Protein AF-A0AAU9IAJ6-F1 (afdb_monomer_lite)

Secondary structure (DSSP, 8-state):
-----PPP-----PPPPS------------S------HHHHHHHHHHHHHHHHHHHHHHHHHHHHHHTT-SSHHHHHHHHHHHHHHHTTTT-SSB-HHHHHHHHHH-HHHHHHTT--TT--HHHHHHHHHTSSBTTBB-HHHHHHHHHHHHTT----------------GGGTTTHHHHHHHGGGS-S--SS---PPPPPTTHHHHTTSPPPHHHHHHHHHHHHHHHHHHHHHH----PPPPPGGGGS-HHHHHHHHHHHHHHHHHHHHHHHHHHH----TTHHHHHSS--------------PPPPPGGGSHHHHHHHHHHHHHHHHHHHHHHHHHHHHHHSPPHHHHHHHHHHHHHHHSPPPP-------PPPPP-HHHHHHHHHHHHHHHHHH------PPP-TT-----HHHHHHH-HHHHHTTTTTPPPPP------TTS---SSPPPPPHHHHHHHHHHHHHHHHHHHHHHHHHHHHHHHHHHHHHHHHHHHT-GGG--THHHHHHHHHHHHHHHHHHHHHHHHHHHHHHHHHHHHHHTSPPHHHHHHHHHHHHHHHHHHHHHHHHHHHHHHHHHHHTTTT--

Foldseek 3Di:
DDDDDDDDDDDDDDDDDPDDPPDDDDDDDDDDDPDPDPVVVVVVVVVVVVVVVVVVVVVVVVVVVVVVPDDPPPPVLVVLVVVVCVQCVVPHQFHALVSVLVVCLVDVVVVVLLPHHPPRDSVLSSVLSVPFDDPVGHGSVRSVVSSVCSVVVVDDPPDDDDDDDDDDDPPPPPVVVVVVVVCVVPDDDDPDPDDDDDDDPVVVVVVPDDDDPVRVVVVVVVVVVVVVVVVVVVPDDDDDPDPVVVVDPCVVVVVVVVVVVVVVVVVVVVVVCVVPDDDDPCPVVVVPPDDPDPDCDPPPPDDDDPDPCVPPPVVVVVVVVVVVVVVVVVVVVVVVVVVVVVDDDPVVVVVVVVVVVVVPDDDPDDPPPPDDDDPDDPVVVVVVVVVVVVVVVVVPDDDDDDDDDDPPDPPPPVVVVVVVPPVVVVVVVPDDDDDDDDDPPDPPDDDPPDDPDDDPVRVVVVVVVVVVVVVVVVVVVVVVVVVVVVVVVVVVVVVVQCPDPVPDPCVVVVVVVVVVVVVVVVVVVVVVVVVVVVVVVVVVVVVVPDDDPVVVVVVVVVVVVVVVCVVVVVVVVVVVVVVVVVVVVVVPD

InterPro domains:
  IPR019579 Protein FAM161A/B [PF10595] (192-535)
  IPR051655 FAM161 [PTHR21501] (123-584)

Structure (mmCIF, N/CA/C/O backbone):
data_AF-A0AAU9IAJ6-F1
#
_entry.id   AF-A0AAU9IAJ6-F1
#
loop_
_atom_site.group_PDB
_atom_site.id
_atom_site.type_symbol
_atom_site.label_atom_id
_atom_site.label_alt_id
_atom_site.label_comp_id
_atom_site.label_asym_id
_atom_site.label_entity_id
_atom_site.label_seq_id
_atom_site.pdbx_PDB_ins_code
_atom_site.Cartn_x
_atom_site.Cartn_y
_atom_site.Cartn_z
_atom_site.occupancy
_atom_site.B_iso_or_equiv
_atom_site.auth_seq_id
_atom_site.auth_comp_id
_atom_site.auth_asym_id
_atom_site.auth_atom_id
_atom_site.pdbx_PDB_model_num
ATOM 1 N N . MET A 1 1 ? 23.713 12.870 -12.093 1.00 40.94 1 MET A N 1
ATOM 2 C CA . MET A 1 1 ? 22.350 13.197 -12.558 1.00 40.94 1 MET A CA 1
ATOM 3 C C . MET A 1 1 ? 21.856 12.078 -13.452 1.00 40.94 1 MET A C 1
ATOM 5 O O . MET A 1 1 ? 22.648 11.459 -14.144 1.00 40.94 1 MET A O 1
ATOM 9 N N . SER A 1 2 ? 20.575 11.771 -13.294 1.00 42.62 2 SER A N 1
ATOM 10 C CA . SER A 1 2 ? 19.937 10.490 -13.592 1.00 42.62 2 SER A CA 1
ATOM 11 C C . SER A 1 2 ? 19.771 10.203 -15.086 1.00 42.62 2 SER A C 1
ATOM 13 O O . SER A 1 2 ? 19.235 11.049 -15.811 1.00 42.62 2 SER A O 1
ATOM 15 N N . ALA A 1 3 ? 20.151 8.988 -15.491 1.00 39.84 3 ALA A N 1
ATOM 16 C CA . ALA A 1 3 ? 19.654 8.335 -16.693 1.00 39.84 3 ALA A CA 1
ATOM 17 C C . ALA A 1 3 ? 18.884 7.073 -16.285 1.00 39.84 3 ALA A C 1
ATOM 19 O O . ALA A 1 3 ? 19.407 6.198 -15.593 1.00 39.84 3 ALA A O 1
ATOM 20 N N . GLY A 1 4 ? 17.614 7.054 -16.691 1.00 38.91 4 GLY A N 1
ATOM 21 C CA . GLY A 1 4 ? 16.699 5.934 -16.566 1.00 38.91 4 GLY A CA 1
ATOM 22 C C . GLY A 1 4 ? 17.063 4.813 -17.532 1.00 38.91 4 GLY A C 1
ATOM 23 O O . GLY A 1 4 ? 17.539 5.045 -18.640 1.00 38.91 4 GLY A O 1
ATOM 24 N N . PHE A 1 5 ? 16.840 3.601 -17.045 1.00 44.91 5 PHE A N 1
ATOM 25 C CA . PHE A 1 5 ? 17.175 2.326 -17.651 1.00 44.91 5 PHE A CA 1
ATOM 26 C C . PHE A 1 5 ? 15.878 1.711 -18.197 1.00 44.91 5 PHE A C 1
ATOM 28 O O . PHE A 1 5 ? 14.955 1.442 -17.427 1.00 44.91 5 PHE A O 1
ATOM 35 N N . GLU A 1 6 ? 15.783 1.527 -19.514 1.00 43.56 6 GLU A N 1
ATOM 36 C CA . GLU A 1 6 ? 14.704 0.769 -20.155 1.00 43.56 6 GLU A CA 1
ATOM 37 C C . GLU A 1 6 ? 15.025 -0.731 -20.089 1.00 43.56 6 GLU A C 1
ATOM 39 O O . GLU A 1 6 ? 16.073 -1.184 -20.547 1.00 43.56 6 GLU A O 1
ATOM 44 N N . PHE A 1 7 ? 14.117 -1.509 -19.498 1.00 43.75 7 PHE A N 1
ATOM 45 C CA . PHE A 1 7 ? 14.192 -2.968 -19.462 1.00 43.75 7 PHE A CA 1
ATOM 46 C C . PHE A 1 7 ? 13.636 -3.573 -20.763 1.00 43.75 7 PHE A C 1
ATOM 48 O O . PHE A 1 7 ? 12.499 -3.261 -21.125 1.00 43.75 7 PHE A O 1
ATOM 55 N N . PRO A 1 8 ? 14.346 -4.510 -21.419 1.00 46.56 8 PRO A N 1
ATOM 56 C CA . PRO A 1 8 ? 13.751 -5.374 -22.423 1.00 46.56 8 PRO A CA 1
ATOM 57 C C . PRO A 1 8 ? 12.952 -6.494 -21.750 1.00 46.56 8 PRO A C 1
ATOM 59 O O . PRO A 1 8 ? 13.426 -7.201 -20.859 1.00 46.56 8 PRO A O 1
ATOM 62 N N . THR A 1 9 ? 11.725 -6.662 -22.224 1.00 47.69 9 THR A N 1
ATOM 63 C CA . THR A 1 9 ? 10.795 -7.739 -21.894 1.00 47.69 9 THR A CA 1
ATOM 64 C C . THR A 1 9 ? 11.361 -9.105 -22.296 1.00 47.69 9 THR A C 1
ATOM 66 O O . THR A 1 9 ? 11.491 -9.380 -23.490 1.00 47.69 9 THR A O 1
ATOM 69 N N . TYR A 1 10 ? 11.620 -9.984 -21.325 1.00 43.69 10 TYR A N 1
ATOM 70 C CA . TYR A 1 10 ? 11.772 -11.422 -21.560 1.00 43.69 10 TYR A CA 1
ATOM 71 C C . TYR A 1 10 ? 10.487 -12.160 -21.189 1.00 43.69 10 TYR A C 1
ATOM 73 O O . TYR A 1 10 ? 9.852 -11.896 -20.169 1.00 43.69 10 TYR A O 1
ATOM 81 N N . GLY A 1 11 ? 10.093 -13.063 -22.084 1.00 39.28 11 GLY A N 1
ATOM 82 C CA . GLY A 1 11 ? 8.911 -13.895 -21.974 1.00 39.28 11 GLY A CA 1
ATOM 83 C C . GLY A 1 11 ? 9.004 -14.956 -20.878 1.00 39.28 11 GLY A C 1
ATOM 84 O O . GLY A 1 11 ? 10.068 -15.453 -20.530 1.00 39.28 11 GLY A O 1
ATOM 85 N N . ARG A 1 12 ? 7.808 -15.282 -20.386 1.00 48.41 12 ARG A N 1
ATOM 86 C CA . ARG A 1 12 ? 7.372 -16.431 -19.583 1.00 48.41 12 ARG A CA 1
ATOM 87 C C . ARG A 1 12 ? 8.353 -17.619 -19.552 1.00 48.41 12 ARG A C 1
ATOM 89 O O . ARG A 1 12 ? 8.403 -18.406 -20.494 1.00 48.41 12 ARG A O 1
ATOM 96 N N . GLY A 1 13 ? 9.013 -17.791 -18.409 1.00 37.81 13 GLY A N 1
ATOM 97 C CA . GLY A 1 13 ? 9.587 -19.047 -17.928 1.00 37.81 13 GLY A CA 1
ATOM 98 C C . GLY A 1 13 ? 8.855 -19.461 -16.651 1.00 37.81 13 GLY A C 1
ATOM 99 O O . GLY A 1 13 ? 8.537 -18.623 -15.816 1.00 37.81 13 GLY A O 1
ATOM 100 N N . VAL A 1 14 ? 8.504 -20.737 -16.573 1.00 44.00 14 VAL A N 1
ATOM 101 C CA . VAL A 1 14 ? 7.699 -21.375 -15.528 1.00 44.00 14 VAL A CA 1
ATOM 102 C C . VAL A 1 14 ? 8.496 -21.453 -14.222 1.00 44.00 14 VAL A C 1
ATOM 104 O O . VAL A 1 14 ? 9.596 -22.003 -14.225 1.00 44.00 14 VAL A O 1
ATOM 107 N N . ASP A 1 15 ? 7.938 -20.947 -13.121 1.00 47.62 15 ASP A N 1
ATOM 108 C CA . ASP A 1 15 ? 8.496 -21.163 -11.783 1.00 47.62 15 ASP A CA 1
ATOM 109 C C . ASP A 1 15 ? 8.415 -22.656 -11.405 1.00 47.62 15 ASP A C 1
ATOM 111 O O . ASP A 1 15 ? 7.376 -23.294 -11.624 1.00 47.62 15 ASP A O 1
ATOM 115 N N . PRO A 1 16 ? 9.482 -23.248 -10.842 1.00 45.53 16 PRO A N 1
ATOM 116 C CA . PRO A 1 16 ? 9.432 -24.601 -10.309 1.00 45.53 16 PRO A CA 1
ATOM 117 C C . PRO A 1 16 ? 8.597 -24.661 -9.017 1.00 45.53 16 PRO A C 1
ATOM 119 O O . PRO A 1 16 ? 8.578 -23.731 -8.214 1.00 45.53 16 PRO A O 1
ATOM 122 N N . SER A 1 17 ? 7.918 -25.795 -8.829 1.00 46.56 17 SER A N 1
ATOM 123 C CA . SER A 1 17 ? 7.070 -26.123 -7.674 1.00 46.56 17 SER A CA 1
ATOM 124 C C . SER A 1 17 ? 7.812 -26.014 -6.329 1.00 46.56 17 SER A C 1
ATOM 126 O O . SER A 1 17 ? 8.958 -26.464 -6.245 1.00 46.56 17 SER A O 1
ATOM 128 N N . PRO A 1 18 ? 7.166 -25.531 -5.251 1.00 53.00 18 PRO A N 1
ATOM 129 C CA . PRO A 1 18 ? 7.692 -25.630 -3.899 1.00 53.00 18 PRO A CA 1
ATOM 130 C C . PRO A 1 18 ? 7.230 -26.962 -3.305 1.00 53.00 18 PRO A C 1
ATOM 132 O O . PRO A 1 18 ? 6.075 -27.073 -2.929 1.00 53.00 18 PRO A O 1
ATOM 135 N N . ASP A 1 19 ? 8.089 -27.979 -3.324 1.00 52.56 19 ASP A N 1
ATOM 136 C CA . ASP A 1 19 ? 8.040 -29.143 -2.424 1.00 52.56 19 ASP A CA 1
ATOM 137 C C . ASP A 1 19 ? 9.243 -30.036 -2.752 1.00 52.56 19 ASP A C 1
ATOM 139 O O . ASP A 1 19 ? 9.197 -30.862 -3.660 1.00 52.56 19 ASP A O 1
ATOM 143 N N . LEU A 1 20 ? 10.347 -29.833 -2.034 1.00 37.94 20 LEU A N 1
ATOM 144 C CA . LEU A 1 20 ? 11.428 -30.805 -1.874 1.00 37.94 20 LEU A CA 1
ATOM 145 C C . LEU A 1 20 ? 12.137 -30.467 -0.561 1.00 37.94 20 LEU A C 1
ATOM 147 O O . LEU A 1 20 ? 13.074 -29.670 -0.513 1.00 37.94 20 LEU A O 1
ATOM 151 N N . ASP A 1 21 ? 11.635 -31.077 0.512 1.00 44.03 21 ASP A N 1
ATOM 152 C CA . ASP A 1 21 ? 12.356 -31.245 1.767 1.00 44.03 21 ASP A CA 1
ATOM 153 C C . ASP A 1 21 ? 13.662 -31.993 1.477 1.00 44.03 21 ASP A C 1
ATOM 155 O O . ASP A 1 21 ? 13.697 -33.217 1.319 1.00 44.03 21 ASP A O 1
ATOM 159 N N . PHE A 1 22 ? 14.765 -31.252 1.399 1.00 35.50 22 PHE A N 1
ATOM 160 C CA . PHE A 1 22 ? 16.089 -31.844 1.500 1.00 35.50 22 PHE A CA 1
ATOM 161 C C . PHE A 1 22 ? 16.324 -32.215 2.962 1.00 35.50 22 PHE A C 1
ATOM 163 O O . PHE A 1 22 ? 16.663 -31.378 3.798 1.00 35.50 22 PHE A O 1
ATOM 170 N N . GLY A 1 23 ? 16.132 -33.500 3.260 1.00 33.25 23 GLY A N 1
ATOM 171 C CA . GLY A 1 23 ? 16.551 -34.107 4.512 1.00 33.25 23 GLY A CA 1
ATOM 172 C C . GLY A 1 23 ? 18.039 -33.857 4.749 1.00 33.25 23 GLY A C 1
ATOM 173 O O . GLY A 1 23 ? 18.898 -34.377 4.035 1.00 33.25 23 GLY A O 1
ATOM 174 N N . PHE A 1 24 ? 18.339 -33.062 5.772 1.00 38.94 24 PHE A N 1
ATOM 175 C CA . PHE A 1 24 ? 19.679 -32.940 6.324 1.00 38.94 24 PHE A CA 1
ATOM 176 C C . PHE A 1 24 ? 20.085 -34.292 6.920 1.00 38.94 24 PHE A C 1
ATOM 178 O O . PHE A 1 24 ? 19.641 -34.682 7.998 1.00 38.94 24 PHE A O 1
ATOM 185 N N . MET A 1 25 ? 20.946 -35.017 6.206 1.00 35.81 25 MET A N 1
ATOM 186 C CA . MET A 1 25 ? 21.742 -36.083 6.802 1.00 35.81 25 MET A CA 1
ATOM 187 C C . MET A 1 25 ? 22.703 -35.460 7.816 1.00 35.81 25 MET A C 1
ATOM 189 O O . MET A 1 25 ? 23.589 -34.685 7.451 1.00 35.81 25 MET A O 1
ATOM 193 N N . PHE A 1 26 ? 22.531 -35.818 9.087 1.00 36.62 26 PHE A N 1
ATOM 194 C CA . PHE A 1 26 ? 23.523 -35.592 10.128 1.00 36.62 26 PHE A CA 1
ATOM 195 C C . PHE A 1 26 ? 24.836 -36.271 9.722 1.00 36.62 26 PHE A C 1
ATOM 197 O O . PHE A 1 26 ? 24.927 -37.497 9.676 1.00 36.62 26 PHE A O 1
ATOM 204 N N . ARG A 1 27 ? 25.865 -35.469 9.438 1.00 36.44 27 ARG A N 1
ATOM 205 C CA . ARG A 1 27 ? 27.253 -35.915 9.572 1.00 36.44 27 ARG A CA 1
ATOM 206 C C . ARG A 1 27 ? 27.672 -35.654 11.013 1.00 36.44 27 ARG A C 1
ATOM 208 O O . ARG A 1 27 ? 27.503 -34.539 11.501 1.00 36.44 27 ARG A O 1
ATOM 215 N N . HIS A 1 28 ? 28.216 -36.672 11.670 1.00 38.94 28 HIS A N 1
ATOM 216 C CA . HIS A 1 28 ? 28.990 -36.488 12.893 1.00 38.94 28 HIS A CA 1
ATOM 217 C C . HIS A 1 28 ? 30.200 -35.588 12.582 1.00 38.94 28 HIS A C 1
ATOM 219 O O . HIS A 1 28 ? 30.910 -35.876 11.614 1.00 38.94 28 HIS A O 1
ATOM 225 N N . PRO A 1 29 ? 30.423 -34.495 13.333 1.00 44.69 29 PRO A N 1
ATOM 226 C CA . PRO A 1 29 ? 31.591 -33.655 13.153 1.00 44.69 29 PRO A CA 1
ATOM 227 C C . PRO A 1 29 ? 32.700 -34.109 14.103 1.00 44.69 29 PRO A C 1
ATOM 229 O O . PRO A 1 29 ? 32.695 -33.748 15.278 1.00 44.69 29 PRO A O 1
ATOM 232 N N . ASP A 1 30 ? 33.675 -34.834 13.568 1.00 44.62 30 ASP A N 1
ATOM 233 C CA . ASP A 1 30 ? 35.035 -34.705 14.076 1.00 44.62 30 ASP A CA 1
ATOM 234 C C . ASP A 1 30 ? 35.624 -33.414 13.480 1.00 44.62 30 ASP A C 1
ATOM 236 O O . ASP A 1 30 ? 35.671 -33.219 12.266 1.00 44.62 30 ASP A O 1
ATOM 240 N N . GLU A 1 31 ? 35.991 -32.507 14.385 1.00 47.44 31 GLU A N 1
ATOM 241 C CA . GLU A 1 31 ? 36.967 -31.423 14.230 1.00 47.44 31 GLU A CA 1
ATOM 242 C C . GLU A 1 31 ? 36.794 -30.421 13.068 1.00 47.44 31 GLU A C 1
ATOM 244 O O . GLU A 1 31 ? 37.382 -30.536 11.994 1.00 47.44 31 GLU A O 1
ATOM 249 N N . LYS A 1 32 ? 36.091 -29.317 13.364 1.00 41.19 32 LYS A N 1
ATOM 250 C CA . LYS A 1 32 ? 36.639 -27.938 13.365 1.00 41.19 32 LYS A CA 1
ATOM 251 C C . LYS A 1 32 ? 35.528 -26.945 13.710 1.00 41.19 32 LYS A C 1
ATOM 253 O O . LYS A 1 32 ? 34.655 -26.638 12.903 1.00 41.19 32 LYS A O 1
ATOM 258 N N . ILE A 1 33 ? 35.576 -26.440 14.939 1.00 37.31 33 ILE A N 1
ATOM 259 C CA . ILE A 1 33 ? 34.655 -25.431 15.465 1.00 37.31 33 ILE A CA 1
ATOM 260 C C . ILE A 1 33 ? 35.005 -24.084 14.821 1.00 37.31 33 ILE A C 1
ATOM 262 O O . ILE A 1 33 ? 35.920 -23.387 15.250 1.00 37.31 33 ILE A O 1
ATOM 266 N N . GLY A 1 34 ? 34.276 -23.721 13.768 1.00 41.12 34 GLY A N 1
ATOM 267 C CA . GLY A 1 34 ? 34.145 -22.334 13.339 1.00 41.12 34 GLY A CA 1
ATOM 268 C C . GLY A 1 34 ? 33.062 -21.672 14.182 1.00 41.12 34 GLY A C 1
ATOM 269 O O . GLY A 1 34 ? 31.877 -21.908 13.958 1.00 41.12 34 GLY A O 1
ATOM 270 N N . CYS A 1 35 ? 33.456 -20.877 15.175 1.00 42.06 35 CYS A N 1
ATOM 271 C CA . CYS A 1 35 ? 32.541 -20.102 16.006 1.00 42.06 35 CYS A CA 1
ATOM 272 C C . CYS A 1 35 ? 31.715 -19.136 15.136 1.00 42.06 35 CYS A C 1
ATOM 274 O O . CYS A 1 35 ? 32.200 -18.073 14.748 1.00 42.06 35 CYS A O 1
ATOM 276 N N . VAL A 1 36 ? 30.456 -19.472 14.842 1.00 47.75 36 VAL A N 1
ATOM 277 C CA . VAL A 1 36 ? 29.478 -18.478 14.381 1.00 47.75 36 VAL A CA 1
ATOM 278 C C . VAL A 1 36 ? 29.054 -17.677 15.607 1.00 47.75 36 VAL A C 1
ATOM 280 O O . VAL A 1 36 ? 28.576 -18.241 16.589 1.00 47.7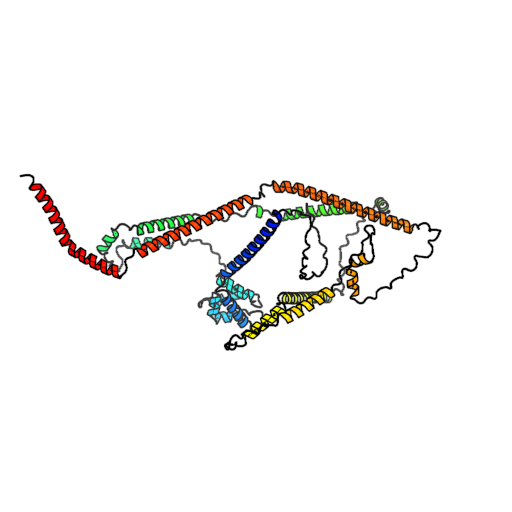5 36 VAL A O 1
ATOM 283 N N . ALA A 1 37 ? 29.276 -16.362 15.573 1.00 48.66 37 ALA A N 1
ATOM 284 C CA . ALA A 1 37 ? 29.019 -15.484 16.707 1.00 48.66 37 ALA A CA 1
ATOM 285 C C . ALA A 1 37 ? 27.557 -15.617 17.197 1.00 48.66 37 ALA A C 1
ATOM 287 O O . ALA A 1 37 ? 26.635 -15.480 16.384 1.00 48.66 37 ALA A O 1
ATOM 288 N N . PRO A 1 38 ? 27.313 -15.805 18.511 1.00 54.41 38 PRO A N 1
ATOM 289 C CA . PRO A 1 38 ? 25.970 -16.007 19.073 1.00 54.41 38 PRO A CA 1
ATOM 290 C C . PRO A 1 38 ? 25.010 -14.845 18.768 1.00 54.41 38 PRO A C 1
ATOM 292 O O . PRO A 1 38 ? 23.796 -15.018 18.736 1.00 54.41 38 PRO A O 1
ATOM 295 N N . GLN A 1 39 ? 25.547 -13.663 18.459 1.00 55.34 39 GLN A N 1
ATOM 296 C CA . GLN A 1 39 ? 24.774 -12.486 18.071 1.00 55.34 39 GLN A CA 1
ATOM 297 C C . GLN A 1 39 ? 23.992 -12.664 16.760 1.00 55.34 39 GLN A C 1
ATOM 299 O O . GLN A 1 39 ? 22.913 -12.088 16.636 1.00 55.34 39 GLN A O 1
ATOM 304 N N . LYS A 1 40 ? 24.487 -13.463 15.801 1.00 51.81 40 LYS A N 1
ATOM 305 C CA . LYS A 1 40 ? 23.838 -13.623 14.487 1.00 51.81 40 LYS A CA 1
ATOM 306 C C . LYS A 1 40 ? 22.552 -14.454 14.581 1.00 51.81 40 LYS A C 1
ATOM 308 O O . LYS A 1 40 ? 21.529 -14.054 14.039 1.00 51.81 40 LYS A O 1
ATOM 313 N N . ILE A 1 41 ? 22.581 -15.524 15.377 1.00 59.88 41 ILE A N 1
ATOM 314 C CA . ILE A 1 41 ? 21.421 -16.393 15.640 1.00 59.88 41 ILE A CA 1
ATOM 315 C C . ILE A 1 41 ? 20.357 -15.641 16.457 1.00 59.88 41 ILE A C 1
ATOM 317 O O . ILE A 1 41 ? 19.166 -15.723 16.166 1.00 59.88 41 ILE A O 1
ATOM 321 N N . ILE A 1 42 ? 20.786 -14.828 17.430 1.00 66.75 42 ILE A N 1
ATOM 322 C CA . ILE A 1 42 ? 19.880 -13.985 18.226 1.00 66.75 42 ILE A CA 1
ATOM 323 C C . ILE A 1 42 ? 19.186 -12.930 17.349 1.00 66.75 42 ILE A C 1
ATOM 325 O O . ILE A 1 42 ? 18.034 -12.579 17.604 1.00 66.75 42 ILE A O 1
ATOM 329 N N . TYR A 1 43 ? 19.869 -12.399 16.332 1.00 71.00 43 TYR A N 1
ATOM 330 C CA . TYR A 1 43 ? 19.294 -11.389 15.444 1.00 71.00 43 TYR A CA 1
ATOM 331 C C . TYR A 1 43 ? 18.232 -11.980 14.514 1.00 71.00 43 TYR A C 1
ATOM 333 O O . TYR A 1 43 ? 17.172 -11.383 14.342 1.00 71.00 43 TYR A O 1
ATOM 341 N N . GLU A 1 44 ? 18.489 -13.167 13.963 1.00 70.62 44 GLU A N 1
ATOM 342 C CA . GLU A 1 44 ? 17.546 -13.876 13.093 1.00 70.62 44 GLU A CA 1
ATOM 343 C C . GLU A 1 44 ? 16.274 -14.274 13.860 1.00 70.62 44 GLU A C 1
ATOM 345 O O . GLU A 1 44 ? 15.171 -13.976 13.406 1.00 70.62 44 GLU A O 1
ATOM 350 N N . GLN A 1 45 ? 16.408 -14.790 15.087 1.00 76.44 45 GLN A N 1
ATOM 351 C CA . GLN A 1 45 ? 15.258 -15.097 15.952 1.00 76.44 45 GLN A CA 1
ATOM 352 C C . GLN A 1 45 ? 14.444 -13.845 16.315 1.00 76.44 45 GLN A C 1
ATOM 354 O O . GLN A 1 45 ? 13.219 -13.837 16.209 1.00 76.44 45 GLN A O 1
ATOM 359 N N . LYS A 1 46 ? 15.114 -12.738 16.665 1.00 81.19 46 LYS A N 1
ATOM 360 C CA . LYS A 1 46 ? 14.437 -11.460 16.954 1.00 81.19 46 LYS A CA 1
ATOM 361 C C . LYS A 1 46 ? 13.726 -10.880 15.733 1.00 81.19 46 LYS A C 1
ATOM 363 O O . LYS A 1 46 ? 12.691 -10.230 15.886 1.00 81.19 46 LYS A O 1
ATOM 368 N N . LEU A 1 47 ? 14.273 -11.087 14.535 1.00 80.75 47 LEU A N 1
ATOM 369 C CA . LEU A 1 47 ? 13.652 -10.659 13.286 1.00 80.75 47 LEU A CA 1
ATOM 370 C C . LEU A 1 47 ? 12.396 -11.485 12.989 1.00 80.75 47 LEU A C 1
ATOM 372 O O . LEU A 1 47 ? 11.364 -10.913 12.644 1.00 80.75 47 LEU A O 1
ATOM 376 N N . GLU A 1 48 ? 12.450 -12.803 13.177 1.00 80.81 48 GLU A N 1
ATOM 377 C CA . GLU A 1 48 ? 11.280 -13.672 13.032 1.00 80.81 48 GLU A CA 1
ATOM 378 C C . GLU A 1 48 ? 10.169 -13.318 14.025 1.00 80.81 48 GLU A C 1
ATOM 380 O O . GLU A 1 48 ? 9.005 -13.205 13.633 1.00 80.81 48 GLU A O 1
ATOM 385 N N . ASP A 1 49 ? 10.516 -13.068 15.288 1.00 87.12 49 ASP A N 1
ATOM 386 C CA . ASP A 1 49 ? 9.555 -12.673 16.321 1.00 87.12 49 ASP A CA 1
ATOM 387 C C . ASP A 1 49 ? 8.938 -11.299 16.033 1.00 87.12 49 ASP A C 1
ATOM 389 O O . ASP A 1 49 ? 7.732 -11.094 16.216 1.00 87.12 49 ASP A O 1
ATOM 393 N N . PHE A 1 50 ? 9.730 -10.362 15.505 1.00 89.94 50 PHE A N 1
ATOM 394 C CA . PHE A 1 50 ? 9.245 -9.060 15.049 1.00 89.94 50 PHE A CA 1
ATOM 395 C C . PHE A 1 50 ? 8.282 -9.183 13.861 1.00 89.94 50 PHE A C 1
ATOM 397 O O . PHE A 1 50 ? 7.241 -8.523 13.824 1.00 89.94 50 PHE A O 1
ATOM 404 N N . LEU A 1 51 ? 8.591 -10.041 12.886 1.00 85.25 51 LEU A N 1
ATOM 405 C CA . LEU A 1 51 ? 7.721 -10.268 11.733 1.00 85.25 51 LEU A CA 1
ATOM 406 C C . LEU A 1 51 ? 6.412 -10.957 12.144 1.00 85.25 51 LEU A C 1
ATOM 408 O O . LEU A 1 51 ? 5.345 -10.536 11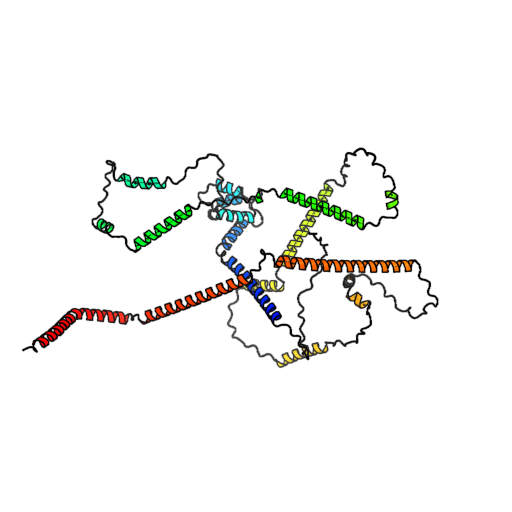.693 1.00 85.25 51 LEU A O 1
ATOM 412 N N . LYS A 1 52 ? 6.467 -11.937 13.058 1.00 87.38 52 LYS A N 1
ATOM 413 C CA . LYS A 1 52 ? 5.280 -12.597 13.628 1.00 87.38 52 LYS A CA 1
ATOM 414 C C . LYS A 1 52 ? 4.402 -11.615 14.398 1.00 87.38 52 LYS A C 1
ATOM 416 O O . LYS A 1 52 ? 3.205 -11.541 14.137 1.00 87.38 52 LYS A O 1
ATOM 421 N N . THR A 1 53 ? 4.980 -10.803 15.284 1.00 89.75 53 THR A N 1
ATOM 422 C CA . THR A 1 53 ? 4.224 -9.797 16.056 1.00 89.75 53 THR A CA 1
ATOM 423 C C . THR A 1 53 ? 3.632 -8.701 15.172 1.00 89.75 53 THR A C 1
ATOM 425 O O . THR A 1 53 ? 2.489 -8.298 15.382 1.00 89.75 53 THR A O 1
ATOM 428 N N . LYS A 1 54 ? 4.347 -8.254 14.133 1.00 88.19 54 LYS A N 1
ATOM 429 C CA . LYS A 1 54 ? 3.825 -7.290 13.152 1.00 88.19 54 LYS A CA 1
ATOM 430 C C . LYS A 1 54 ? 2.660 -7.865 12.342 1.00 88.19 54 LYS A C 1
ATOM 432 O O . LYS A 1 54 ? 1.682 -7.156 12.109 1.00 88.19 54 LYS A O 1
ATOM 437 N N . LEU A 1 55 ? 2.742 -9.136 11.946 1.00 84.12 55 LEU A N 1
ATOM 438 C CA . LEU A 1 55 ? 1.656 -9.837 11.262 1.00 84.12 55 LEU A CA 1
ATOM 439 C C . LEU A 1 55 ? 0.439 -10.009 12.185 1.00 84.12 55 LEU A C 1
ATOM 441 O O . LEU A 1 55 ? -0.684 -9.723 11.774 1.00 84.12 55 LEU A O 1
ATOM 445 N N . GLN A 1 56 ? 0.660 -10.388 13.447 1.00 82.25 56 GLN A N 1
ATOM 446 C CA . GLN A 1 56 ? -0.386 -10.509 14.466 1.00 82.25 56 GLN A CA 1
ATOM 447 C C . GLN A 1 56 ? -1.110 -9.171 14.690 1.00 82.25 56 GLN A C 1
ATOM 449 O O . GLN A 1 56 ? -2.335 -9.117 14.634 1.00 82.25 56 GLN A O 1
ATOM 454 N N . ALA A 1 57 ? -0.358 -8.073 14.828 1.00 81.38 57 ALA A N 1
ATOM 455 C CA . ALA A 1 57 ? -0.905 -6.729 15.000 1.00 81.38 57 ALA A CA 1
ATOM 456 C C . ALA A 1 57 ? -1.678 -6.238 13.763 1.00 81.38 57 ALA A C 1
ATOM 458 O O . ALA A 1 57 ? -2.672 -5.527 13.892 1.00 81.38 57 ALA A O 1
ATOM 459 N N . GLN A 1 58 ? -1.262 -6.623 12.550 1.00 78.56 58 GLN A N 1
ATOM 460 C CA . GLN A 1 58 ? -2.035 -6.351 11.333 1.00 78.56 58 GLN A CA 1
ATOM 461 C C . GLN A 1 58 ? -3.349 -7.139 11.301 1.00 78.56 58 GLN A C 1
ATOM 463 O O . GLN A 1 58 ? -4.376 -6.587 10.904 1.00 78.56 58 GLN A O 1
ATOM 468 N N . ILE A 1 59 ? -3.336 -8.403 11.735 1.00 80.06 59 ILE A N 1
ATOM 469 C CA . ILE A 1 59 ? -4.539 -9.238 11.843 1.00 80.06 59 ILE A CA 1
ATOM 470 C C . ILE A 1 59 ? -5.497 -8.668 12.894 1.00 80.06 59 ILE A C 1
ATOM 472 O O . ILE A 1 59 ? -6.695 -8.587 12.636 1.00 80.06 59 ILE A O 1
ATOM 476 N N . GLU A 1 60 ? -4.991 -8.241 14.050 1.00 74.94 60 GLU A N 1
ATOM 477 C CA . GLU A 1 60 ? -5.784 -7.624 15.120 1.00 74.94 60 GLU A CA 1
ATOM 478 C C . GLU A 1 60 ? -6.365 -6.283 14.687 1.00 74.94 60 GLU A C 1
ATOM 480 O O . GLU A 1 60 ? -7.574 -6.105 14.756 1.00 74.94 60 GLU A O 1
ATOM 485 N N . LYS A 1 61 ? -5.565 -5.405 14.075 1.00 73.31 61 LYS A N 1
ATOM 486 C CA . LYS A 1 61 ? -6.058 -4.138 13.517 1.00 73.31 61 LYS A CA 1
ATOM 487 C C . LYS A 1 61 ? -7.141 -4.357 12.458 1.00 73.31 61 LYS A C 1
ATOM 489 O O . LYS A 1 61 ? -8.115 -3.612 12.408 1.00 73.31 61 LYS A O 1
ATOM 494 N N . LYS A 1 62 ? -7.004 -5.399 11.628 1.00 69.62 62 LYS A N 1
ATOM 495 C CA . LYS A 1 62 ? -8.021 -5.791 10.640 1.00 69.62 62 LYS A CA 1
ATOM 496 C C . LYS A 1 62 ? -9.278 -6.366 11.307 1.00 69.62 62 LYS A C 1
ATOM 498 O O . LYS A 1 62 ? -10.374 -6.108 10.827 1.00 69.62 62 LYS A O 1
ATOM 503 N N . ARG A 1 63 ? -9.139 -7.099 12.417 1.00 65.00 63 ARG A N 1
ATOM 504 C CA . ARG A 1 63 ? -10.261 -7.599 13.233 1.00 65.00 63 ARG A CA 1
ATOM 505 C C . ARG A 1 63 ? -10.979 -6.483 13.992 1.00 65.00 63 ARG A C 1
ATOM 507 O O . ARG A 1 63 ? -12.198 -6.536 14.084 1.00 65.00 63 ARG A O 1
ATOM 514 N N . ASP A 1 64 ? -10.270 -5.475 14.481 1.00 58.25 64 ASP A N 1
ATOM 515 C CA . ASP A 1 64 ? -10.855 -4.339 15.203 1.00 58.25 64 ASP A CA 1
ATOM 516 C C . ASP A 1 64 ? -11.590 -3.381 14.252 1.00 58.25 64 ASP A C 1
ATOM 518 O O . ASP A 1 64 ? -12.661 -2.870 14.585 1.00 58.25 64 ASP A O 1
ATOM 522 N N . LEU A 1 65 ? -11.083 -3.227 13.022 1.00 50.94 65 LEU A N 1
ATOM 523 C CA . LEU A 1 65 ? -11.789 -2.565 11.917 1.00 50.94 65 LEU A CA 1
ATOM 524 C C . LEU A 1 65 ? -13.077 -3.302 11.507 1.00 50.94 65 LEU A C 1
ATOM 526 O O . LEU A 1 65 ? -14.034 -2.657 11.098 1.00 50.94 65 LEU A O 1
ATOM 530 N N . LEU A 1 66 ? -13.120 -4.633 11.637 1.00 51.28 66 LEU A N 1
ATOM 531 C CA . LEU A 1 66 ? -14.330 -5.432 11.391 1.00 51.28 66 LEU A CA 1
ATOM 532 C C . LEU A 1 66 ? -15.309 -5.389 12.580 1.00 51.28 66 LEU A C 1
ATOM 534 O O . LEU A 1 66 ? -16.517 -5.329 12.386 1.00 51.28 66 LEU A O 1
ATOM 538 N N . LYS A 1 67 ? -14.812 -5.338 13.823 1.00 47.06 67 LYS A N 1
ATOM 539 C CA . LYS A 1 67 ? -15.645 -5.315 15.042 1.00 47.06 67 LYS A CA 1
ATOM 540 C C . LYS A 1 67 ? -16.360 -3.987 15.315 1.00 47.06 67 LYS A C 1
ATOM 542 O O . LYS A 1 67 ? -17.294 -3.971 16.108 1.00 47.06 67 LYS A O 1
ATOM 547 N N . SER A 1 68 ? -15.927 -2.885 14.705 1.00 43.03 68 SER A N 1
ATOM 548 C CA . SER A 1 68 ? -16.473 -1.539 14.951 1.00 43.03 68 SER A CA 1
ATOM 549 C C . SER A 1 68 ? -17.530 -1.085 13.933 1.00 43.03 68 SER A C 1
ATOM 551 O O . SER A 1 68 ? -18.052 0.018 14.069 1.00 43.03 68 SER A O 1
ATOM 553 N N . GLY A 1 69 ? -17.887 -1.922 12.948 1.00 44.81 69 GLY A N 1
ATOM 554 C CA . GLY A 1 69 ? -18.856 -1.568 11.898 1.00 44.81 69 GLY A CA 1
ATOM 555 C C . GLY A 1 69 ? -19.929 -2.613 11.579 1.00 44.81 69 GLY A C 1
ATOM 556 O O . GLY A 1 69 ? -20.796 -2.357 10.747 1.00 44.81 69 GLY A O 1
ATOM 557 N N . GLU A 1 70 ? -19.917 -3.782 12.213 1.00 45.78 70 GLU A N 1
ATOM 558 C CA . GLU A 1 70 ? -20.822 -4.878 11.863 1.00 45.78 70 GLU A CA 1
ATOM 559 C C . GLU A 1 70 ? -21.719 -5.207 13.047 1.00 45.78 70 GLU A C 1
ATOM 561 O O . GLU A 1 70 ? -21.266 -5.844 13.986 1.00 45.78 70 GLU A O 1
ATOM 566 N N . ASN A 1 71 ? -22.970 -4.744 13.000 1.00 45.84 71 ASN A N 1
ATOM 567 C CA . ASN A 1 71 ? -24.126 -5.475 13.539 1.00 45.84 71 ASN A CA 1
ATOM 568 C C . ASN A 1 71 ? -25.473 -5.009 12.944 1.00 45.84 71 ASN A C 1
ATOM 570 O O . ASN A 1 71 ? -26.462 -5.695 13.147 1.00 45.84 71 ASN A O 1
ATOM 574 N N . GLU A 1 72 ? -25.528 -3.935 12.136 1.00 49.88 72 GLU A N 1
ATOM 575 C CA . GLU A 1 72 ? -26.762 -3.558 11.399 1.00 49.88 72 GLU A CA 1
ATOM 576 C C . GLU A 1 72 ? -26.581 -3.421 9.871 1.00 49.88 72 GLU A C 1
ATOM 578 O O . GLU A 1 72 ? -27.544 -3.409 9.108 1.00 49.88 72 GLU A O 1
ATOM 583 N N . ILE A 1 73 ? -25.340 -3.344 9.386 1.00 54.69 73 ILE A N 1
ATOM 584 C CA . ILE A 1 73 ? -25.029 -3.025 7.982 1.00 54.69 73 ILE A CA 1
ATOM 585 C C . ILE A 1 73 ? -25.151 -4.225 6.999 1.00 54.69 73 ILE A C 1
ATOM 587 O O . ILE A 1 73 ? -25.456 -3.980 5.829 1.00 54.69 73 ILE A O 1
ATOM 591 N N . PRO A 1 74 ? -25.004 -5.513 7.388 1.00 61.84 74 PRO A N 1
ATOM 592 C CA . PRO A 1 74 ? -25.182 -6.629 6.447 1.00 61.84 74 PRO A CA 1
ATOM 593 C C . PRO A 1 74 ? -26.634 -6.850 5.997 1.00 61.84 74 PRO A C 1
ATOM 595 O O . PRO A 1 74 ? -26.867 -7.145 4.822 1.00 61.84 74 PRO A O 1
ATOM 598 N N . ASP A 1 75 ? -27.605 -6.690 6.900 1.00 70.69 75 ASP A N 1
ATOM 599 C CA . ASP A 1 75 ? -28.997 -7.087 6.649 1.00 70.69 75 ASP A CA 1
ATOM 600 C C . ASP A 1 75 ? -29.747 -6.078 5.774 1.00 70.69 75 ASP A C 1
ATOM 602 O O . ASP A 1 75 ? -30.440 -6.483 4.841 1.00 70.69 75 ASP A O 1
ATOM 606 N N . ILE A 1 76 ? -29.533 -4.771 5.972 1.00 79.25 76 ILE A N 1
ATOM 607 C CA . ILE A 1 76 ? -30.144 -3.729 5.128 1.00 79.25 76 ILE A CA 1
ATOM 608 C C . ILE A 1 76 ? -29.559 -3.764 3.713 1.00 79.25 76 ILE A C 1
ATOM 610 O O . ILE A 1 76 ? -30.292 -3.674 2.733 1.00 79.25 76 ILE A O 1
ATOM 614 N N . ILE A 1 77 ? -28.243 -3.957 3.567 1.00 81.94 77 ILE A N 1
ATOM 615 C CA . ILE A 1 77 ? -27.622 -4.077 2.237 1.00 81.94 77 ILE A CA 1
ATOM 616 C C . ILE A 1 77 ? -28.114 -5.341 1.525 1.00 81.94 77 ILE A C 1
ATOM 618 O O . ILE A 1 77 ? -28.307 -5.330 0.307 1.00 81.94 77 ILE A O 1
ATOM 622 N N . LYS A 1 78 ? -28.328 -6.436 2.261 1.00 84.69 78 LYS A N 1
ATOM 623 C CA . LYS A 1 78 ? -28.922 -7.658 1.715 1.00 84.69 78 LYS A CA 1
ATOM 624 C C . LYS A 1 78 ? -30.367 -7.419 1.266 1.00 84.69 78 LYS A C 1
ATOM 626 O O . LYS A 1 78 ? -30.684 -7.762 0.131 1.00 84.69 78 LYS A O 1
ATOM 631 N N . PHE A 1 79 ? -31.180 -6.759 2.089 1.00 87.06 79 PHE A N 1
ATOM 632 C CA . PHE A 1 79 ? -32.542 -6.341 1.748 1.00 87.06 79 PHE A CA 1
ATOM 633 C C . PHE A 1 79 ? -32.576 -5.458 0.491 1.00 87.06 79 PHE A C 1
ATOM 635 O O . PHE A 1 79 ? -33.299 -5.758 -0.453 1.00 87.06 79 PHE A O 1
ATOM 642 N N . LEU A 1 80 ? -31.717 -4.438 0.404 1.00 87.75 80 LEU A N 1
ATOM 643 C CA . LEU A 1 80 ? -31.626 -3.549 -0.760 1.00 87.75 80 LEU A CA 1
ATOM 644 C C . LEU A 1 80 ? -31.215 -4.286 -2.042 1.00 87.75 80 LEU A C 1
ATOM 646 O O . LEU A 1 80 ? -31.716 -3.976 -3.122 1.00 87.75 80 LEU A O 1
ATOM 650 N N . LYS A 1 81 ? -30.325 -5.281 -1.949 1.00 86.56 81 LYS A N 1
ATOM 651 C CA . LYS A 1 81 ? -29.954 -6.127 -3.096 1.00 86.56 81 LYS A CA 1
ATOM 652 C C . LYS A 1 81 ? -31.103 -7.029 -3.539 1.00 86.56 81 LYS A C 1
ATOM 654 O O . LYS A 1 81 ? -31.289 -7.222 -4.740 1.00 86.56 81 LYS A O 1
ATOM 659 N N . GLU A 1 82 ? -31.852 -7.588 -2.592 1.00 87.25 82 GLU A N 1
ATOM 660 C CA . GLU A 1 82 ? -33.041 -8.398 -2.873 1.00 87.25 82 GLU A CA 1
ATOM 661 C C . GLU A 1 82 ? -34.141 -7.550 -3.530 1.00 87.25 82 GLU A C 1
ATOM 663 O O . GLU A 1 82 ? -34.691 -7.962 -4.553 1.00 87.25 82 GLU A O 1
ATOM 668 N N . GLU A 1 83 ? -34.371 -6.333 -3.033 1.00 86.50 83 GLU A N 1
ATOM 669 C CA . GLU A 1 83 ? -35.306 -5.368 -3.617 1.00 86.50 83 GLU A CA 1
ATOM 670 C C . GLU A 1 83 ? -34.878 -4.915 -5.015 1.00 86.50 83 GLU A C 1
ATOM 672 O O . GLU A 1 83 ? -35.684 -4.941 -5.943 1.00 86.50 83 GLU A O 1
ATOM 677 N N . PHE A 1 84 ? -33.599 -4.602 -5.235 1.00 88.38 84 PHE A N 1
ATOM 678 C CA . PHE A 1 84 ? -33.118 -4.265 -6.576 1.00 88.38 84 PHE A CA 1
ATOM 679 C C . PHE A 1 84 ? -33.383 -5.405 -7.569 1.00 88.38 84 PHE A C 1
ATOM 681 O O . PHE A 1 84 ? -33.912 -5.175 -8.654 1.00 88.38 84 PHE A O 1
ATOM 688 N N . LEU A 1 85 ? -33.086 -6.653 -7.191 1.00 86.44 85 LEU A N 1
ATOM 689 C CA . LEU A 1 85 ? -33.336 -7.822 -8.043 1.00 86.44 85 LEU A CA 1
ATOM 690 C C . LEU A 1 85 ? -34.832 -8.109 -8.253 1.00 86.44 85 LEU A C 1
ATOM 692 O O . LEU A 1 85 ? -35.208 -8.631 -9.310 1.00 86.44 85 LEU A O 1
ATOM 696 N N . ARG A 1 86 ? -35.685 -7.778 -7.272 1.00 87.19 86 ARG A N 1
ATOM 697 C CA . ARG A 1 86 ? -37.151 -7.824 -7.395 1.00 87.19 86 ARG A CA 1
ATOM 698 C C . ARG A 1 86 ? -37.618 -6.846 -8.472 1.00 87.19 86 ARG A C 1
ATOM 700 O O . ARG A 1 86 ? -38.391 -7.235 -9.348 1.00 87.19 86 ARG A O 1
ATOM 707 N N . LEU A 1 87 ? -37.092 -5.623 -8.451 1.00 85.06 87 LEU A N 1
ATOM 708 C CA . LEU A 1 87 ? -37.478 -4.543 -9.356 1.00 85.06 87 LEU A CA 1
ATOM 709 C C . LEU A 1 87 ? -36.919 -4.701 -10.783 1.00 85.06 87 LEU A C 1
ATOM 711 O O . LEU A 1 87 ? -37.605 -4.370 -11.747 1.00 85.06 87 LEU A O 1
ATOM 715 N N . THR A 1 88 ? -35.722 -5.276 -10.956 1.00 82.19 88 THR A N 1
ATOM 716 C CA . THR A 1 88 ? -35.110 -5.530 -12.280 1.00 82.19 88 THR A CA 1
ATOM 717 C C . THR A 1 88 ? -35.539 -6.850 -12.934 1.00 82.19 88 THR A C 1
ATOM 719 O O . THR A 1 88 ? -34.971 -7.268 -13.945 1.00 82.19 88 THR A O 1
ATOM 722 N N . ARG A 1 89 ? -36.543 -7.538 -12.368 1.00 69.19 89 ARG A N 1
ATOM 723 C CA . ARG A 1 89 ? -37.017 -8.859 -12.820 1.00 69.19 89 ARG A CA 1
ATOM 724 C C . ARG A 1 89 ? -35.882 -9.887 -12.950 1.00 69.19 89 ARG A C 1
ATOM 726 O O . ARG A 1 89 ? -35.790 -10.548 -13.973 1.00 69.19 89 ARG A O 1
ATOM 733 N N . LYS A 1 90 ? -35.025 -10.046 -11.930 1.00 61.38 90 LYS A N 1
ATOM 734 C CA . LYS A 1 90 ? -33.950 -11.068 -11.772 1.00 61.38 90 LYS A CA 1
ATOM 735 C C . LYS A 1 90 ? -32.890 -11.215 -12.889 1.00 61.38 90 LYS A C 1
ATOM 737 O O . LYS A 1 90 ? -31.822 -11.746 -12.600 1.00 61.38 90 LYS A O 1
ATOM 742 N N . THR A 1 91 ? -33.136 -10.781 -14.125 1.00 54.59 91 THR A N 1
ATOM 743 C CA . THR A 1 91 ? -32.266 -10.975 -15.297 1.00 54.59 91 THR A CA 1
ATOM 744 C C . THR A 1 91 ? -31.751 -9.668 -15.888 1.00 54.59 91 THR A C 1
ATOM 746 O O . THR A 1 91 ? -30.807 -9.707 -16.675 1.00 54.59 91 THR A O 1
ATOM 749 N N . ALA A 1 92 ? -32.335 -8.515 -15.540 1.00 65.88 92 ALA A N 1
ATOM 750 C CA . ALA A 1 92 ? -31.837 -7.228 -16.009 1.00 65.88 92 ALA A CA 1
ATOM 751 C C . ALA A 1 92 ? -30.760 -6.673 -15.065 1.00 65.88 92 ALA A C 1
ATOM 753 O O . ALA A 1 92 ? -30.885 -6.697 -13.839 1.00 65.88 92 ALA A O 1
ATOM 754 N N . THR A 1 93 ? -29.690 -6.145 -15.657 1.00 75.19 93 THR A N 1
ATOM 755 C CA . THR A 1 93 ? -28.574 -5.500 -14.946 1.00 75.19 93 THR A CA 1
ATOM 756 C C . THR A 1 93 ? -28.878 -4.052 -14.557 1.00 75.19 93 THR A C 1
ATOM 758 O O . THR A 1 93 ? -28.051 -3.399 -13.921 1.00 75.19 93 THR A O 1
ATOM 761 N N . ARG A 1 94 ? -30.047 -3.530 -14.953 1.00 83.25 94 ARG A N 1
ATOM 762 C CA . ARG A 1 94 ? -30.447 -2.134 -14.772 1.00 83.25 94 ARG A CA 1
ATOM 763 C C . ARG A 1 94 ? -31.906 -2.026 -14.353 1.00 83.25 94 ARG A C 1
ATOM 765 O O . ARG A 1 94 ? -32.750 -2.774 -14.838 1.00 83.25 94 ARG A O 1
ATOM 772 N N . LEU A 1 95 ? -32.163 -1.072 -13.467 1.00 85.56 95 LEU A N 1
ATOM 773 C CA . LEU A 1 95 ? -33.477 -0.694 -12.975 1.00 85.56 95 LEU A CA 1
ATOM 774 C C . LEU A 1 95 ? -33.980 0.543 -13.718 1.00 85.56 95 LEU A C 1
ATOM 776 O O . LEU A 1 95 ? -33.305 1.573 -13.744 1.00 85.56 95 LEU A O 1
ATOM 780 N N . GLU A 1 96 ? -35.164 0.449 -14.316 1.00 86.88 96 GLU A N 1
ATOM 781 C CA . GLU A 1 96 ? -35.827 1.597 -14.932 1.00 86.88 96 GLU A CA 1
ATOM 782 C C . GLU A 1 96 ? -36.247 2.613 -13.861 1.00 86.88 96 GLU A C 1
ATOM 784 O O . GLU A 1 96 ? -36.856 2.251 -12.850 1.00 86.88 96 GLU A O 1
ATOM 789 N N . LYS A 1 97 ? -35.950 3.900 -14.091 1.00 86.50 97 LYS A N 1
ATOM 790 C CA . LYS A 1 97 ? -36.237 4.976 -13.125 1.00 86.50 97 LYS A CA 1
ATOM 791 C C . LYS A 1 97 ? -37.731 5.081 -12.817 1.00 86.50 97 LYS A C 1
ATOM 793 O O . LYS A 1 97 ? -38.101 5.186 -11.655 1.00 86.50 97 LYS A O 1
ATOM 798 N N . GLY A 1 98 ? -38.587 4.962 -13.836 1.00 84.38 98 GLY A N 1
ATOM 799 C CA . GLY A 1 98 ? -40.042 4.999 -13.663 1.00 84.38 98 GLY A CA 1
ATOM 800 C C . GLY A 1 98 ? -40.577 3.858 -12.792 1.00 84.38 98 GLY A C 1
ATOM 801 O O . GLY A 1 98 ? -41.458 4.080 -11.966 1.00 84.38 98 GLY A O 1
ATOM 802 N N . VAL A 1 99 ? -40.001 2.656 -12.911 1.00 87.81 99 VAL A N 1
ATOM 803 C CA . VAL A 1 99 ? -40.357 1.503 -12.065 1.00 87.81 99 VAL A CA 1
ATOM 804 C C . VAL A 1 99 ? -39.927 1.744 -10.619 1.00 87.81 99 VAL A C 1
ATOM 806 O O . VAL A 1 99 ? -40.690 1.456 -9.702 1.00 87.81 99 VAL A O 1
ATOM 809 N N . PHE A 1 100 ? -38.740 2.319 -10.410 1.00 88.81 100 PHE A N 1
ATOM 810 C CA . PHE A 1 100 ? -38.254 2.649 -9.073 1.00 88.81 100 PHE A CA 1
ATOM 811 C C . PHE A 1 100 ? -39.092 3.743 -8.397 1.00 88.81 100 PHE A C 1
ATOM 813 O O . PHE A 1 100 ? -39.523 3.559 -7.263 1.00 88.81 100 PHE A O 1
ATOM 820 N N . ILE A 1 101 ? -39.403 4.832 -9.109 1.00 87.50 101 ILE A N 1
ATOM 821 C CA . ILE A 1 101 ? -40.268 5.918 -8.614 1.00 87.50 101 ILE A CA 1
ATOM 822 C C . ILE A 1 101 ? -41.657 5.377 -8.259 1.00 87.50 101 ILE A C 1
ATOM 824 O O . ILE A 1 101 ? -42.186 5.675 -7.191 1.00 87.50 101 ILE A O 1
ATOM 828 N N . ALA A 1 102 ? -42.242 4.539 -9.121 1.00 87.19 102 ALA A N 1
ATOM 829 C CA . ALA A 1 102 ? -43.545 3.936 -8.859 1.00 87.19 102 ALA A CA 1
ATOM 830 C C . ALA A 1 102 ? -43.545 3.039 -7.610 1.00 87.19 102 ALA A C 1
ATOM 832 O O . ALA A 1 102 ? -44.571 2.923 -6.946 1.00 87.19 102 ALA A O 1
ATOM 833 N N . GLU A 1 103 ? -42.420 2.402 -7.286 1.00 88.12 103 GLU A N 1
ATOM 834 C CA . GLU A 1 103 ? -42.285 1.534 -6.113 1.00 88.12 103 GLU A CA 1
ATOM 835 C C . GLU A 1 103 ? -41.979 2.305 -4.830 1.00 88.12 103 GLU A C 1
ATOM 837 O O . GLU A 1 103 ? -42.518 1.939 -3.789 1.00 88.12 103 GLU A O 1
ATOM 842 N N . LEU A 1 104 ? -41.244 3.420 -4.898 1.00 86.31 104 LEU A N 1
ATOM 843 C CA . LEU A 1 104 ? -41.119 4.353 -3.771 1.00 86.31 104 LEU A CA 1
ATOM 844 C C . LEU A 1 104 ? -42.478 4.961 -3.391 1.00 86.31 104 LEU A C 1
ATOM 846 O O . LEU A 1 104 ? -42.785 5.077 -2.213 1.00 86.31 104 LEU A O 1
ATOM 850 N N . LYS A 1 105 ? -43.337 5.260 -4.375 1.00 85.50 105 LYS A N 1
ATOM 851 C CA . LYS A 1 105 ? -44.704 5.751 -4.119 1.00 85.50 105 LYS A CA 1
ATOM 852 C C . LYS A 1 105 ? -45.642 4.686 -3.539 1.00 85.50 105 LYS A C 1
ATOM 854 O O . LYS A 1 105 ? -46.594 5.017 -2.844 1.00 85.50 105 LYS A O 1
ATOM 859 N N . LYS A 1 106 ? -45.417 3.406 -3.858 1.00 87.62 106 LYS A N 1
ATOM 860 C CA . LYS A 1 106 ? -46.270 2.291 -3.407 1.00 87.62 106 LYS A CA 1
ATOM 861 C C . LYS A 1 106 ? -45.856 1.727 -2.050 1.00 87.62 106 LYS A C 1
ATOM 863 O O . LYS A 1 106 ? -46.727 1.292 -1.304 1.00 87.62 106 LYS A O 1
ATOM 868 N N . ASN A 1 107 ? -44.555 1.696 -1.752 1.00 85.06 107 ASN A N 1
ATOM 869 C CA . ASN A 1 107 ? -44.007 1.065 -0.554 1.00 85.06 107 ASN A CA 1
ATOM 870 C C . ASN A 1 107 ? -43.411 2.113 0.400 1.00 85.06 107 ASN A C 1
ATOM 872 O O . ASN A 1 107 ? -42.245 2.481 0.231 1.00 85.06 107 ASN A O 1
ATOM 876 N N . PRO A 1 108 ? -44.152 2.530 1.446 1.00 80.88 108 PRO A N 1
ATOM 877 C CA . PRO A 1 108 ? -43.687 3.555 2.383 1.00 80.88 108 PRO A CA 1
ATOM 878 C C . PRO A 1 108 ? -42.432 3.118 3.146 1.00 80.88 108 PRO A C 1
ATOM 880 O O . PRO A 1 108 ? -41.528 3.915 3.347 1.00 80.88 108 PRO A O 1
ATOM 883 N N . LEU A 1 109 ? -42.300 1.824 3.459 1.00 80.62 109 LEU A N 1
ATOM 884 C CA . LEU A 1 109 ? -41.102 1.275 4.108 1.00 80.62 109 LEU A CA 1
ATOM 885 C C . LEU A 1 109 ? -39.845 1.418 3.243 1.00 80.62 109 LEU A C 1
ATOM 887 O O . LEU A 1 109 ? -38.755 1.656 3.752 1.00 80.62 109 LEU A O 1
ATOM 891 N N . LEU A 1 110 ? -39.979 1.254 1.923 1.00 84.25 110 LEU A N 1
ATOM 892 C CA . LEU A 1 110 ? -38.854 1.439 1.012 1.00 84.25 110 LEU A CA 1
ATOM 893 C C . LEU A 1 110 ? -38.533 2.931 0.867 1.00 84.25 110 LEU A C 1
ATOM 895 O O . LEU A 1 110 ? -37.362 3.292 0.833 1.00 84.25 110 LEU A O 1
ATOM 899 N N . ALA A 1 111 ? -39.555 3.790 0.830 1.00 82.69 111 ALA A N 1
ATOM 900 C CA . ALA A 1 111 ? -39.398 5.242 0.800 1.00 82.69 111 ALA A CA 1
ATOM 901 C C . ALA A 1 111 ? -38.661 5.773 2.043 1.00 82.69 111 ALA A C 1
ATOM 903 O O . ALA A 1 111 ? -37.689 6.514 1.898 1.00 82.69 111 ALA A O 1
ATOM 904 N N . GLU A 1 112 ? -39.028 5.297 3.234 1.00 82.75 112 GLU A N 1
ATOM 905 C CA . GLU A 1 112 ? -38.396 5.647 4.511 1.00 82.75 112 GLU A CA 1
ATOM 906 C C . GLU A 1 112 ? -36.916 5.232 4.549 1.00 82.75 112 GLU A C 1
ATOM 908 O O . GLU A 1 112 ? -36.050 6.003 4.962 1.00 82.75 112 GLU A O 1
ATOM 913 N N . VAL A 1 113 ? -36.581 4.046 4.020 1.00 83.88 113 VAL A N 1
ATOM 914 C CA . VAL A 1 113 ? -35.185 3.580 3.892 1.00 83.88 113 VAL A CA 1
ATOM 915 C C . VAL A 1 113 ? -34.348 4.513 3.005 1.00 83.88 113 VAL A C 1
ATOM 917 O O . VAL A 1 113 ? -33.144 4.654 3.233 1.00 83.88 113 VAL A O 1
ATOM 920 N N . PHE A 1 114 ? -34.970 5.165 2.020 1.00 82.44 114 PHE A N 1
ATOM 921 C CA . PHE A 1 114 ? -34.357 6.188 1.169 1.00 82.44 114 PHE A CA 1
ATOM 922 C C . PHE A 1 114 ? -34.627 7.625 1.652 1.00 82.44 114 PHE A C 1
ATOM 924 O O . PHE A 1 114 ? -34.351 8.566 0.905 1.00 82.44 114 PHE A O 1
ATOM 931 N N . GLY A 1 115 ? -35.060 7.819 2.901 1.00 77.00 115 GLY A N 1
ATOM 932 C CA . GLY A 1 115 ? -35.154 9.133 3.546 1.00 77.00 115 GLY A CA 1
ATOM 933 C C . GLY A 1 115 ? -36.321 10.001 3.071 1.00 77.00 115 GLY A C 1
ATOM 934 O O . GLY A 1 115 ? -36.256 11.220 3.208 1.00 77.00 115 GLY A O 1
ATOM 935 N N . PHE A 1 116 ? -37.359 9.392 2.492 1.00 80.62 116 PHE A N 1
ATOM 936 C CA . PHE A 1 116 ? -38.603 10.070 2.135 1.00 80.62 116 PHE A CA 1
ATOM 937 C C . PHE A 1 116 ? -39.665 9.819 3.209 1.00 80.62 116 PHE A C 1
ATOM 939 O O . PHE A 1 116 ? -39.921 8.670 3.569 1.00 80.62 116 PHE A O 1
ATOM 946 N N . ASP A 1 117 ? -40.300 10.890 3.683 1.00 75.25 117 ASP A N 1
ATOM 947 C CA . ASP A 1 117 ? -41.407 10.819 4.639 1.00 75.25 117 ASP A CA 1
ATOM 948 C C . ASP A 1 117 ? -42.739 10.609 3.898 1.00 75.25 117 ASP A C 1
ATOM 950 O O . ASP A 1 117 ? -42.882 10.978 2.732 1.00 75.25 117 ASP A O 1
ATOM 954 N N . GLU A 1 118 ? -43.773 10.112 4.585 1.00 68.56 118 GLU A N 1
ATOM 955 C CA . GLU A 1 118 ? -45.124 9.945 4.007 1.00 68.56 118 GLU A CA 1
ATOM 956 C C . GLU A 1 118 ? -45.740 11.262 3.478 1.00 68.56 118 GLU A C 1
ATOM 958 O O . GLU A 1 118 ? -46.672 11.239 2.676 1.00 68.56 118 GLU A O 1
ATOM 963 N N . ASN A 1 119 ? -45.198 12.416 3.891 1.00 66.81 119 ASN A N 1
ATOM 964 C CA . ASN A 1 119 ? -45.610 13.753 3.450 1.00 66.81 119 ASN A CA 1
ATOM 965 C C . ASN A 1 119 ? -44.729 14.348 2.333 1.00 66.81 119 ASN A C 1
ATOM 967 O O . ASN A 1 119 ? -44.963 15.489 1.915 1.00 66.81 119 ASN A O 1
ATOM 971 N N . SER A 1 120 ? -43.699 13.632 1.869 1.00 70.06 120 SER A N 1
ATOM 972 C CA . SER A 1 120 ? -42.840 14.090 0.775 1.00 70.06 120 SER A CA 1
ATOM 973 C C . SER A 1 120 ? -43.663 14.255 -0.505 1.00 70.06 120 SER A C 1
ATOM 975 O O . SER A 1 120 ? -44.451 13.390 -0.886 1.00 70.06 120 SER A O 1
ATOM 977 N N . LYS A 1 121 ? -43.508 15.395 -1.188 1.00 74.50 121 LYS A N 1
ATOM 978 C CA . LYS A 1 121 ? -44.262 15.667 -2.420 1.00 74.50 121 LYS A CA 1
ATOM 979 C C . LYS A 1 121 ? -43.775 14.727 -3.521 1.00 74.50 121 LYS A C 1
ATOM 981 O O . LYS A 1 121 ? -42.574 14.624 -3.738 1.00 74.50 121 LYS A O 1
ATOM 986 N N . ASP A 1 122 ? -44.692 14.157 -4.303 1.00 78.56 122 ASP A N 1
ATOM 987 C CA . ASP A 1 122 ? -44.362 13.272 -5.437 1.00 78.56 122 ASP A CA 1
ATOM 988 C C . ASP A 1 122 ? -43.297 13.847 -6.388 1.00 78.56 122 ASP A C 1
ATOM 990 O O . ASP A 1 122 ? -42.460 13.114 -6.911 1.00 78.56 122 ASP A O 1
ATOM 994 N N . LYS A 1 123 ? -43.305 15.172 -6.573 1.00 76.25 123 LYS A N 1
ATOM 995 C CA . LYS A 1 123 ? -42.340 15.897 -7.413 1.00 76.25 123 LYS A CA 1
ATOM 996 C C . LYS A 1 123 ? -40.911 15.864 -6.863 1.00 76.25 123 LYS A C 1
ATOM 998 O O . LYS A 1 123 ? -39.966 15.874 -7.638 1.00 76.25 123 LYS A O 1
ATOM 1003 N N . GLU A 1 124 ? -40.752 15.825 -5.544 1.00 78.38 124 GLU A N 1
ATOM 1004 C CA . GLU A 1 124 ? -39.445 15.783 -4.881 1.00 78.38 124 GLU A CA 1
ATOM 1005 C C . GLU A 1 124 ? -38.791 14.404 -5.037 1.00 78.38 124 GLU A C 1
ATOM 1007 O O . GLU A 1 124 ? -37.593 14.308 -5.296 1.00 78.38 124 GLU A O 1
ATOM 1012 N N . ILE A 1 125 ? -39.594 13.336 -4.975 1.00 79.50 125 ILE A N 1
ATOM 1013 C CA . ILE A 1 125 ? -39.142 11.961 -5.231 1.00 79.50 125 ILE A CA 1
ATOM 1014 C C . ILE A 1 125 ? -38.700 11.813 -6.695 1.00 79.50 125 ILE A C 1
ATOM 1016 O O . ILE A 1 125 ? -37.647 11.239 -6.972 1.00 79.50 125 ILE A O 1
ATOM 1020 N N . GLU A 1 126 ? -39.481 12.353 -7.635 1.00 81.50 126 GLU A N 1
ATOM 1021 C CA . GLU A 1 126 ? -39.160 12.329 -9.068 1.00 81.50 126 GLU A CA 1
ATOM 1022 C C . GLU A 1 126 ? -37.851 13.069 -9.376 1.00 81.50 126 GLU A C 1
ATOM 1024 O O . GLU A 1 126 ? -36.950 12.485 -9.979 1.00 81.50 126 GLU A O 1
ATOM 1029 N N . GLU A 1 127 ? -37.691 14.302 -8.887 1.00 81.12 127 GLU A N 1
ATOM 1030 C CA . GLU A 1 127 ? -36.494 15.118 -9.125 1.00 81.12 127 GLU A CA 1
ATOM 1031 C C . GLU A 1 127 ? -35.225 14.473 -8.539 1.00 81.12 127 GLU A C 1
ATOM 1033 O O . GLU A 1 127 ? -34.169 14.440 -9.180 1.00 81.12 127 GLU A O 1
ATOM 1038 N N . GLN A 1 128 ? -35.306 13.907 -7.331 1.00 77.94 128 GLN A N 1
ATOM 1039 C CA . GLN A 1 128 ? -34.152 13.261 -6.704 1.00 77.94 128 GLN A CA 1
ATOM 1040 C C . GLN A 1 128 ? -33.739 11.973 -7.428 1.00 77.94 128 GLN A C 1
ATOM 1042 O O . GLN A 1 128 ? -32.541 11.730 -7.591 1.00 77.94 128 GLN A O 1
ATOM 1047 N N . VAL A 1 129 ? -34.696 11.173 -7.909 1.00 79.88 129 VAL A N 1
ATOM 1048 C CA . VAL A 1 129 ? -34.409 9.928 -8.640 1.00 79.88 129 VAL A CA 1
ATOM 1049 C C . VAL A 1 129 ? -33.948 10.195 -10.078 1.00 79.88 129 VAL A C 1
ATOM 1051 O O . VAL A 1 129 ? -33.079 9.478 -10.585 1.00 79.88 129 VAL A O 1
ATOM 1054 N N . GLU A 1 130 ? -34.454 11.237 -10.744 1.00 79.19 130 GLU A N 1
ATOM 1055 C CA . GLU A 1 130 ? -34.003 11.622 -12.088 1.00 79.19 130 GLU A CA 1
ATOM 1056 C C . GLU A 1 130 ? -32.518 11.996 -12.120 1.00 79.19 130 GLU A C 1
ATOM 1058 O O . GLU A 1 130 ? -31.804 11.586 -13.043 1.00 79.19 130 GLU A O 1
ATOM 1063 N N . ASN A 1 131 ? -32.027 12.643 -11.062 1.00 75.31 131 ASN A N 1
ATOM 1064 C CA . ASN A 1 131 ? -30.624 13.024 -10.901 1.00 75.31 131 ASN A CA 1
ATOM 1065 C C . ASN A 1 131 ? -29.658 11.833 -10.722 1.00 75.31 131 ASN A C 1
ATOM 1067 O O . ASN A 1 131 ? -28.437 12.013 -10.715 1.00 75.31 131 ASN A O 1
ATOM 1071 N N . ILE A 1 132 ? -30.165 10.601 -10.603 1.00 72.06 132 ILE A N 1
ATOM 1072 C CA . ILE A 1 132 ? -29.360 9.405 -10.337 1.00 72.06 132 ILE A CA 1
ATOM 1073 C C . ILE A 1 132 ? -29.384 8.462 -11.534 1.00 72.06 132 ILE A C 1
ATOM 1075 O O . ILE A 1 132 ? -30.433 8.064 -12.031 1.00 72.06 132 ILE A O 1
ATOM 1079 N N . GLY A 1 133 ? -28.204 8.027 -11.980 1.00 61.59 133 GLY A N 1
ATOM 1080 C CA . GLY A 1 133 ? -28.081 7.077 -13.091 1.00 61.59 133 GLY A CA 1
ATOM 1081 C C . GLY A 1 133 ? -27.877 7.738 -14.454 1.00 61.59 133 GLY A C 1
ATOM 1082 O O . GLY A 1 133 ? -27.714 8.944 -14.560 1.00 61.59 133 GLY A O 1
ATOM 1083 N N . THR A 1 134 ? -27.791 6.920 -15.500 1.00 67.88 134 THR A N 1
ATOM 1084 C CA . THR A 1 134 ? -27.763 7.374 -16.906 1.00 67.88 134 THR A CA 1
ATOM 1085 C C . THR A 1 134 ? -29.189 7.369 -17.467 1.00 67.88 134 THR A C 1
ATOM 1087 O O . THR A 1 134 ? -30.086 6.830 -16.819 1.00 67.88 134 THR A O 1
ATOM 1090 N N . GLU A 1 135 ? -29.415 7.929 -18.657 1.00 63.03 135 GLU A N 1
ATOM 1091 C CA . GLU A 1 135 ? -30.741 7.940 -19.313 1.00 63.03 135 GLU A CA 1
ATOM 1092 C C . GLU A 1 135 ? -31.344 6.526 -19.457 1.00 63.03 135 GLU A C 1
ATOM 1094 O O . GLU A 1 135 ? -32.546 6.336 -19.324 1.00 63.03 135 GLU A O 1
ATOM 1099 N N . GLU A 1 136 ? -30.492 5.507 -19.596 1.00 68.06 136 GLU A N 1
ATOM 1100 C CA . GLU A 1 136 ? -30.874 4.099 -19.770 1.00 68.06 136 GLU A CA 1
ATOM 1101 C C . GLU A 1 136 ? -31.165 3.325 -18.453 1.00 68.06 136 GLU A C 1
ATOM 1103 O O . GLU A 1 136 ? -31.338 2.106 -18.492 1.00 68.06 136 GLU A O 1
ATOM 1108 N N . GLY A 1 137 ? -31.159 3.976 -17.275 1.00 78.62 137 GLY A N 1
ATOM 1109 C CA . GLY A 1 137 ? -31.522 3.364 -15.977 1.00 78.62 137 GLY A CA 1
ATOM 1110 C C . GLY A 1 137 ? -30.435 3.357 -14.882 1.00 78.62 137 GLY A C 1
ATOM 1111 O O . GLY A 1 137 ? -29.330 3.888 -15.042 1.00 78.62 137 GLY A O 1
ATOM 1112 N N . ILE A 1 138 ? -30.760 2.755 -13.730 1.00 85.31 138 ILE A N 1
ATOM 1113 C CA . ILE A 1 138 ? -29.946 2.720 -12.501 1.00 85.31 138 ILE A CA 1
ATOM 1114 C C . ILE A 1 138 ? -29.273 1.344 -12.348 1.00 85.31 138 ILE A C 1
ATOM 1116 O O . ILE A 1 138 ? -29.933 0.309 -12.369 1.00 85.31 138 ILE A O 1
ATOM 1120 N N . ASN A 1 139 ? -27.947 1.319 -12.184 1.00 87.06 139 ASN A N 1
ATOM 1121 C CA . ASN A 1 139 ? -27.179 0.101 -11.875 1.00 87.06 139 ASN A CA 1
ATOM 1122 C C . ASN A 1 139 ? -27.157 -0.160 -10.353 1.00 87.06 139 ASN A C 1
ATOM 1124 O O . ASN A 1 139 ? -27.262 0.792 -9.582 1.00 87.06 139 ASN A O 1
ATOM 1128 N N . MET A 1 140 ? -26.942 -1.409 -9.923 1.00 85.75 140 MET A N 1
ATOM 1129 C CA . MET A 1 140 ? -26.891 -1.839 -8.514 1.00 85.75 140 MET A CA 1
ATOM 1130 C C . MET A 1 140 ? -25.981 -0.945 -7.659 1.00 85.75 140 MET A C 1
ATOM 1132 O O . MET A 1 140 ? -26.373 -0.499 -6.585 1.00 85.75 140 MET A O 1
ATOM 1136 N N . ASP A 1 141 ? -24.791 -0.610 -8.160 1.00 83.94 141 ASP A N 1
ATOM 1137 C CA . ASP A 1 141 ? -23.843 0.234 -7.421 1.00 83.94 141 ASP A CA 1
ATOM 1138 C C . ASP A 1 141 ? -24.369 1.662 -7.234 1.00 83.94 141 ASP A C 1
ATOM 1140 O O . ASP A 1 141 ? -24.189 2.260 -6.177 1.00 83.94 141 ASP A O 1
ATOM 1144 N N . LYS A 1 142 ? -25.071 2.205 -8.238 1.00 84.25 142 LYS A N 1
ATOM 1145 C CA . LYS A 1 142 ? -25.689 3.538 -8.159 1.00 84.25 142 LYS A CA 1
ATOM 1146 C C . LYS A 1 142 ? -26.915 3.536 -7.242 1.00 84.25 142 LYS A C 1
ATOM 1148 O O . LYS A 1 142 ? -27.142 4.517 -6.546 1.00 84.25 142 LYS A O 1
ATOM 1153 N N . PHE A 1 143 ? -27.665 2.436 -7.217 1.00 86.94 143 PHE A N 1
ATOM 1154 C CA . PHE A 1 143 ? -28.794 2.226 -6.312 1.00 86.94 143 PHE A CA 1
ATOM 1155 C C . PHE A 1 143 ? -28.343 2.173 -4.843 1.00 86.94 143 PHE A C 1
ATOM 1157 O O . PHE A 1 143 ? -28.909 2.853 -3.992 1.00 86.94 143 PHE A O 1
ATOM 1164 N N . LEU A 1 144 ? -27.263 1.440 -4.549 1.00 86.88 144 LEU A N 1
ATOM 1165 C CA . LEU A 1 144 ? -26.675 1.393 -3.206 1.00 86.88 144 LEU A CA 1
ATOM 1166 C C . LEU A 1 144 ? -26.008 2.720 -2.815 1.00 86.88 144 LEU A C 1
ATOM 1168 O O . LEU A 1 144 ? -26.109 3.143 -1.664 1.00 86.88 144 LEU A O 1
ATOM 1172 N N . LEU A 1 145 ? -25.368 3.405 -3.769 1.00 83.69 145 LEU A N 1
ATOM 1173 C CA . LEU A 1 145 ? -24.809 4.736 -3.541 1.00 83.69 145 LEU A CA 1
ATOM 1174 C C . LEU A 1 145 ? -25.907 5.750 -3.199 1.00 83.69 145 LEU A C 1
ATOM 1176 O O . LEU A 1 145 ? -25.710 6.566 -2.305 1.00 83.69 145 LEU A O 1
ATOM 1180 N N . PHE A 1 146 ? -27.069 5.675 -3.852 1.00 84.38 146 PHE A N 1
ATOM 1181 C CA . PHE A 1 146 ? -28.206 6.534 -3.529 1.00 84.38 146 PHE A CA 1
ATOM 1182 C C . PHE A 1 146 ? -28.676 6.350 -2.085 1.00 84.38 146 PHE A C 1
ATOM 1184 O O . PHE A 1 146 ? -28.828 7.340 -1.377 1.00 84.38 146 PHE A O 1
ATOM 1191 N N . TYR A 1 147 ? -28.802 5.104 -1.617 1.00 85.75 147 TYR A N 1
ATOM 1192 C CA . TYR A 1 147 ? -29.109 4.817 -0.212 1.00 85.75 147 TYR A CA 1
ATOM 1193 C C . TYR A 1 147 ? -28.074 5.448 0.731 1.00 85.75 147 TYR A C 1
ATOM 1195 O O . TYR A 1 147 ? -28.427 6.092 1.714 1.00 85.75 147 TYR A O 1
ATOM 1203 N N . GLN A 1 148 ? -26.784 5.323 0.412 1.00 80.25 148 GLN A N 1
ATOM 1204 C CA . GLN A 1 148 ? -25.720 5.893 1.236 1.00 80.25 148 GLN A CA 1
ATOM 1205 C C . GLN A 1 148 ? -25.753 7.431 1.268 1.00 80.25 148 GLN A C 1
ATOM 1207 O O . GLN A 1 148 ? -25.486 8.032 2.308 1.00 80.25 148 GLN A O 1
ATOM 1212 N N . VAL A 1 149 ? -26.066 8.076 0.143 1.00 75.44 149 VAL A N 1
ATOM 1213 C CA . VAL A 1 149 ? -26.172 9.540 0.037 1.00 75.44 149 VAL A CA 1
ATOM 1214 C C . VAL A 1 149 ? -27.421 10.052 0.761 1.00 75.44 149 VAL A C 1
ATOM 1216 O O . VAL A 1 149 ? -27.330 11.042 1.490 1.00 75.44 149 VAL A O 1
ATOM 1219 N N . SER A 1 150 ? -28.547 9.351 0.613 1.00 74.19 150 SER A N 1
ATOM 1220 C CA . SER A 1 150 ? -29.800 9.631 1.315 1.00 74.19 150 SER A CA 1
ATOM 1221 C C . SER A 1 150 ? -29.644 9.497 2.834 1.00 74.19 150 SER A C 1
ATOM 1223 O O . SER A 1 150 ? -29.918 10.450 3.557 1.00 74.19 150 SER A O 1
ATOM 1225 N N . LYS A 1 151 ? -29.067 8.389 3.324 1.00 73.62 151 LYS A N 1
ATOM 1226 C CA . LYS A 1 151 ? -28.822 8.155 4.759 1.00 73.62 151 LYS A CA 1
ATOM 1227 C C . LYS A 1 151 ? -28.020 9.277 5.426 1.00 73.62 151 LYS A C 1
ATOM 1229 O O . LYS A 1 151 ? -28.185 9.549 6.611 1.00 73.62 151 LYS A O 1
ATOM 1234 N N . ASN A 1 152 ? -27.127 9.913 4.674 1.00 69.44 152 ASN A N 1
ATOM 1235 C CA . ASN A 1 152 ? -26.283 10.990 5.177 1.00 69.44 152 ASN A CA 1
ATOM 1236 C C . ASN A 1 152 ? -26.921 12.389 5.017 1.00 69.44 152 ASN A C 1
ATOM 1238 O O . ASN A 1 152 ? -26.254 13.382 5.303 1.00 69.44 152 ASN A O 1
ATOM 1242 N N . ASN A 1 153 ? -28.179 12.491 4.562 1.00 60.72 153 ASN A N 1
ATOM 1243 C CA . ASN A 1 153 ? -28.894 13.746 4.289 1.00 60.72 153 ASN A CA 1
ATOM 1244 C C . ASN A 1 153 ? -28.144 14.693 3.326 1.00 60.72 153 ASN A C 1
ATOM 1246 O O . ASN A 1 153 ? -28.232 15.918 3.441 1.00 60.72 153 ASN A O 1
ATOM 1250 N N . LEU A 1 154 ? -27.375 14.149 2.370 1.00 59.12 154 LEU A N 1
ATOM 1251 C CA . LEU A 1 154 ? -26.661 14.960 1.368 1.00 59.12 154 LEU A CA 1
ATOM 1252 C C . LEU A 1 154 ? -27.560 15.429 0.211 1.00 59.12 154 LEU A C 1
ATOM 1254 O O . LEU A 1 154 ? -27.140 16.276 -0.577 1.00 59.12 154 LEU A O 1
ATOM 1258 N N . LEU A 1 155 ? -28.785 14.913 0.110 1.00 54.72 155 LEU A N 1
ATOM 1259 C CA . LEU A 1 155 ? -29.794 15.374 -0.842 1.00 54.72 155 LEU A CA 1
ATOM 1260 C C . LEU A 1 155 ? -30.484 16.604 -0.247 1.00 54.72 155 LEU A C 1
ATOM 1262 O O . LEU A 1 155 ? -31.431 16.488 0.521 1.00 54.72 155 LEU A O 1
ATOM 1266 N N . LYS A 1 156 ? -29.978 17.801 -0.550 1.00 46.56 156 LYS A N 1
ATOM 1267 C CA . LYS A 1 156 ? -30.715 19.040 -0.275 1.00 46.56 156 LYS A CA 1
ATOM 1268 C C . LYS A 1 156 ? -31.573 19.379 -1.494 1.00 46.56 156 LYS A C 1
ATOM 1270 O O . LYS A 1 156 ? -31.043 19.285 -2.604 1.00 46.56 156 LYS A O 1
ATOM 1275 N N . PRO A 1 157 ? -32.833 19.819 -1.322 1.00 44.03 157 PRO A N 1
ATOM 1276 C CA . PRO A 1 157 ? -33.603 20.370 -2.426 1.00 44.03 157 PRO A CA 1
ATOM 1277 C C . PRO A 1 157 ? -32.824 21.553 -3.004 1.00 44.03 157 PRO A C 1
ATOM 1279 O O . PRO A 1 157 ? -32.464 22.498 -2.293 1.00 44.03 157 PRO A O 1
ATOM 1282 N N . ILE A 1 158 ? -32.495 21.475 -4.293 1.00 40.69 158 ILE A N 1
ATOM 1283 C CA . ILE A 1 158 ? -31.858 22.572 -5.014 1.00 40.69 158 ILE A CA 1
ATOM 1284 C C . ILE A 1 158 ? -32.948 23.623 -5.209 1.00 40.69 158 ILE A C 1
ATOM 1286 O O . ILE A 1 158 ? -33.661 23.633 -6.205 1.00 40.69 158 ILE A O 1
ATOM 1290 N N . HIS A 1 159 ? -33.109 24.515 -4.233 1.00 37.00 159 HIS A N 1
ATOM 1291 C CA . HIS A 1 159 ? -33.895 25.719 -4.449 1.00 37.00 159 HIS A CA 1
ATOM 1292 C C . HIS A 1 159 ? -33.260 26.489 -5.611 1.00 37.00 159 HIS A C 1
ATOM 1294 O O . HIS A 1 159 ? -32.097 26.899 -5.552 1.00 37.00 159 HIS A O 1
ATOM 1300 N N . SER A 1 160 ? -34.023 26.632 -6.694 1.00 34.88 160 SER A N 1
ATOM 1301 C CA . SER A 1 160 ? -33.674 27.443 -7.852 1.00 34.88 160 SER A CA 1
ATOM 1302 C C . SER A 1 160 ? -33.232 28.831 -7.392 1.00 34.88 160 SER A C 1
ATOM 1304 O O . SER A 1 160 ? -33.959 29.513 -6.671 1.00 34.88 160 SER A O 1
ATOM 1306 N N . LYS A 1 161 ? -32.028 29.230 -7.804 1.00 36.53 161 LYS A N 1
ATOM 1307 C CA . LYS A 1 161 ? -31.414 30.524 -7.502 1.00 36.53 161 LYS A CA 1
ATOM 1308 C C . LYS A 1 161 ? -32.361 31.677 -7.856 1.00 36.53 161 LYS A C 1
ATOM 1310 O O . LYS A 1 161 ? -32.568 31.957 -9.032 1.00 36.53 161 LYS A O 1
ATOM 1315 N N . THR A 1 162 ? -32.833 32.400 -6.848 1.00 31.97 162 THR A N 1
ATOM 1316 C CA . THR A 1 162 ? -33.167 33.821 -6.978 1.00 31.97 162 THR A CA 1
ATOM 1317 C C . THR A 1 162 ? -32.301 34.592 -5.998 1.00 31.97 162 THR A C 1
ATOM 1319 O O . THR A 1 162 ? -32.334 34.354 -4.792 1.00 31.97 162 THR A O 1
ATOM 1322 N N . GLU A 1 163 ? -31.474 35.471 -6.549 1.00 38.59 163 GLU A N 1
ATOM 1323 C CA . GLU A 1 163 ? -30.620 36.403 -5.829 1.00 38.59 163 GLU A CA 1
ATOM 1324 C C . GLU A 1 163 ? -31.468 37.335 -4.961 1.00 38.59 163 GLU A C 1
ATOM 1326 O O . GLU A 1 163 ? -32.365 38.015 -5.455 1.00 38.59 163 GLU A O 1
ATOM 1331 N N . THR A 1 164 ? -31.176 37.409 -3.665 1.00 32.94 164 THR A N 1
ATOM 1332 C CA . THR A 1 164 ? -31.382 38.639 -2.891 1.00 32.94 164 THR A CA 1
ATOM 1333 C C . THR A 1 164 ? -30.536 38.595 -1.626 1.00 32.94 164 THR A C 1
ATOM 1335 O O . THR A 1 164 ? -30.580 37.657 -0.835 1.00 32.94 164 THR A O 1
ATOM 1338 N N . GLN A 1 165 ? -29.704 39.619 -1.482 1.00 40.94 165 GLN A N 1
ATOM 1339 C CA . GLN A 1 165 ? -28.872 39.870 -0.318 1.00 40.94 165 GLN A CA 1
ATOM 1340 C C . GLN A 1 165 ? -29.747 40.411 0.819 1.00 40.94 165 GLN A C 1
ATOM 1342 O O . GLN A 1 165 ? -30.356 41.464 0.660 1.00 40.94 165 GLN A O 1
ATOM 1347 N N . SER A 1 166 ? -29.757 39.752 1.977 1.00 35.97 166 SER A N 1
ATOM 1348 C CA . SER A 1 166 ? -29.924 40.421 3.275 1.00 35.97 166 SER A CA 1
ATOM 1349 C C . SER A 1 166 ? -29.514 39.487 4.415 1.00 35.97 166 SER A C 1
ATOM 1351 O O . SER A 1 166 ? -30.151 38.483 4.722 1.00 35.97 166 SER A O 1
ATOM 1353 N N . SER A 1 167 ? -28.395 39.819 5.052 1.00 37.38 167 SER A N 1
ATOM 1354 C CA . SER A 1 167 ? -27.970 39.239 6.319 1.00 37.38 167 SER A CA 1
ATOM 1355 C C . SER A 1 167 ? -28.704 39.944 7.460 1.00 37.38 167 SER A C 1
ATOM 1357 O O . SER A 1 167 ? -28.384 41.090 7.775 1.00 37.38 167 SER A O 1
ATOM 1359 N N . VAL A 1 168 ? -29.656 39.263 8.094 1.00 37.78 168 VAL A N 1
ATOM 1360 C CA . VAL A 1 168 ? -30.157 39.622 9.428 1.00 37.78 168 VAL A CA 1
ATOM 1361 C C . VAL A 1 168 ? -29.910 38.422 10.335 1.00 37.78 168 VAL A C 1
ATOM 1363 O O . VAL A 1 168 ? -30.321 37.303 10.037 1.00 37.78 168 VAL A O 1
ATOM 1366 N N . THR A 1 169 ? -29.148 38.648 11.399 1.00 39.91 169 THR A N 1
ATOM 1367 C CA . THR A 1 169 ? -28.732 37.646 12.379 1.00 39.91 169 THR A CA 1
ATOM 1368 C C . THR A 1 169 ? -29.882 37.305 13.333 1.00 39.91 169 THR A C 1
ATOM 1370 O O . THR A 1 169 ? -30.596 38.182 13.816 1.00 39.91 169 THR A O 1
ATOM 1373 N N . ASN A 1 170 ? -30.050 36.012 13.625 1.00 45.47 170 ASN A N 1
ATOM 1374 C CA . ASN A 1 170 ? -31.119 35.445 14.462 1.00 45.47 170 ASN A CA 1
ATOM 1375 C C . ASN A 1 170 ? -30.960 35.699 15.979 1.00 45.47 170 ASN A C 1
ATOM 1377 O O . ASN A 1 170 ? -31.699 35.126 16.777 1.00 45.47 170 ASN A O 1
ATOM 1381 N N . ASP A 1 171 ? -30.058 36.590 16.391 1.00 46.38 171 ASP A N 1
ATOM 1382 C CA . ASP A 1 171 ? -29.793 36.866 17.810 1.00 46.38 171 ASP A CA 1
ATOM 1383 C C . ASP A 1 171 ? -30.830 37.807 18.455 1.00 46.38 171 ASP A C 1
ATOM 1385 O O . ASP A 1 171 ? -30.881 37.940 19.673 1.00 46.38 171 ASP A O 1
ATOM 1389 N N . SER A 1 172 ? -31.728 38.419 17.672 1.00 41.25 172 SER A N 1
ATOM 1390 C CA . SER A 1 172 ? -32.731 39.364 18.197 1.00 41.25 172 SER A CA 1
ATOM 1391 C C . SER A 1 172 ? -34.005 38.699 18.755 1.00 41.25 172 SER A C 1
ATOM 1393 O O . SER A 1 172 ? -34.787 39.343 19.454 1.00 41.25 172 SER A O 1
ATOM 1395 N N . PHE A 1 173 ? -34.237 37.408 18.491 1.00 42.28 173 PHE A N 1
ATOM 1396 C CA . PHE A 1 173 ? -35.525 36.773 18.810 1.00 42.28 173 PHE A CA 1
ATOM 1397 C C . PHE A 1 173 ? -35.648 36.290 20.268 1.00 42.28 173 PHE A C 1
ATOM 1399 O O . PHE A 1 173 ? -36.753 36.201 20.801 1.00 42.28 173 PHE A O 1
ATOM 1406 N N . MET A 1 174 ? -34.531 36.022 20.952 1.00 44.25 174 MET A N 1
ATOM 1407 C CA . MET A 1 174 ? -34.554 35.468 22.318 1.00 44.25 174 MET A CA 1
ATOM 1408 C C . MET A 1 174 ? -34.423 36.529 23.420 1.00 44.25 174 MET A C 1
ATOM 1410 O O . MET A 1 174 ? -34.838 36.290 24.553 1.00 44.25 174 MET A O 1
ATOM 1414 N N . GLU A 1 175 ? -33.928 37.725 23.096 1.00 43.47 175 GLU A N 1
ATOM 1415 C CA . GLU A 1 175 ? -33.731 38.806 24.073 1.00 43.47 175 GLU A CA 1
ATOM 1416 C C . GLU A 1 175 ? -35.009 39.641 24.300 1.00 43.47 175 GLU A C 1
ATOM 1418 O O . GLU A 1 175 ? -35.231 40.178 25.386 1.00 43.47 175 GLU A O 1
ATOM 1423 N N . GLN A 1 176 ? -35.937 39.638 23.335 1.00 42.75 176 GLN A N 1
ATOM 1424 C CA . GLN A 1 176 ? -37.232 40.322 23.451 1.00 42.75 176 GLN A CA 1
ATOM 1425 C C . GLN A 1 176 ? -38.235 39.612 24.377 1.00 42.75 176 GLN A C 1
ATOM 1427 O O . GLN A 1 176 ? -39.151 40.251 24.891 1.00 42.75 176 GLN A O 1
ATOM 1432 N N . ASN A 1 177 ? -38.080 38.308 24.636 1.00 45.31 177 ASN A N 1
ATOM 1433 C CA . ASN A 1 177 ? -39.009 37.566 25.500 1.00 45.31 177 ASN A CA 1
ATOM 1434 C C . ASN A 1 177 ? -38.702 37.702 26.998 1.00 45.31 177 ASN A C 1
ATOM 1436 O O . ASN A 1 177 ? -39.581 37.437 27.813 1.00 45.31 177 ASN A O 1
ATOM 1440 N N . LYS A 1 178 ? -37.499 38.161 27.369 1.00 44.88 178 LYS A N 1
ATOM 1441 C CA . LYS A 1 178 ? -37.111 38.369 28.774 1.00 44.88 178 LYS A CA 1
ATOM 1442 C C . LYS A 1 178 ? -37.523 39.748 29.303 1.00 44.88 178 LYS A C 1
ATOM 1444 O O . LYS A 1 178 ? -37.866 39.873 30.469 1.00 44.88 178 LYS A O 1
ATOM 1449 N N . GLN A 1 179 ? -37.581 40.761 28.434 1.00 44.59 179 GLN A N 1
ATOM 1450 C CA . GLN A 1 179 ? -38.104 42.091 28.784 1.00 44.59 179 GLN A CA 1
ATOM 1451 C C . GLN A 1 179 ? -39.643 42.124 28.853 1.00 44.59 179 GLN A C 1
ATOM 1453 O O . GLN A 1 179 ? -40.215 42.907 29.602 1.00 44.59 179 GLN A O 1
ATOM 1458 N N . ARG A 1 180 ? -40.338 41.209 28.157 1.00 45.97 180 ARG A N 1
ATOM 1459 C CA . ARG A 1 180 ? -41.811 41.116 28.193 1.00 45.97 180 ARG A CA 1
ATOM 1460 C C . ARG A 1 180 ? -42.389 40.648 29.533 1.00 45.97 180 ARG A C 1
ATOM 1462 O O . ARG A 1 180 ? -43.561 40.911 29.793 1.00 45.97 180 ARG A O 1
ATOM 1469 N N . THR A 1 181 ? -41.621 39.955 30.376 1.00 46.78 181 THR A N 1
ATOM 1470 C CA . THR A 1 181 ? -42.142 39.404 31.642 1.00 46.78 181 THR A CA 1
ATOM 1471 C C . THR A 1 181 ? -42.019 40.361 32.824 1.00 46.78 181 THR A C 1
ATOM 1473 O O . THR A 1 181 ? -42.825 40.267 33.747 1.00 46.78 181 THR A O 1
ATOM 1476 N N . ASP A 1 182 ? -41.083 41.312 32.780 1.00 45.38 182 ASP A N 1
ATOM 1477 C CA . ASP A 1 182 ? -40.855 42.251 33.887 1.00 45.38 182 ASP A CA 1
ATOM 1478 C C . ASP A 1 182 ? -41.724 43.523 33.764 1.00 45.38 182 ASP A C 1
ATOM 1480 O O . ASP A 1 182 ? -42.187 44.059 34.778 1.00 45.38 182 ASP A O 1
ATOM 1484 N N . ASP A 1 183 ? -42.088 43.923 32.538 1.00 46.47 183 ASP A N 1
ATOM 1485 C CA . ASP A 1 183 ? -42.957 45.084 32.273 1.00 46.47 183 ASP A CA 1
ATOM 1486 C C . ASP A 1 183 ? -44.460 44.820 32.522 1.00 46.47 183 ASP A C 1
ATOM 1488 O O . ASP A 1 183 ? -45.247 45.754 32.700 1.00 46.47 183 ASP A O 1
ATOM 1492 N N . MET A 1 184 ? -44.883 43.555 32.635 1.00 44.81 184 MET A N 1
ATOM 1493 C CA . MET A 1 184 ? -46.280 43.183 32.924 1.00 44.81 184 MET A CA 1
ATOM 1494 C C . MET A 1 184 ? -46.698 43.397 34.390 1.00 44.81 184 MET A C 1
ATOM 1496 O O . MET A 1 184 ? -47.884 43.317 34.707 1.00 44.81 184 MET A O 1
ATOM 1500 N N . SER A 1 185 ? -45.759 43.711 35.291 1.00 49.44 185 SER A N 1
ATOM 1501 C CA . SER A 1 185 ? -46.057 43.986 36.707 1.00 49.44 185 SER A CA 1
ATOM 1502 C C . SER A 1 185 ? -46.348 45.463 37.012 1.00 49.44 185 SER A C 1
ATOM 1504 O O . SER A 1 185 ? -46.722 45.800 38.137 1.00 49.44 185 SER A O 1
ATOM 1506 N N . ARG A 1 186 ? -46.217 46.360 36.019 1.00 52.06 186 ARG A N 1
ATOM 1507 C CA . ARG A 1 186 ? -46.361 47.814 36.217 1.00 52.06 186 ARG A CA 1
ATOM 1508 C C . ARG A 1 186 ? -47.273 48.508 35.201 1.00 52.06 186 ARG A C 1
ATOM 1510 O O . ARG A 1 186 ? -47.149 49.711 34.988 1.00 52.06 186 ARG A O 1
ATOM 1517 N N . ALA A 1 187 ? -48.243 47.790 34.636 1.00 43.94 187 ALA A N 1
ATOM 1518 C CA . ALA A 1 187 ? -49.300 48.374 33.812 1.00 43.94 187 ALA A CA 1
ATOM 1519 C C . ALA A 1 187 ? -50.640 48.389 34.567 1.00 43.94 187 ALA A C 1
ATOM 1521 O O . ALA A 1 187 ? -51.301 47.367 34.745 1.00 43.94 187 ALA A O 1
ATOM 1522 N N . LYS A 1 188 ? -51.058 49.583 35.004 1.00 55.28 188 LYS A N 1
ATOM 1523 C CA . LYS A 1 188 ? -52.449 49.853 35.384 1.00 55.28 188 LYS A CA 1
ATOM 1524 C C . LYS A 1 188 ? -53.337 49.616 34.157 1.00 55.28 188 LYS A C 1
ATOM 1526 O O . LYS A 1 188 ? -53.194 50.321 33.166 1.00 55.28 188 LYS A O 1
ATOM 1531 N N . GLY A 1 189 ? -54.271 48.672 34.261 1.00 54.59 189 GLY A N 1
ATOM 1532 C CA . GLY A 1 189 ? -55.397 48.530 33.334 1.00 54.59 189 GLY A CA 1
ATOM 1533 C C . GLY A 1 189 ? -55.212 47.489 32.229 1.00 54.59 189 GLY A C 1
ATOM 1534 O O . GLY A 1 189 ? -55.055 47.836 31.063 1.00 54.59 189 GLY A O 1
ATOM 1535 N N . THR A 1 190 ? -55.344 46.206 32.567 1.00 51.34 190 THR A N 1
ATOM 1536 C CA . THR A 1 190 ? -55.731 45.167 31.601 1.00 51.34 190 THR A CA 1
ATOM 1537 C C . THR A 1 190 ? -57.102 44.612 31.995 1.00 51.34 190 THR A C 1
ATOM 1539 O O . THR A 1 190 ? -57.455 44.539 33.170 1.00 51.34 190 THR A O 1
ATOM 1542 N N . ARG A 1 191 ? -57.935 44.313 30.993 1.00 55.41 191 ARG A N 1
ATOM 1543 C CA . ARG A 1 191 ? -59.398 44.131 31.099 1.00 55.41 191 ARG A CA 1
ATOM 1544 C C . ARG A 1 191 ? -59.842 42.775 31.672 1.00 55.41 191 ARG A C 1
ATOM 1546 O O . ARG A 1 191 ? -61.011 42.425 31.573 1.00 55.41 191 ARG A O 1
ATOM 1553 N N . PHE A 1 192 ? -58.925 42.037 32.291 1.00 59.88 192 PHE A N 1
ATOM 1554 C CA . PHE A 1 192 ? -59.210 40.791 32.991 1.00 59.88 192 PHE A CA 1
ATOM 1555 C C . PHE A 1 192 ? -58.546 40.856 34.363 1.00 59.88 192 PHE A C 1
ATOM 1557 O O . PHE A 1 192 ? -57.322 40.909 34.465 1.00 59.88 192 PHE A O 1
ATOM 1564 N N . ALA A 1 193 ? -59.359 40.872 35.419 1.00 62.41 193 ALA A N 1
ATOM 1565 C CA . ALA A 1 193 ? -58.885 40.772 36.791 1.00 62.41 193 ALA A CA 1
ATOM 1566 C C . ALA A 1 193 ? -58.408 39.333 37.050 1.00 62.41 193 ALA A C 1
ATOM 1568 O O . ALA A 1 193 ? -59.124 38.517 37.623 1.00 62.41 193 ALA A O 1
ATOM 1569 N N . ILE A 1 194 ? -57.213 39.000 36.564 1.00 68.62 194 ILE A N 1
ATOM 1570 C CA . ILE A 1 194 ? -56.564 37.725 36.863 1.00 68.62 194 ILE A CA 1
ATOM 1571 C C . ILE A 1 194 ? -56.036 37.826 38.294 1.00 68.62 194 ILE A C 1
ATOM 1573 O O . ILE A 1 194 ? -55.087 38.560 38.570 1.00 68.62 194 ILE A O 1
ATOM 1577 N N . THR A 1 195 ? -56.680 37.117 39.221 1.00 79.56 195 THR A N 1
ATOM 1578 C CA . THR A 1 195 ? -56.227 37.015 40.610 1.00 79.56 195 THR A CA 1
ATOM 1579 C C . THR A 1 195 ? -54.900 36.262 40.648 1.00 79.56 195 THR A C 1
ATOM 1581 O O . THR A 1 195 ? -54.862 35.047 40.470 1.00 79.56 195 THR A O 1
ATOM 1584 N N . VAL A 1 196 ? -53.801 36.981 40.879 1.00 75.75 196 VAL A N 1
ATOM 1585 C CA . VAL A 1 196 ? -52.505 36.368 41.187 1.00 75.75 196 VAL A CA 1
ATOM 1586 C C . VAL A 1 196 ? -52.499 36.049 42.685 1.00 75.75 196 VAL A C 1
ATOM 1588 O O . VAL A 1 196 ? -52.615 36.981 43.485 1.00 75.75 196 VAL A O 1
ATOM 1591 N N . PRO A 1 197 ? -52.420 34.769 43.094 1.00 79.88 197 PRO A N 1
ATOM 1592 C CA . PRO A 1 197 ? -52.439 34.410 44.505 1.00 79.88 197 PRO A CA 1
ATOM 1593 C C . PRO A 1 197 ? -51.212 34.985 45.217 1.00 79.88 197 PRO A C 1
ATOM 1595 O O . PRO A 1 197 ? -50.090 34.912 44.711 1.00 79.88 197 PRO A O 1
ATOM 1598 N N . GLU A 1 198 ? -51.423 35.555 46.405 1.00 79.75 198 GLU A N 1
ATOM 1599 C CA . GLU A 1 198 ? -50.311 35.969 47.256 1.00 79.75 198 GLU A CA 1
ATOM 1600 C C . GLU A 1 198 ? -49.519 34.714 47.664 1.00 79.75 198 GLU A C 1
ATOM 1602 O O . GLU A 1 198 ? -50.126 33.738 48.117 1.00 79.75 198 GLU A O 1
ATOM 1607 N N . PRO A 1 199 ? -48.181 34.701 47.507 1.00 82.62 199 PRO A N 1
ATOM 1608 C CA . PRO A 1 199 ? -47.377 33.556 47.903 1.00 82.62 199 PRO A CA 1
ATOM 1609 C C . PRO A 1 199 ? -47.563 33.277 49.392 1.00 82.62 199 PRO A C 1
ATOM 1611 O O . PRO A 1 199 ? -47.661 34.196 50.216 1.00 82.62 199 PRO A O 1
ATOM 1614 N N . PHE A 1 200 ? -47.583 32.000 49.749 1.00 79.94 200 PHE A N 1
ATOM 1615 C CA . PHE A 1 200 ? -47.847 31.594 51.114 1.00 79.94 200 PHE A CA 1
ATOM 1616 C C . PHE A 1 200 ? -46.729 32.079 52.041 1.00 79.94 200 PHE A C 1
ATOM 1618 O O . PHE A 1 200 ? -45.567 32.247 51.657 1.00 79.94 200 PHE A O 1
ATOM 1625 N N . LYS A 1 201 ? -47.050 32.281 53.325 1.00 77.31 201 LYS A N 1
ATOM 1626 C CA . LYS A 1 201 ? -46.067 32.753 54.317 1.00 77.31 201 LYS A CA 1
ATOM 1627 C C . LYS A 1 201 ? -44.836 31.831 54.420 1.00 77.31 201 LYS A C 1
ATOM 1629 O O . LYS A 1 201 ? -43.763 32.313 54.781 1.00 77.31 201 LYS A O 1
ATOM 1634 N N . PHE A 1 202 ? -44.958 30.546 54.070 1.00 73.31 202 PHE A N 1
ATOM 1635 C CA . PHE A 1 202 ? -43.834 29.605 54.040 1.00 73.31 202 PHE A CA 1
ATOM 1636 C C . PHE A 1 202 ? -42.893 29.804 52.834 1.00 73.31 202 PHE A C 1
ATOM 1638 O O . PHE A 1 202 ? -41.688 29.620 53.002 1.00 73.31 202 PHE A O 1
ATOM 1645 N N . ASP A 1 203 ? -43.371 30.303 51.688 1.00 75.44 203 ASP A N 1
ATOM 1646 C CA . ASP A 1 203 ? -42.526 30.620 50.518 1.00 75.44 203 ASP A CA 1
ATOM 1647 C C . ASP A 1 203 ? -41.519 31.735 50.846 1.00 75.44 203 ASP A C 1
ATOM 1649 O O . ASP A 1 203 ? -40.380 31.760 50.371 1.00 75.44 203 ASP A O 1
ATOM 1653 N N . ARG A 1 204 ? -41.905 32.658 51.741 1.00 74.25 204 ARG A N 1
ATOM 1654 C CA . ARG A 1 204 ? -41.009 33.707 52.263 1.00 74.25 204 ARG A CA 1
ATOM 1655 C C . ARG A 1 204 ? -39.883 33.133 53.126 1.00 74.25 204 ARG A C 1
ATOM 1657 O O . ARG A 1 204 ? -38.815 33.739 53.201 1.00 74.25 204 ARG A O 1
ATOM 1664 N N . ARG A 1 205 ? -40.103 31.983 53.776 1.00 72.38 205 ARG A N 1
ATOM 1665 C CA . ARG A 1 205 ? -39.074 31.277 54.555 1.00 72.38 205 ARG A CA 1
ATOM 1666 C C . ARG A 1 205 ? -38.053 30.626 53.631 1.00 72.38 205 ARG A C 1
ATOM 1668 O O . ARG A 1 205 ? -36.867 30.667 53.933 1.00 72.38 205 ARG A O 1
ATOM 1675 N N . GLU A 1 206 ? -38.503 30.067 52.514 1.00 72.69 206 GLU A N 1
ATOM 1676 C CA . GLU A 1 206 ? -37.643 29.388 51.544 1.00 72.69 206 GLU A CA 1
ATOM 1677 C C . GLU A 1 206 ? -36.746 30.370 50.781 1.00 72.69 206 GLU A C 1
ATOM 1679 O O . GLU A 1 206 ? -35.549 30.132 50.671 1.00 72.69 206 GLU A O 1
ATOM 1684 N N . LYS A 1 207 ? -37.259 31.559 50.428 1.00 70.81 207 LYS A N 1
ATOM 1685 C CA . LYS A 1 207 ? -36.448 32.661 49.866 1.00 70.81 207 LYS A CA 1
ATOM 1686 C C . LYS A 1 207 ? -35.382 33.220 50.819 1.00 70.81 207 LYS A C 1
ATOM 1688 O O . LYS A 1 207 ? -34.432 33.848 50.366 1.00 70.81 207 LYS A O 1
ATOM 1693 N N . ARG A 1 208 ? -35.553 33.044 52.136 1.00 72.38 208 ARG A N 1
ATOM 1694 C CA . ARG A 1 208 ? -34.587 33.476 53.166 1.00 72.38 208 ARG A CA 1
ATOM 1695 C C . ARG A 1 208 ? -33.580 32.387 53.539 1.00 72.38 208 ARG A C 1
ATOM 1697 O O . ARG A 1 208 ? -32.651 32.673 54.292 1.00 72.38 208 ARG A O 1
ATOM 1704 N N . LYS A 1 209 ? -33.747 31.153 53.051 1.00 78.94 209 LYS A N 1
ATOM 1705 C CA . LYS A 1 209 ? -32.730 30.112 53.215 1.00 78.94 209 LYS A CA 1
ATOM 1706 C C . LYS A 1 209 ? -31.568 30.430 52.276 1.00 78.94 209 LYS A C 1
ATOM 1708 O O . LYS A 1 209 ? -31.765 30.640 51.085 1.00 78.94 209 LYS A O 1
ATOM 1713 N N . GLY A 1 210 ? -30.356 30.485 52.825 1.00 77.62 210 GLY A N 1
ATOM 1714 C CA . GLY A 1 210 ? -29.148 30.568 52.008 1.00 77.62 210 GLY A CA 1
ATOM 1715 C C . GLY A 1 210 ? -29.013 29.331 51.119 1.00 77.62 210 GLY A C 1
ATOM 1716 O O . GLY A 1 210 ? -29.487 28.254 51.483 1.00 77.62 210 GLY A O 1
ATOM 1717 N N . MET A 1 211 ? -28.358 29.491 49.968 1.00 79.50 211 MET A N 1
ATOM 1718 C CA . MET A 1 211 ? -28.143 28.390 49.026 1.00 79.50 211 MET A CA 1
ATOM 1719 C C . MET A 1 211 ? -27.437 27.220 49.716 1.00 79.50 211 MET A C 1
ATOM 1721 O O . MET A 1 211 ? -26.440 27.411 50.426 1.00 79.50 211 MET A O 1
ATOM 1725 N N . SER A 1 212 ? -27.932 26.008 49.469 1.00 83.56 212 SER A N 1
ATOM 1726 C CA . SER A 1 212 ? -27.281 24.782 49.931 1.00 83.56 212 SER A CA 1
ATOM 1727 C C . SER A 1 212 ? -25.886 24.650 49.310 1.00 83.56 212 SER A C 1
ATOM 1729 O O . SER A 1 212 ? -25.634 25.133 48.206 1.00 83.56 212 SER A O 1
ATOM 1731 N N . ILE A 1 213 ? -24.968 23.946 49.981 1.00 82.69 213 ILE A N 1
ATOM 1732 C CA . ILE A 1 213 ? -23.612 23.668 49.465 1.00 82.69 213 ILE A CA 1
ATOM 1733 C C . ILE A 1 213 ? -23.683 23.046 48.059 1.00 82.69 213 ILE A C 1
ATOM 1735 O O . ILE A 1 213 ? -22.884 23.380 47.185 1.00 82.69 213 ILE A O 1
ATOM 1739 N N . ARG A 1 214 ? -24.684 22.187 47.819 1.00 83.62 214 ARG A N 1
ATOM 1740 C CA . ARG A 1 214 ? -24.933 21.568 46.510 1.00 83.62 214 ARG A CA 1
ATOM 1741 C C . ARG A 1 214 ? -25.351 22.587 45.449 1.00 83.62 214 ARG A C 1
ATOM 1743 O O . ARG A 1 214 ? -24.867 22.517 44.326 1.00 83.62 214 ARG A O 1
ATOM 1750 N N . GLU A 1 215 ? -26.229 23.523 45.798 1.00 83.75 215 GLU A N 1
ATOM 1751 C CA . GLU A 1 215 ? -26.702 24.570 44.883 1.00 83.75 215 GLU A CA 1
ATOM 1752 C C . GLU A 1 215 ? -25.589 25.564 44.551 1.00 83.75 215 GLU A C 1
ATOM 1754 O O . GLU A 1 215 ? -25.465 25.986 43.405 1.00 83.75 215 GLU A O 1
ATOM 1759 N N . ARG A 1 216 ? -24.736 25.885 45.532 1.00 87.62 216 ARG A N 1
ATOM 1760 C CA . ARG A 1 216 ? -23.557 26.733 45.328 1.00 87.62 216 ARG A CA 1
ATOM 1761 C C . ARG A 1 216 ? -22.568 26.095 44.352 1.00 87.62 216 ARG A C 1
ATOM 1763 O O . ARG A 1 216 ? -22.204 26.736 43.375 1.00 87.62 216 ARG A O 1
ATOM 1770 N N . ARG A 1 217 ? -22.218 24.818 44.554 1.00 87.81 217 ARG A N 1
ATOM 1771 C CA . ARG A 1 217 ? -21.339 24.078 43.628 1.00 87.81 217 ARG A CA 1
ATOM 1772 C C . ARG A 1 217 ? -21.930 23.953 42.229 1.00 87.81 217 ARG A C 1
ATOM 1774 O O . ARG A 1 217 ? -21.212 24.097 41.249 1.00 87.81 217 ARG A O 1
ATOM 1781 N N . LEU A 1 218 ? -23.234 23.692 42.125 1.00 90.81 218 LEU A N 1
ATOM 1782 C CA . LEU A 1 218 ? -23.899 23.608 40.826 1.00 90.81 218 LEU A CA 1
ATOM 1783 C C . LEU A 1 218 ? -23.836 24.948 40.085 1.00 90.81 218 LEU A C 1
ATOM 1785 O O . LEU A 1 218 ? -23.592 24.970 38.883 1.00 90.81 218 LEU A O 1
ATOM 1789 N N . LYS A 1 219 ? -24.020 26.058 40.806 1.00 90.12 219 LYS A N 1
ATOM 1790 C CA . LYS A 1 219 ? -23.912 27.402 40.242 1.00 90.12 219 LYS A CA 1
ATOM 1791 C C . LYS A 1 219 ? -22.490 27.709 39.766 1.00 90.12 219 LYS A C 1
ATOM 1793 O O . LYS A 1 219 ? -22.334 28.174 38.645 1.00 90.12 219 LYS A O 1
ATOM 1798 N N . GLU A 1 220 ? -21.473 27.377 40.561 1.00 90.75 220 GLU A N 1
ATOM 1799 C CA . GLU A 1 220 ? -20.061 27.522 40.172 1.00 90.75 220 GLU A CA 1
ATOM 1800 C C . GLU A 1 220 ? -19.730 26.710 38.908 1.00 90.75 220 GLU A C 1
ATOM 1802 O O . GLU A 1 220 ? -19.151 27.251 37.970 1.00 90.75 220 GLU A O 1
ATOM 1807 N N . MET A 1 221 ? -20.181 25.451 38.824 1.00 90.31 221 MET A N 1
ATOM 1808 C CA . MET A 1 221 ? -19.990 24.611 37.631 1.00 90.31 221 MET A CA 1
ATOM 1809 C C . MET A 1 221 ? -20.676 25.177 36.381 1.00 90.31 221 MET A C 1
ATOM 1811 O O . MET A 1 221 ? -20.154 25.054 35.273 1.00 90.31 221 MET A O 1
ATOM 1815 N N . LEU A 1 222 ? -21.870 25.757 36.533 1.00 92.25 222 LEU A N 1
ATOM 1816 C CA . LEU A 1 222 ? -22.582 26.381 35.418 1.00 92.25 222 LEU A CA 1
ATOM 1817 C C . LEU A 1 222 ? -21.861 27.649 34.946 1.00 92.25 222 LEU A C 1
ATOM 1819 O O . LEU A 1 222 ? -21.689 27.831 33.744 1.00 92.25 222 LEU A O 1
ATOM 1823 N N . GLU A 1 223 ? -21.379 28.479 35.872 1.00 92.50 223 GLU A N 1
ATOM 1824 C CA . GLU A 1 223 ? -20.599 29.679 35.550 1.00 92.50 223 GLU A CA 1
ATOM 1825 C C . GLU A 1 223 ? -19.260 29.343 34.872 1.00 92.50 223 GLU A C 1
ATOM 1827 O O . GLU A 1 223 ? -18.834 30.061 33.967 1.00 92.50 223 GLU A O 1
ATOM 1832 N N . GLU A 1 224 ? -18.601 28.252 35.269 1.00 91.75 224 GLU A N 1
ATOM 1833 C CA . GLU A 1 224 ? -17.381 27.752 34.625 1.00 91.75 224 GLU A CA 1
ATOM 1834 C C . GLU A 1 224 ? -17.654 27.283 33.190 1.00 91.75 224 GLU A C 1
ATOM 1836 O O . GLU A 1 224 ? -17.002 27.754 32.257 1.00 91.75 224 GLU A O 1
ATOM 1841 N N . LYS A 1 225 ? -18.700 26.474 32.976 1.00 90.06 225 LYS A N 1
ATOM 1842 C CA . LYS A 1 225 ? -19.110 26.062 31.624 1.00 90.06 225 LYS A CA 1
ATOM 1843 C C . LYS A 1 225 ? -19.485 27.236 30.729 1.00 90.06 225 LYS A C 1
ATOM 1845 O O . LYS A 1 225 ? -19.156 27.241 29.545 1.00 90.06 225 LYS A O 1
ATOM 1850 N N . GLU A 1 226 ? -20.173 28.241 31.261 1.00 88.94 226 GLU A N 1
ATOM 1851 C CA . GLU A 1 226 ? -20.497 29.442 30.491 1.00 88.94 226 GLU A CA 1
ATOM 1852 C C . GLU A 1 226 ? -19.244 30.230 30.086 1.00 88.94 226 GLU A C 1
ATOM 1854 O O . GLU A 1 226 ? -19.217 30.808 28.996 1.00 88.94 226 GLU A O 1
ATOM 1859 N N . LYS A 1 227 ? -18.204 30.259 30.930 1.00 89.06 227 LYS A N 1
ATOM 1860 C CA . LYS A 1 227 ? -16.911 30.872 30.590 1.00 89.06 227 LYS A CA 1
ATOM 1861 C C . LYS A 1 227 ? -16.195 30.082 29.498 1.00 89.06 227 LYS A C 1
ATOM 1863 O O . LYS A 1 227 ? -15.801 30.691 28.509 1.00 89.06 227 LYS A O 1
ATOM 1868 N N . GLU A 1 228 ? -16.128 28.756 29.608 1.00 86.19 228 GLU A N 1
ATOM 1869 C CA . GLU A 1 228 ? -15.548 27.885 28.573 1.00 86.19 228 GLU A CA 1
ATOM 1870 C C . GLU A 1 228 ? -16.247 28.064 27.217 1.00 86.19 228 GLU A C 1
ATOM 1872 O O . GLU A 1 228 ? -15.600 28.202 26.176 1.00 86.19 228 GLU A O 1
ATOM 1877 N N . ILE A 1 229 ? -17.583 28.138 27.218 1.00 83.38 229 ILE A N 1
ATOM 1878 C CA . ILE A 1 229 ? -18.369 28.387 26.005 1.00 83.38 229 ILE A CA 1
ATOM 1879 C C . ILE A 1 229 ? -18.022 29.762 25.420 1.00 83.38 229 ILE A C 1
ATOM 1881 O O . ILE A 1 229 ? -17.736 29.859 24.227 1.00 83.38 229 ILE A O 1
ATOM 1885 N N . LYS A 1 230 ? -17.969 30.822 26.236 1.00 84.12 230 LYS A N 1
ATOM 1886 C CA . LYS A 1 230 ? -17.592 32.175 25.780 1.00 84.12 230 LYS A CA 1
ATOM 1887 C C . LYS A 1 230 ? -16.166 32.231 25.229 1.00 84.12 230 LYS A C 1
ATOM 1889 O O . LYS A 1 230 ? -15.926 32.907 24.229 1.00 84.12 230 LYS A O 1
ATOM 1894 N N . GLU A 1 231 ? -15.232 31.513 25.843 1.00 83.56 231 GLU A N 1
ATOM 1895 C CA . GLU A 1 231 ? -13.852 31.400 25.370 1.00 83.56 231 GLU A CA 1
ATOM 1896 C C . GLU A 1 231 ? -13.774 30.657 24.034 1.00 83.56 231 GLU A C 1
ATOM 1898 O O . GLU A 1 231 ? -13.096 31.125 23.120 1.00 83.56 231 GLU A O 1
ATOM 1903 N N . SER A 1 232 ? -14.534 29.570 23.870 1.00 76.62 232 SER A N 1
ATOM 1904 C CA . SER A 1 232 ? -14.604 28.828 22.606 1.00 76.62 232 SER A CA 1
ATOM 1905 C C . SER A 1 232 ? -15.221 29.652 21.467 1.00 76.62 232 SER A C 1
ATOM 1907 O O . SER A 1 232 ? -14.701 29.644 20.354 1.00 76.62 232 SER A O 1
ATOM 1909 N N . ILE A 1 233 ? -16.263 30.443 21.753 1.00 76.62 233 ILE A 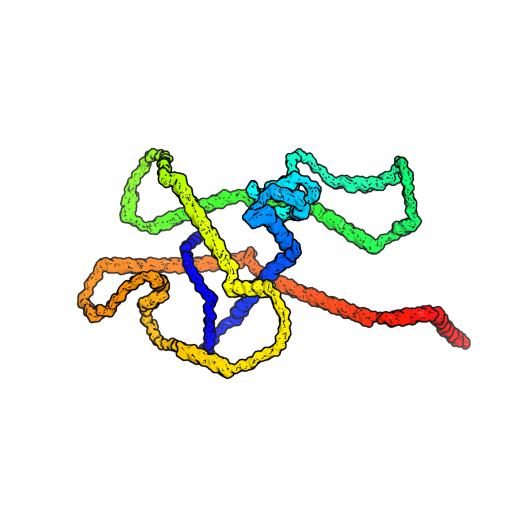N 1
ATOM 1910 C CA . ILE A 1 233 ? -16.925 31.330 20.781 1.00 76.62 233 ILE A CA 1
ATOM 1911 C C . ILE A 1 233 ? -16.000 32.484 20.359 1.00 76.62 233 ILE A C 1
ATOM 1913 O O . ILE A 1 233 ? -16.060 32.947 19.220 1.00 76.62 233 ILE A O 1
ATOM 1917 N N . LYS A 1 234 ? -15.098 32.933 21.243 1.00 76.44 234 LYS A N 1
ATOM 1918 C CA . LYS A 1 234 ? -14.101 33.970 20.929 1.00 76.44 234 LYS A CA 1
ATOM 1919 C C . LYS A 1 234 ? -13.083 33.504 19.878 1.00 76.44 234 LYS A C 1
ATOM 1921 O O . LYS A 1 234 ? -12.511 34.336 19.168 1.00 76.44 234 LYS A O 1
ATOM 1926 N N . ILE A 1 235 ? -12.863 32.194 19.746 1.00 75.88 235 ILE A N 1
ATOM 1927 C CA . ILE A 1 235 ? -11.974 31.613 18.737 1.00 75.88 235 ILE A CA 1
ATOM 1928 C C . ILE A 1 235 ? -12.726 31.540 17.402 1.00 75.88 235 ILE A C 1
ATOM 1930 O O . ILE A 1 235 ? -13.319 30.529 17.035 1.00 75.88 235 ILE A O 1
ATOM 1934 N N . THR A 1 236 ? -12.687 32.628 16.633 1.00 77.50 236 THR A N 1
ATOM 1935 C CA . THR A 1 236 ? -13.150 32.600 15.240 1.00 77.50 236 THR A CA 1
ATOM 1936 C C . THR A 1 236 ? -12.142 31.830 14.388 1.00 77.50 236 THR A C 1
ATOM 1938 O O . THR A 1 236 ? -11.022 32.285 14.151 1.00 77.50 236 THR A O 1
ATOM 1941 N N . TYR A 1 237 ? -12.524 30.635 13.933 1.00 78.31 237 TYR A N 1
ATOM 1942 C CA . TYR A 1 237 ? -11.706 29.856 13.008 1.00 78.31 237 TYR A CA 1
ATOM 1943 C C . TYR A 1 237 ? -11.518 30.637 11.701 1.00 78.31 237 TYR A C 1
ATOM 1945 O O . TYR A 1 237 ? -12.478 30.918 10.982 1.00 78.31 237 TYR A O 1
ATOM 1953 N N . LYS A 1 238 ? -10.269 30.988 11.388 1.00 81.88 238 LYS A N 1
ATOM 1954 C CA . LYS A 1 238 ? -9.880 31.556 10.096 1.00 81.88 238 LYS A CA 1
ATOM 1955 C C . LYS A 1 238 ? -9.065 30.516 9.346 1.00 81.88 238 LYS A C 1
ATOM 1957 O O . LYS A 1 238 ? -8.103 29.977 9.890 1.00 81.88 238 LYS A O 1
ATOM 1962 N N . ALA A 1 239 ? -9.441 30.250 8.099 1.00 85.25 239 ALA A N 1
ATOM 1963 C CA . ALA A 1 239 ? -8.658 29.380 7.236 1.00 85.25 239 ALA A CA 1
ATOM 1964 C C . ALA A 1 239 ? -7.238 29.944 7.089 1.00 85.25 239 ALA A C 1
ATOM 1966 O O . ALA A 1 239 ? -7.051 31.141 6.855 1.00 85.25 239 ALA A O 1
ATOM 1967 N N . THR A 1 240 ? -6.236 29.077 7.211 1.00 84.44 240 THR A N 1
ATOM 1968 C CA . THR A 1 240 ? -4.861 29.437 6.869 1.00 84.44 240 THR A CA 1
ATOM 1969 C C . THR A 1 240 ? -4.813 29.840 5.393 1.00 84.44 240 THR A C 1
ATOM 1971 O O . THR A 1 240 ? -5.347 29.100 4.559 1.00 84.44 240 THR A O 1
ATOM 1974 N N . PRO A 1 241 ? -4.208 30.988 5.040 1.00 87.50 241 PRO A N 1
ATOM 1975 C CA . PRO A 1 241 ? -4.127 31.413 3.651 1.00 87.50 241 PRO A CA 1
ATOM 1976 C C . PRO A 1 241 ? -3.372 30.371 2.825 1.00 87.50 241 PRO A C 1
ATOM 1978 O O . PRO A 1 241 ? -2.434 29.736 3.310 1.00 87.50 241 PRO A O 1
ATOM 1981 N N . VAL A 1 242 ? -3.781 30.207 1.564 1.00 83.31 242 VAL A N 1
ATOM 1982 C CA . VAL A 1 242 ? -3.119 29.286 0.633 1.00 83.31 242 VAL A CA 1
ATOM 1983 C C . VAL A 1 242 ? -1.631 29.649 0.549 1.00 83.31 242 VAL A C 1
ATOM 1985 O O . VAL A 1 242 ? -1.326 30.815 0.259 1.00 83.31 242 VAL A O 1
ATOM 1988 N N . PRO A 1 243 ? -0.712 28.690 0.777 1.00 88.06 243 PRO A N 1
ATOM 1989 C CA . PRO A 1 243 ? 0.718 28.941 0.695 1.00 88.06 243 PRO A CA 1
ATOM 1990 C C . PRO A 1 243 ? 1.103 29.591 -0.642 1.00 88.06 243 PRO A C 1
ATOM 1992 O O . PRO A 1 243 ? 0.594 29.185 -1.693 1.00 88.06 243 PRO A O 1
ATOM 1995 N N . PRO A 1 244 ? 2.014 30.580 -0.639 1.00 80.44 244 PRO A N 1
ATOM 1996 C CA . PRO A 1 244 ? 2.385 31.325 -1.841 1.00 80.44 244 PRO A CA 1
ATOM 1997 C C . PRO A 1 244 ? 2.978 30.422 -2.928 1.00 80.44 244 PRO A C 1
ATOM 1999 O O . PRO A 1 244 ? 2.806 30.695 -4.110 1.00 80.44 244 PRO A O 1
ATOM 2002 N N . GLU A 1 245 ? 3.592 29.302 -2.542 1.00 78.88 245 GLU A N 1
ATOM 2003 C CA . GLU A 1 245 ? 4.155 28.307 -3.456 1.00 78.88 245 GLU A CA 1
ATOM 2004 C C . GLU A 1 245 ? 3.135 27.690 -4.417 1.00 78.88 245 GLU A C 1
ATOM 2006 O O . GLU A 1 245 ? 3.492 27.354 -5.544 1.00 78.88 245 GLU A O 1
ATOM 2011 N N . VAL A 1 246 ? 1.872 27.572 -3.992 1.00 76.88 246 VAL A N 1
ATOM 2012 C CA . VAL A 1 246 ? 0.776 27.032 -4.813 1.00 76.88 246 VAL A CA 1
ATOM 2013 C C . VAL A 1 246 ? 0.346 28.040 -5.886 1.00 76.88 246 VAL A C 1
ATOM 2015 O O . VAL A 1 246 ? -0.215 27.656 -6.907 1.00 76.88 246 VAL A O 1
ATOM 2018 N N . LYS A 1 247 ? 0.642 29.333 -5.692 1.00 77.69 247 LYS A N 1
ATOM 2019 C CA . LYS A 1 247 ? 0.337 30.404 -6.654 1.00 77.69 247 LYS A CA 1
ATOM 2020 C C . LYS A 1 247 ? 1.404 30.560 -7.742 1.00 77.69 247 LYS A C 1
ATOM 2022 O O . LYS A 1 247 ? 1.183 31.302 -8.693 1.00 77.69 247 LYS A O 1
ATOM 2027 N N . ILE A 1 248 ? 2.553 29.896 -7.609 1.00 80.38 248 ILE A N 1
ATOM 2028 C CA . ILE A 1 248 ? 3.643 29.969 -8.587 1.00 80.38 248 ILE A CA 1
ATOM 2029 C C . ILE A 1 248 ? 3.339 28.979 -9.726 1.00 80.38 248 ILE A C 1
ATOM 2031 O O . ILE A 1 248 ? 3.252 27.776 -9.462 1.00 80.38 248 ILE A O 1
ATOM 2035 N N . PRO A 1 249 ? 3.212 29.421 -10.992 1.00 78.62 249 PRO A N 1
ATOM 2036 C CA . PRO A 1 249 ? 2.978 28.533 -12.130 1.00 78.62 249 PRO A CA 1
ATOM 2037 C C . PRO A 1 249 ? 4.252 27.738 -12.474 1.00 78.62 249 PRO A C 1
ATOM 2039 O O . PRO A 1 249 ? 4.990 28.056 -13.403 1.00 78.62 249 PRO A O 1
ATOM 2042 N N . ARG A 1 250 ? 4.525 26.666 -11.718 1.00 83.25 250 ARG A N 1
ATOM 2043 C CA . ARG A 1 250 ? 5.726 25.815 -11.875 1.00 83.25 250 ARG A CA 1
ATOM 2044 C C . ARG A 1 250 ? 5.787 25.055 -13.203 1.00 83.25 250 ARG A C 1
ATOM 2046 O O . ARG A 1 250 ? 6.842 24.545 -13.563 1.00 83.25 250 ARG A O 1
ATOM 2053 N N . TYR A 1 251 ? 4.679 24.982 -13.938 1.00 86.25 251 TYR A N 1
ATOM 2054 C CA . TYR A 1 251 ? 4.606 24.272 -15.214 1.00 86.25 251 TYR A CA 1
ATOM 2055 C C . TYR A 1 251 ? 5.639 24.787 -16.226 1.00 86.25 251 TYR A C 1
ATOM 2057 O O . TYR A 1 251 ? 6.356 23.990 -16.821 1.00 86.25 251 TYR A O 1
ATOM 2065 N N . GLU A 1 252 ? 5.790 26.106 -16.368 1.00 85.75 252 GLU A N 1
ATOM 2066 C CA . GLU A 1 252 ? 6.748 26.684 -17.319 1.00 85.75 252 GLU A CA 1
ATOM 2067 C C . GLU A 1 252 ? 8.204 26.389 -16.945 1.00 85.75 252 GLU A C 1
ATOM 2069 O O . GLU A 1 252 ? 9.036 26.167 -17.821 1.00 85.75 252 GLU A O 1
ATOM 2074 N N . GLN A 1 253 ? 8.510 26.352 -15.646 1.00 86.50 253 GLN A N 1
ATOM 2075 C CA . GLN A 1 253 ? 9.843 26.014 -15.140 1.00 86.50 253 GLN A CA 1
ATOM 2076 C C . GLN A 1 253 ? 10.167 24.546 -15.425 1.00 86.50 253 GLN A C 1
ATOM 2078 O O . GLN A 1 253 ? 11.208 24.246 -16.001 1.00 86.50 253 GLN A O 1
ATOM 2083 N N . ILE A 1 254 ? 9.222 23.647 -15.135 1.00 90.94 254 ILE A N 1
ATOM 2084 C CA . ILE A 1 254 ? 9.348 22.216 -15.431 1.00 90.94 254 ILE A CA 1
ATOM 2085 C C . ILE A 1 254 ? 9.525 21.989 -16.938 1.00 90.94 254 ILE A C 1
ATOM 2087 O O . ILE A 1 254 ? 10.357 21.181 -17.346 1.00 90.94 254 ILE A O 1
ATOM 2091 N N . MET A 1 255 ? 8.770 22.703 -17.776 1.00 93.25 255 MET A N 1
ATOM 2092 C CA . MET A 1 255 ? 8.880 22.592 -19.232 1.00 93.25 255 MET A CA 1
ATOM 2093 C C . MET A 1 255 ? 10.240 23.075 -19.748 1.00 93.25 255 MET A C 1
ATOM 2095 O O . MET A 1 255 ? 10.839 22.398 -20.583 1.00 93.25 255 MET A O 1
ATOM 2099 N N . LYS A 1 256 ? 10.759 24.195 -19.228 1.00 93.19 256 LYS A N 1
ATOM 2100 C CA . LYS A 1 256 ? 12.096 24.704 -19.576 1.00 93.19 256 LYS A CA 1
ATOM 2101 C C . LYS A 1 256 ? 13.198 23.722 -19.178 1.00 93.19 256 LYS A C 1
ATOM 2103 O O . LYS A 1 256 ? 14.016 23.366 -20.020 1.00 93.19 256 LYS A O 1
ATOM 2108 N N . GLU A 1 257 ? 13.164 23.203 -17.952 1.00 94.00 257 GLU A N 1
ATOM 2109 C CA . GLU A 1 257 ? 14.134 22.205 -17.477 1.00 94.00 257 GLU A CA 1
ATOM 2110 C C . GLU A 1 257 ? 14.098 20.912 -18.306 1.00 94.00 257 GLU A C 1
ATOM 2112 O O . GLU A 1 257 ? 15.133 20.311 -18.605 1.00 94.00 257 GLU A O 1
ATOM 2117 N N . GLN A 1 258 ? 12.905 20.462 -18.708 1.00 94.00 258 GLN A N 1
ATOM 2118 C CA . GLN A 1 258 ? 12.768 19.295 -19.578 1.00 94.00 258 GLN A CA 1
ATOM 2119 C C . GLN A 1 258 ? 13.330 19.547 -20.977 1.00 94.00 258 GLN A C 1
ATOM 2121 O O . GLN A 1 258 ? 13.967 18.650 -21.531 1.00 94.00 258 GLN A O 1
ATOM 2126 N N . GLU A 1 259 ? 13.120 20.734 -21.545 1.00 95.56 259 GLU A N 1
ATOM 2127 C CA . GLU A 1 259 ? 13.654 21.088 -22.861 1.00 95.56 259 GLU A CA 1
ATOM 2128 C C . GLU A 1 259 ? 15.183 21.202 -22.833 1.00 95.56 259 GLU A C 1
ATOM 2130 O O . GLU A 1 259 ? 15.866 20.633 -23.685 1.00 95.56 259 GLU A O 1
ATOM 2135 N N . GLU A 1 260 ? 15.747 21.817 -21.793 1.00 96.19 260 GLU A N 1
ATOM 2136 C CA . GLU A 1 260 ? 17.196 21.854 -21.567 1.00 96.19 260 GLU A CA 1
ATOM 2137 C C . GLU A 1 260 ? 17.780 20.444 -21.449 1.00 96.19 260 GLU A C 1
ATOM 2139 O O . GLU A 1 260 ? 18.788 20.120 -22.084 1.00 96.19 260 GLU A O 1
ATOM 2144 N N . ARG A 1 261 ? 17.108 19.558 -20.706 1.00 96.12 261 ARG A N 1
ATOM 2145 C CA . ARG A 1 261 ? 17.511 18.153 -20.593 1.00 96.12 261 ARG A CA 1
ATOM 2146 C C . ARG A 1 261 ? 17.461 17.434 -21.939 1.00 96.12 261 ARG A C 1
ATOM 2148 O O . ARG A 1 261 ? 18.393 16.700 -22.266 1.00 96.12 261 ARG A O 1
ATOM 2155 N N . ARG A 1 262 ? 16.400 17.632 -22.730 1.00 95.81 262 ARG A N 1
ATOM 2156 C CA . ARG A 1 262 ? 16.274 17.059 -24.083 1.00 95.81 262 ARG A CA 1
ATOM 2157 C C . ARG A 1 262 ? 17.408 17.535 -24.984 1.00 95.81 262 ARG A C 1
ATOM 2159 O O . ARG A 1 262 ? 18.020 16.717 -25.671 1.00 95.81 262 ARG A O 1
ATOM 2166 N N . MET A 1 263 ? 17.731 18.825 -24.936 1.00 96.69 263 MET A N 1
ATOM 2167 C CA . MET A 1 263 ? 18.826 19.412 -25.703 1.00 96.69 263 MET A CA 1
ATOM 2168 C C . MET A 1 263 ? 20.186 18.838 -25.299 1.00 96.69 263 MET A C 1
ATOM 2170 O O . MET A 1 263 ? 20.957 18.441 -26.173 1.00 96.69 263 MET A O 1
ATOM 2174 N N . GLN A 1 264 ? 20.454 18.698 -23.999 1.00 96.56 264 GLN A N 1
ATOM 2175 C CA . GLN A 1 264 ? 21.692 18.093 -23.497 1.00 96.56 264 GLN A CA 1
ATOM 2176 C C . GLN A 1 264 ? 21.826 16.623 -23.911 1.00 96.56 264 GLN A C 1
ATOM 2178 O O . GLN A 1 264 ? 22.874 16.208 -24.404 1.00 96.56 264 GLN A O 1
ATOM 2183 N N . VAL A 1 265 ? 20.759 15.828 -23.775 1.00 96.19 265 VAL A N 1
ATOM 2184 C CA . VAL A 1 265 ? 20.756 14.417 -24.200 1.00 96.19 265 VAL A CA 1
ATOM 2185 C C . VAL A 1 265 ? 21.004 14.304 -25.702 1.00 96.19 265 VAL A C 1
ATOM 2187 O O . VAL A 1 265 ? 21.811 13.480 -26.128 1.00 96.19 265 VAL A O 1
ATOM 2190 N N . LYS A 1 266 ? 20.368 15.159 -26.509 1.00 96.00 266 LYS A N 1
ATOM 2191 C CA . LYS A 1 266 ? 20.573 15.195 -27.959 1.00 96.00 266 LYS A CA 1
ATOM 2192 C C . LYS A 1 266 ? 22.021 15.530 -28.315 1.00 96.00 266 LYS A C 1
ATOM 2194 O O . LYS A 1 266 ? 22.614 14.833 -29.134 1.00 96.00 266 LYS A O 1
ATOM 2199 N N . GLN A 1 267 ? 22.606 16.552 -27.690 1.00 96.31 267 GLN A N 1
ATOM 2200 C CA . GLN A 1 267 ? 24.008 16.926 -27.903 1.00 96.31 267 GLN A CA 1
ATOM 2201 C C . GLN A 1 267 ? 24.963 15.793 -27.512 1.00 96.31 267 GLN A C 1
ATOM 2203 O O . GLN A 1 267 ? 25.839 15.442 -28.301 1.00 96.31 267 GLN A O 1
ATOM 2208 N N . ASN A 1 268 ? 24.744 15.160 -26.357 1.00 96.25 268 ASN A N 1
ATOM 2209 C CA . ASN A 1 268 ? 25.547 14.027 -25.897 1.00 96.25 268 ASN A CA 1
ATOM 2210 C C . ASN A 1 268 ? 25.422 12.820 -26.832 1.00 96.25 268 ASN A C 1
ATOM 2212 O O . ASN A 1 268 ? 26.426 12.218 -27.196 1.00 96.25 268 ASN A O 1
ATOM 2216 N N . SER A 1 269 ? 24.208 12.494 -27.281 1.00 93.88 269 SER A N 1
ATOM 2217 C CA . SER A 1 269 ? 23.981 11.412 -28.242 1.00 93.88 269 SER A CA 1
ATOM 2218 C C . SER A 1 269 ? 24.693 11.680 -29.568 1.00 93.88 269 SER A C 1
ATOM 2220 O O . SER A 1 269 ? 25.290 10.765 -30.134 1.00 93.88 269 SER A O 1
ATOM 2222 N N . ILE A 1 270 ? 24.664 12.923 -30.061 1.00 95.00 270 ILE A N 1
ATOM 2223 C CA . ILE A 1 270 ? 25.396 13.325 -31.269 1.00 95.00 270 ILE A CA 1
ATOM 2224 C C . ILE A 1 270 ? 26.904 13.193 -31.042 1.00 95.00 270 ILE A C 1
ATOM 2226 O O . ILE A 1 270 ? 27.591 12.643 -31.897 1.00 95.00 270 ILE A O 1
ATOM 2230 N N . ALA A 1 271 ? 27.421 13.654 -29.901 1.00 95.38 271 ALA A N 1
ATOM 2231 C CA . ALA A 1 271 ? 28.840 13.564 -29.572 1.00 95.38 271 ALA A CA 1
ATOM 2232 C C . ALA A 1 271 ? 29.321 12.106 -29.494 1.00 95.38 271 ALA A C 1
ATOM 2234 O O . ALA A 1 271 ? 30.340 11.771 -30.088 1.00 95.38 271 ALA A O 1
ATOM 2235 N N . ILE A 1 272 ? 28.555 11.224 -28.843 1.00 94.38 272 ILE A N 1
ATOM 2236 C CA . ILE A 1 272 ? 28.852 9.785 -28.758 1.00 94.38 272 ILE A CA 1
ATOM 2237 C C . ILE A 1 272 ? 28.813 9.142 -30.146 1.00 94.38 272 ILE A C 1
ATOM 2239 O O . ILE A 1 272 ? 29.700 8.369 -30.495 1.00 94.38 272 ILE A O 1
ATOM 2243 N N . THR A 1 273 ? 27.805 9.476 -30.954 1.00 92.12 273 THR A N 1
ATOM 2244 C CA . THR A 1 273 ? 27.683 8.940 -32.318 1.00 92.12 273 THR A CA 1
ATOM 2245 C C . THR A 1 273 ? 28.882 9.353 -33.168 1.00 92.12 273 THR A C 1
ATOM 2247 O O . THR A 1 273 ? 29.484 8.496 -33.801 1.00 92.12 273 THR A O 1
ATOM 2250 N N . LYS A 1 274 ? 29.292 10.628 -33.105 1.00 88.62 274 LYS A N 1
ATOM 2251 C CA . LYS A 1 274 ? 30.488 11.140 -33.791 1.00 88.62 274 LYS A CA 1
ATOM 2252 C C . LYS A 1 274 ? 31.798 10.556 -33.260 1.00 88.62 274 LYS A C 1
ATOM 2254 O O . LYS A 1 274 ? 32.746 10.400 -34.011 1.00 88.62 274 LYS A O 1
ATOM 2259 N N . ALA A 1 275 ? 31.880 10.237 -31.972 1.00 90.38 275 ALA A N 1
ATOM 2260 C CA . ALA A 1 275 ? 33.064 9.590 -31.408 1.00 90.38 275 ALA A CA 1
ATOM 2261 C C . ALA A 1 275 ? 33.189 8.122 -31.856 1.00 90.38 275 ALA A C 1
ATOM 2263 O O . ALA A 1 275 ? 34.296 7.615 -32.019 1.00 90.38 275 ALA A O 1
ATOM 2264 N N . ASN A 1 276 ? 32.053 7.449 -32.061 1.00 89.19 276 ASN A N 1
ATOM 2265 C CA . ASN A 1 276 ? 31.992 6.041 -32.451 1.00 89.19 276 ASN A CA 1
ATOM 2266 C C . ASN A 1 276 ? 31.954 5.824 -33.970 1.00 89.19 276 ASN A C 1
ATOM 2268 O O . ASN A 1 276 ? 32.122 4.688 -34.420 1.00 89.19 276 ASN A O 1
ATOM 2272 N N . GLU A 1 277 ? 31.701 6.865 -34.765 1.00 86.44 277 GLU A N 1
ATOM 2273 C CA . GLU A 1 277 ? 31.675 6.733 -36.216 1.00 86.44 277 GLU A CA 1
ATOM 2274 C C . GLU A 1 277 ? 33.081 6.409 -36.739 1.00 86.44 277 GLU A C 1
ATOM 2276 O O . GLU A 1 277 ? 34.066 7.071 -36.423 1.00 86.44 277 GLU A O 1
ATOM 2281 N N . GLN A 1 278 ? 33.179 5.348 -37.537 1.00 87.00 278 GLN A N 1
ATOM 2282 C CA . GLN A 1 278 ? 34.371 5.035 -38.317 1.00 87.00 278 GLN A CA 1
ATOM 2283 C C . GLN A 1 278 ? 34.079 5.482 -39.748 1.00 87.00 278 GLN A C 1
ATOM 2285 O O . GLN A 1 278 ? 33.389 4.759 -40.475 1.00 87.00 278 GLN A O 1
ATOM 2290 N N . PRO A 1 279 ? 34.503 6.694 -40.145 1.00 83.00 279 PRO A N 1
ATOM 2291 C CA . PRO A 1 279 ? 34.191 7.200 -41.467 1.00 83.00 279 PRO A CA 1
ATOM 2292 C C . PRO A 1 279 ? 34.780 6.276 -42.538 1.00 83.00 279 PRO A C 1
ATOM 2294 O O . PRO A 1 279 ? 35.946 5.886 -42.481 1.00 83.00 279 PRO A O 1
ATOM 2297 N N . PHE A 1 280 ? 33.969 5.920 -43.534 1.00 81.94 280 PHE A N 1
ATOM 2298 C CA . PHE A 1 280 ? 34.439 5.148 -44.682 1.00 81.94 280 PHE A CA 1
ATOM 2299 C C . PHE A 1 280 ? 35.522 5.914 -45.458 1.00 81.94 280 PHE A C 1
ATOM 2301 O O . PHE A 1 280 ? 35.605 7.140 -45.387 1.00 81.94 280 PHE A O 1
ATOM 2308 N N . SER A 1 281 ? 36.307 5.212 -46.282 1.00 81.19 281 SER A N 1
ATOM 2309 C CA . SER A 1 281 ? 37.407 5.796 -47.075 1.00 81.19 281 SER A CA 1
ATOM 2310 C C . SER A 1 281 ? 37.000 6.990 -47.954 1.00 81.19 281 SER A C 1
ATOM 2312 O O . SER A 1 281 ? 37.835 7.820 -48.305 1.00 81.19 281 SER A O 1
ATOM 2314 N N . PHE A 1 282 ? 35.715 7.112 -48.288 1.00 81.06 282 PHE A N 1
ATOM 2315 C CA . PHE A 1 282 ? 35.152 8.211 -49.070 1.00 81.06 282 PHE A CA 1
ATOM 2316 C C . PHE A 1 282 ? 34.683 9.423 -48.245 1.00 81.06 282 PHE A C 1
ATOM 2318 O O . PHE A 1 282 ? 34.451 10.472 -48.835 1.00 81.06 282 PHE A O 1
ATOM 2325 N N . TYR A 1 283 ? 34.603 9.347 -46.912 1.00 82.94 283 TYR A N 1
ATOM 2326 C CA . TYR A 1 283 ? 34.168 10.461 -46.052 1.00 82.94 283 TYR A CA 1
ATOM 2327 C C . TYR A 1 283 ? 35.046 11.709 -46.220 1.00 82.94 283 TYR A C 1
ATOM 2329 O O . TYR A 1 283 ? 34.543 12.810 -46.428 1.00 82.94 283 TYR A O 1
ATOM 2337 N N . TYR A 1 284 ? 36.370 11.529 -46.226 1.00 81.19 284 TYR A N 1
ATOM 2338 C CA . TYR A 1 284 ? 37.320 12.622 -46.450 1.00 81.19 284 TYR A CA 1
ATOM 2339 C C . TYR A 1 284 ? 37.281 13.155 -47.888 1.00 81.19 284 TYR A C 1
ATOM 2341 O O . TYR A 1 284 ? 37.481 14.347 -48.103 1.00 81.19 284 TYR A O 1
ATOM 2349 N N . ARG A 1 285 ? 36.959 12.296 -48.867 1.00 82.19 285 ARG A N 1
ATOM 2350 C CA . ARG A 1 285 ? 36.738 12.699 -50.266 1.00 82.19 285 ARG A CA 1
ATOM 2351 C C . ARG A 1 285 ? 35.479 13.554 -50.416 1.00 82.19 285 ARG A C 1
ATOM 2353 O O . ARG A 1 285 ? 35.448 14.438 -51.260 1.00 82.19 285 ARG A O 1
ATOM 2360 N N . ASP A 1 286 ? 34.440 13.282 -49.633 1.00 79.06 286 ASP A N 1
ATOM 2361 C CA . ASP A 1 286 ? 33.170 14.007 -49.704 1.00 79.06 286 ASP A CA 1
ATOM 2362 C C . ASP A 1 286 ? 33.156 15.275 -48.823 1.00 79.06 286 ASP A C 1
ATOM 2364 O O . ASP A 1 286 ? 32.367 16.178 -49.084 1.00 79.06 286 ASP A O 1
ATOM 2368 N N . LEU A 1 287 ? 34.067 15.396 -47.844 1.00 79.75 287 LEU A N 1
ATOM 2369 C CA . LEU A 1 287 ? 34.327 16.631 -47.084 1.00 79.75 287 LEU A CA 1
ATOM 2370 C C . LEU A 1 287 ? 34.965 17.741 -47.934 1.00 79.75 287 LEU A C 1
ATOM 2372 O O . LEU A 1 287 ? 34.686 18.915 -47.709 1.00 79.75 287 LEU A O 1
ATOM 2376 N N . THR A 1 288 ? 35.830 17.378 -48.885 1.00 78.38 288 THR A N 1
ATOM 2377 C CA . THR A 1 288 ? 36.530 18.329 -49.769 1.00 78.38 288 THR A CA 1
ATOM 2378 C C . THR A 1 288 ? 35.751 18.657 -51.037 1.00 78.38 288 THR A C 1
ATOM 2380 O O . THR A 1 288 ? 36.081 19.619 -51.730 1.00 78.38 288 THR A O 1
ATOM 2383 N N . LYS A 1 289 ? 34.693 17.897 -51.343 1.00 80.25 289 LYS A N 1
ATOM 2384 C CA . LYS A 1 289 ? 33.726 18.292 -52.365 1.00 80.25 289 LYS A CA 1
ATOM 2385 C C . LYS A 1 289 ? 32.966 19.508 -51.855 1.00 80.25 289 LYS A C 1
ATOM 2387 O O . LYS A 1 289 ? 32.309 19.445 -50.817 1.00 80.25 289 LYS A O 1
ATOM 2392 N N . THR A 1 290 ? 33.023 20.600 -52.608 1.00 72.62 290 THR A N 1
ATOM 2393 C CA . THR A 1 290 ? 32.095 21.715 -52.444 1.00 72.62 290 THR A CA 1
ATOM 2394 C C . THR A 1 290 ? 30.683 21.151 -52.543 1.00 72.62 290 THR A C 1
ATOM 2396 O O . THR A 1 290 ? 30.250 20.688 -53.599 1.00 72.62 290 THR A O 1
ATOM 2399 N N . LYS A 1 291 ? 29.978 21.099 -51.407 1.00 65.81 291 LYS A N 1
ATOM 2400 C CA . LYS A 1 291 ? 28.553 20.781 -51.412 1.00 65.81 291 LYS A CA 1
ATOM 2401 C C . LYS A 1 291 ? 27.904 21.816 -52.329 1.00 65.81 291 LYS A C 1
ATOM 2403 O O . LYS A 1 291 ? 28.134 23.002 -52.091 1.00 65.81 291 LYS A O 1
ATOM 2408 N N . PRO A 1 292 ? 27.165 21.413 -53.376 1.00 66.94 292 PRO A N 1
ATOM 2409 C CA . PRO A 1 292 ? 26.384 22.386 -54.114 1.00 66.94 292 PRO A CA 1
ATOM 2410 C C . PRO A 1 292 ? 25.494 23.096 -53.094 1.00 66.94 292 PRO A C 1
ATOM 2412 O O . PRO A 1 292 ? 24.825 22.428 -52.297 1.00 66.94 292 PRO A O 1
ATOM 2415 N N . GLU A 1 293 ? 25.561 24.431 -53.074 1.00 64.00 293 GLU A N 1
ATOM 2416 C CA . GLU A 1 293 ? 24.555 25.268 -52.419 1.00 64.00 293 GLU A CA 1
ATOM 2417 C C . GLU A 1 293 ? 23.193 24.653 -52.757 1.00 64.00 293 GLU A C 1
ATOM 2419 O O . GLU A 1 293 ? 22.958 24.354 -53.937 1.00 64.00 293 GLU A O 1
ATOM 2424 N N . PRO A 1 294 ? 22.344 24.341 -51.762 1.00 57.12 294 PRO A N 1
ATOM 2425 C CA . PRO A 1 294 ? 21.045 23.768 -52.044 1.00 57.12 294 PRO A CA 1
ATOM 2426 C C . PRO A 1 294 ? 20.315 24.774 -52.925 1.00 57.12 294 PRO A C 1
ATOM 2428 O O . PRO A 1 294 ? 19.880 25.814 -52.440 1.00 57.12 294 PRO A O 1
ATOM 2431 N N . ALA A 1 295 ? 20.226 24.481 -54.226 1.00 63.34 295 ALA A N 1
ATOM 2432 C CA . ALA A 1 295 ? 19.391 25.241 -55.135 1.00 63.34 295 ALA A CA 1
ATOM 2433 C C . ALA A 1 295 ? 18.033 25.359 -54.449 1.00 63.34 295 ALA A C 1
ATOM 2435 O O . ALA A 1 295 ? 17.506 24.332 -54.006 1.00 63.34 295 ALA A O 1
ATOM 2436 N N . GLU A 1 296 ? 17.537 26.588 -54.278 1.00 62.75 296 GLU A N 1
ATOM 2437 C CA . GLU A 1 296 ? 16.249 26.860 -53.652 1.00 62.75 296 GLU A CA 1
ATOM 2438 C C . GLU A 1 296 ? 15.177 26.104 -54.434 1.00 62.75 296 GLU A C 1
ATOM 2440 O O . GLU A 1 296 ? 14.624 26.584 -55.423 1.00 62.75 296 GLU A O 1
ATOM 2445 N N . MET A 1 297 ? 14.928 24.857 -54.038 1.00 62.19 297 MET A N 1
ATOM 2446 C CA . MET A 1 297 ? 13.881 24.069 -54.641 1.00 62.19 297 MET A CA 1
ATOM 2447 C C . MET A 1 297 ? 12.586 24.785 -54.276 1.00 62.19 297 MET A C 1
ATOM 2449 O O . MET A 1 297 ? 12.379 25.082 -53.090 1.00 62.19 297 MET A O 1
ATOM 2453 N N . PRO A 1 298 ? 11.722 25.094 -55.257 1.00 65.94 298 PRO A N 1
ATOM 2454 C CA . PRO A 1 298 ? 10.451 25.732 -54.970 1.00 65.94 298 PRO A CA 1
ATOM 2455 C C . PRO A 1 298 ? 9.745 24.901 -53.901 1.00 65.94 298 PRO A C 1
ATOM 2457 O O . PRO A 1 298 ? 9.670 23.676 -54.017 1.00 65.94 298 PRO A O 1
ATOM 2460 N N . LYS A 1 299 ? 9.294 25.557 -52.823 1.00 64.50 299 LYS A N 1
ATOM 2461 C CA . LYS A 1 299 ? 8.599 24.904 -51.709 1.00 64.50 299 LYS A CA 1
ATOM 2462 C C . LYS A 1 299 ? 7.418 24.123 -52.278 1.00 64.50 299 LYS A C 1
ATOM 2464 O O . LYS A 1 299 ? 6.380 24.704 -52.585 1.00 64.50 299 LYS A O 1
ATOM 2469 N N . HIS A 1 300 ? 7.581 22.811 -52.432 1.00 62.12 300 HIS A N 1
ATOM 2470 C CA . HIS A 1 300 ? 6.490 21.936 -52.812 1.00 62.12 300 HIS A CA 1
ATOM 2471 C C . HIS A 1 300 ? 5.472 21.991 -51.676 1.00 62.12 300 HIS A C 1
ATOM 2473 O O . HIS A 1 300 ? 5.705 21.483 -50.579 1.00 62.12 300 HIS A O 1
ATOM 2479 N N . VAL A 1 301 ? 4.338 22.636 -51.937 1.00 71.19 301 VAL A N 1
ATOM 2480 C CA . VAL A 1 301 ? 3.181 22.593 -51.047 1.00 71.19 301 VAL A CA 1
ATOM 2481 C C . VAL A 1 301 ? 2.693 21.155 -51.082 1.00 71.19 301 VAL A C 1
ATOM 2483 O O . VAL A 1 301 ? 2.288 20.678 -52.139 1.00 71.19 301 VAL A O 1
ATOM 2486 N N . PHE A 1 302 ? 2.858 20.419 -49.986 1.00 74.75 302 PHE A N 1
ATOM 2487 C CA . PHE A 1 302 ? 2.490 19.010 -49.933 1.00 74.75 302 PHE A CA 1
ATOM 2488 C C . PHE A 1 302 ? 0.997 18.859 -50.240 1.00 74.75 302 PHE A C 1
ATOM 2490 O O . PHE A 1 302 ? 0.144 19.265 -49.454 1.00 74.75 302 PHE A O 1
ATOM 2497 N N . THR A 1 303 ? 0.687 18.268 -51.387 1.00 71.31 303 THR A N 1
ATOM 2498 C CA . THR A 1 303 ? -0.657 17.815 -51.733 1.00 71.31 303 THR A CA 1
ATOM 2499 C C . THR A 1 303 ? -0.682 16.308 -51.543 1.00 71.31 303 THR A C 1
ATOM 2501 O O . THR A 1 303 ? 0.008 15.581 -52.259 1.00 71.31 303 THR A O 1
ATOM 2504 N N . ALA A 1 304 ? -1.429 15.837 -50.544 1.00 80.62 304 ALA A N 1
ATOM 2505 C CA . ALA A 1 304 ? -1.560 14.411 -50.286 1.00 80.62 304 ALA A CA 1
ATOM 2506 C C . ALA A 1 304 ? -2.228 13.714 -51.480 1.00 80.62 304 ALA A C 1
ATOM 2508 O O . ALA A 1 304 ? -3.248 14.185 -51.987 1.00 80.62 304 ALA A O 1
ATOM 2509 N N . ASN A 1 305 ? -1.683 12.568 -51.893 1.00 77.69 305 ASN A N 1
ATOM 2510 C CA . ASN A 1 305 ? -2.391 11.678 -52.809 1.00 77.69 305 ASN A CA 1
ATOM 2511 C C . ASN A 1 305 ? -3.729 11.263 -52.170 1.00 77.69 305 ASN A C 1
ATOM 2513 O O . ASN A 1 305 ? -3.758 11.006 -50.960 1.00 77.69 305 ASN A O 1
ATOM 2517 N N . PRO A 1 306 ? -4.828 11.178 -52.943 1.00 76.31 306 PRO A N 1
ATOM 2518 C CA . PRO A 1 306 ? -6.096 10.690 -52.419 1.00 76.31 306 PRO A CA 1
ATOM 2519 C C . PRO A 1 306 ? -5.894 9.296 -51.824 1.00 76.31 306 PRO A C 1
ATOM 2521 O O . PRO A 1 306 ? -5.193 8.457 -52.397 1.00 76.31 306 PRO A O 1
ATOM 2524 N N . VAL A 1 307 ? -6.479 9.074 -50.645 1.00 70.06 307 VAL A N 1
ATOM 2525 C CA . VAL A 1 307 ? -6.338 7.815 -49.908 1.00 70.06 307 VAL A CA 1
ATOM 2526 C C . VAL A 1 307 ? -6.752 6.663 -50.832 1.00 70.06 307 VAL A C 1
ATOM 2528 O O . VAL A 1 307 ? -7.850 6.714 -51.392 1.00 70.06 307 VAL A O 1
ATOM 2531 N N . PRO A 1 308 ? -5.901 5.635 -51.025 1.00 74.44 308 PRO A N 1
ATOM 2532 C CA . PRO A 1 308 ? -6.225 4.513 -51.895 1.00 74.44 308 PRO A CA 1
ATOM 2533 C C . PRO A 1 308 ? -7.571 3.902 -51.500 1.00 74.44 308 PRO A C 1
ATOM 2535 O O . PRO A 1 308 ? -7.847 3.724 -50.313 1.00 74.44 308 PRO A O 1
ATOM 2538 N N . TRP A 1 309 ? -8.401 3.541 -52.477 1.00 60.81 309 TRP A N 1
ATOM 2539 C CA . TRP A 1 309 ? -9.723 2.948 -52.226 1.00 60.81 309 TRP A CA 1
ATOM 2540 C C . TRP A 1 309 ? -9.661 1.634 -51.419 1.00 60.81 309 TRP A C 1
ATOM 2542 O O . TRP A 1 309 ? -10.615 1.273 -50.738 1.00 60.81 309 TRP A O 1
ATOM 2552 N N . THR A 1 310 ? -8.516 0.947 -51.434 1.00 59.47 310 THR A N 1
ATOM 2553 C CA . THR A 1 310 ? -8.214 -0.235 -50.609 1.00 59.47 310 THR A CA 1
ATOM 2554 C C . THR A 1 310 ? -8.122 0.076 -49.112 1.00 59.47 310 THR A C 1
ATOM 2556 O O . THR A 1 310 ? -8.279 -0.818 -48.287 1.00 59.47 310 THR A O 1
ATOM 2559 N N . THR A 1 311 ? -7.906 1.344 -48.763 1.00 60.41 311 THR A N 1
ATOM 2560 C CA . THR A 1 311 ? -7.916 1.907 -47.402 1.00 60.41 311 THR A CA 1
ATOM 2561 C C . THR A 1 311 ? -9.279 2.510 -47.029 1.00 60.41 311 THR A C 1
ATOM 2563 O O . THR A 1 311 ? -9.390 3.180 -46.005 1.00 60.41 311 THR A O 1
ATOM 2566 N N . SER A 1 312 ? -10.314 2.291 -47.853 1.00 64.44 312 SER A N 1
ATOM 2567 C CA . SER A 1 312 ? -11.696 2.692 -47.572 1.00 64.44 312 SER A CA 1
ATOM 2568 C C . SER A 1 312 ? -12.189 2.109 -46.239 1.00 64.44 312 SER A C 1
ATOM 2570 O O . SER A 1 312 ? -11.716 1.066 -45.775 1.00 64.44 312 SER A O 1
ATOM 2572 N N . VAL A 1 313 ? -13.186 2.781 -45.663 1.00 63.50 313 VAL A N 1
ATOM 2573 C CA . VAL A 1 313 ? -13.920 2.481 -44.420 1.00 63.50 313 VAL A CA 1
ATOM 2574 C C . VAL A 1 313 ? -14.101 0.975 -44.111 1.00 63.50 313 VAL A C 1
ATOM 2576 O O . VAL A 1 313 ? -13.852 0.602 -42.966 1.00 63.50 313 VAL A O 1
ATOM 2579 N N . PRO A 1 314 ? -14.369 0.061 -45.075 1.00 73.38 314 PRO A N 1
ATOM 2580 C CA . PRO A 1 314 ? -14.503 -1.372 -44.791 1.00 73.38 314 PRO A CA 1
ATOM 2581 C C . PRO A 1 314 ? -13.245 -2.050 -44.219 1.00 73.38 314 PRO A C 1
ATOM 2583 O O . PRO A 1 314 ? -13.361 -2.985 -43.426 1.00 73.38 314 PRO A O 1
ATOM 2586 N N . LEU A 1 315 ? -12.035 -1.614 -44.598 1.00 75.88 315 LEU A N 1
ATOM 2587 C CA . LEU A 1 315 ? -10.796 -2.177 -44.042 1.00 75.88 315 LEU A CA 1
ATOM 2588 C C . LEU A 1 315 ? -10.579 -1.697 -42.604 1.00 75.88 315 LEU A C 1
ATOM 2590 O O . LEU A 1 315 ? -10.157 -2.473 -41.748 1.00 75.88 315 LEU A O 1
ATOM 2594 N N . TYR A 1 316 ? -10.895 -0.430 -42.336 1.00 79.00 316 TYR A N 1
ATOM 2595 C CA . TYR A 1 316 ? -10.845 0.122 -40.988 1.00 79.00 316 TYR A CA 1
ATOM 2596 C C . TYR A 1 316 ? -11.858 -0.574 -40.073 1.00 79.00 316 TYR A C 1
ATOM 2598 O O . TYR A 1 316 ? -11.477 -1.033 -38.997 1.00 79.00 316 TYR A O 1
ATOM 2606 N N . ASP A 1 317 ? -13.095 -0.764 -40.537 1.00 83.25 317 ASP A N 1
ATOM 2607 C CA . ASP A 1 317 ? -14.137 -1.491 -39.806 1.00 83.25 317 ASP A CA 1
ATOM 2608 C C . ASP A 1 317 ? -13.716 -2.932 -39.512 1.00 83.25 317 ASP A C 1
ATOM 2610 O O . ASP A 1 317 ? -13.885 -3.421 -38.391 1.00 83.25 317 ASP A O 1
ATOM 2614 N N . LYS A 1 318 ? -13.075 -3.601 -40.478 1.00 84.62 318 LYS A N 1
ATOM 2615 C CA . LYS A 1 318 ? -12.517 -4.940 -40.277 1.00 84.62 318 LYS A CA 1
ATOM 2616 C C . LYS A 1 318 ? -11.434 -4.945 -39.194 1.00 84.62 318 LYS A C 1
ATOM 2618 O O . LYS A 1 318 ? -11.526 -5.737 -38.260 1.00 84.62 318 LYS A O 1
ATOM 2623 N N . ILE A 1 319 ? -10.470 -4.024 -39.248 1.00 84.44 319 ILE A N 1
ATOM 2624 C CA . ILE A 1 319 ? -9.400 -3.902 -38.241 1.00 84.44 319 ILE A CA 1
ATOM 2625 C C . ILE A 1 319 ? -9.975 -3.606 -36.849 1.00 84.44 319 ILE A C 1
ATOM 2627 O O . ILE A 1 319 ? -9.518 -4.168 -35.851 1.00 84.44 319 ILE A O 1
ATOM 2631 N N . VAL A 1 320 ? -10.975 -2.729 -36.757 1.00 89.38 320 VAL A N 1
ATOM 2632 C CA . VAL A 1 320 ? -11.649 -2.406 -35.492 1.00 89.38 320 VAL A CA 1
ATOM 2633 C C . VAL A 1 320 ? -12.404 -3.625 -34.959 1.00 89.38 320 VAL A C 1
ATOM 2635 O O . VAL A 1 320 ? -12.279 -3.941 -33.775 1.00 89.38 320 VAL A O 1
ATOM 2638 N N . SER A 1 321 ? -13.109 -4.363 -35.821 1.00 92.56 321 SER A N 1
ATOM 2639 C CA . SER A 1 321 ? -13.821 -5.585 -35.434 1.00 92.56 321 SER A CA 1
ATOM 2640 C C . SER A 1 321 ? -12.874 -6.679 -34.923 1.00 92.56 321 SER A C 1
ATOM 2642 O O . SER A 1 321 ? -13.128 -7.268 -33.872 1.00 92.56 321 SER A O 1
ATOM 2644 N N . GLU A 1 322 ? -11.731 -6.886 -35.586 1.00 91.69 322 GLU A N 1
ATOM 2645 C CA . GLU A 1 322 ? -10.696 -7.840 -35.173 1.00 91.69 322 GLU A CA 1
ATOM 2646 C C . GLU A 1 322 ? -10.062 -7.432 -33.834 1.00 91.69 322 GLU A C 1
ATOM 2648 O O . GLU A 1 322 ? -9.857 -8.274 -32.955 1.00 91.69 322 GLU A O 1
ATOM 2653 N N . ARG A 1 323 ? -9.818 -6.131 -33.619 1.00 91.44 323 ARG A N 1
ATOM 2654 C CA . ARG A 1 323 ? -9.329 -5.609 -32.331 1.00 91.44 323 ARG A CA 1
ATOM 2655 C C . ARG A 1 323 ? -10.335 -5.810 -31.201 1.00 91.44 323 ARG A C 1
ATOM 2657 O O . ARG A 1 323 ? -9.928 -6.185 -30.101 1.00 91.44 323 ARG A O 1
ATOM 2664 N N . GLU A 1 324 ? -11.624 -5.583 -31.448 1.00 93.75 324 GLU A N 1
ATOM 2665 C CA . GLU A 1 324 ? -12.676 -5.805 -30.451 1.00 93.75 324 GLU A CA 1
ATOM 2666 C C . GLU A 1 324 ? -12.857 -7.290 -30.123 1.00 93.75 324 GLU A C 1
ATOM 2668 O O . GLU A 1 324 ? -13.012 -7.639 -28.951 1.00 93.75 324 GLU A O 1
ATOM 2673 N N . LEU A 1 325 ? -12.766 -8.182 -31.113 1.00 95.75 325 LEU A N 1
ATOM 2674 C CA . LEU A 1 325 ? -12.762 -9.630 -30.882 1.00 95.75 325 LEU A CA 1
ATOM 2675 C C . LEU A 1 325 ? -11.564 -10.049 -30.023 1.00 95.75 325 LEU A C 1
ATOM 2677 O O . LEU A 1 325 ? -11.752 -10.653 -28.967 1.00 95.75 325 LEU A O 1
ATOM 2681 N N . ALA A 1 326 ? -10.353 -9.618 -30.382 1.00 94.12 326 ALA A N 1
ATOM 2682 C CA . ALA A 1 326 ? -9.149 -9.896 -29.600 1.00 94.12 326 ALA A CA 1
ATOM 2683 C C . ALA A 1 326 ? -9.224 -9.314 -28.173 1.00 94.12 326 ALA A C 1
ATOM 2685 O O . ALA A 1 326 ? -8.712 -9.899 -27.213 1.00 94.12 326 ALA A O 1
ATOM 2686 N N . ARG A 1 327 ? -9.875 -8.155 -27.996 1.00 94.88 327 ARG A N 1
ATOM 2687 C CA . ARG A 1 327 ? -10.136 -7.571 -26.673 1.00 94.88 327 ARG A CA 1
ATOM 2688 C C . ARG A 1 327 ? -11.089 -8.443 -25.859 1.00 94.88 327 ARG A C 1
ATOM 2690 O O . ARG A 1 327 ? -10.790 -8.716 -24.697 1.00 94.88 327 ARG A O 1
ATOM 2697 N N . LYS A 1 328 ? -12.195 -8.901 -26.454 1.00 96.12 328 LYS A N 1
ATOM 2698 C CA . LYS A 1 328 ? -13.172 -9.791 -25.805 1.00 96.12 328 LYS A CA 1
ATOM 2699 C C . LYS A 1 328 ? -12.546 -11.123 -25.404 1.00 96.12 328 LYS A C 1
ATOM 2701 O O . LYS A 1 328 ? -12.750 -11.561 -24.275 1.00 96.12 328 LYS A O 1
ATOM 2706 N N . GLU A 1 329 ? -11.735 -11.725 -26.268 1.00 95.06 329 GLU A N 1
ATOM 2707 C CA . GLU A 1 329 ? -11.005 -12.960 -25.961 1.00 95.06 329 GLU A CA 1
ATOM 2708 C C . GLU A 1 329 ? -10.046 -12.777 -24.785 1.00 95.06 329 GLU A C 1
ATOM 2710 O O . GLU A 1 329 ? -10.014 -13.604 -23.875 1.00 95.06 329 GLU A O 1
ATOM 2715 N N . ARG A 1 330 ? -9.310 -11.659 -24.747 1.00 94.75 330 ARG A N 1
ATOM 2716 C CA . ARG A 1 330 ? -8.408 -11.344 -23.632 1.00 94.75 330 ARG A CA 1
ATOM 2717 C C . ARG A 1 330 ? -9.163 -11.176 -22.315 1.00 94.75 330 ARG A C 1
ATOM 2719 O O . ARG A 1 330 ? -8.716 -11.700 -21.300 1.00 94.75 330 ARG A O 1
ATOM 2726 N N . ILE A 1 331 ? -10.294 -10.469 -22.334 1.00 92.12 331 ILE A N 1
ATOM 2727 C CA . ILE A 1 331 ? -11.149 -10.281 -21.152 1.00 92.12 331 ILE A CA 1
ATOM 2728 C C . ILE A 1 331 ? -11.720 -11.626 -20.689 1.00 92.12 331 ILE A C 1
ATOM 2730 O O . ILE A 1 331 ? -11.638 -11.938 -19.506 1.00 92.12 331 ILE A O 1
ATOM 2734 N N . SER A 1 332 ? -12.238 -12.443 -21.612 1.00 95.38 332 SER A N 1
ATOM 2735 C CA . SER A 1 332 ? -12.760 -13.783 -21.316 1.00 95.38 332 SER A CA 1
ATOM 2736 C C . SER A 1 332 ? -11.687 -14.677 -20.692 1.00 95.38 332 SER A C 1
ATOM 2738 O O . SER A 1 332 ? -11.899 -15.273 -19.638 1.00 95.38 332 SER A O 1
ATOM 2740 N N . LYS A 1 333 ? -10.485 -14.693 -21.276 1.00 95.00 333 LYS A N 1
ATOM 2741 C CA . LYS A 1 333 ? -9.351 -15.457 -20.756 1.00 95.00 333 LYS A CA 1
ATOM 2742 C C . LYS A 1 333 ? -8.929 -14.985 -19.364 1.00 95.00 333 LYS A C 1
ATOM 2744 O O . LYS A 1 333 ? -8.749 -15.816 -18.483 1.00 95.00 333 LYS A O 1
ATOM 2749 N N . ALA A 1 334 ? -8.830 -13.673 -19.149 1.00 94.81 334 ALA A N 1
ATOM 2750 C CA . ALA A 1 334 ? -8.511 -13.105 -17.841 1.00 94.81 334 ALA A CA 1
ATOM 2751 C C . ALA A 1 334 ? -9.589 -13.431 -16.792 1.00 94.81 334 ALA A C 1
ATOM 2753 O O . ALA A 1 334 ? -9.259 -13.722 -15.645 1.00 94.81 334 ALA A O 1
ATOM 2754 N N . ALA A 1 335 ? -10.868 -13.440 -17.181 1.00 94.75 335 ALA A N 1
ATOM 2755 C CA . ALA A 1 335 ? -11.967 -13.837 -16.306 1.00 94.75 335 ALA A CA 1
ATOM 2756 C C . ALA A 1 335 ? -11.893 -15.326 -15.932 1.00 94.75 335 ALA A C 1
ATOM 2758 O O . ALA A 1 335 ? -12.052 -15.663 -14.761 1.00 94.75 335 ALA A O 1
ATOM 2759 N N . ILE A 1 336 ? -11.596 -16.210 -16.891 1.00 93.88 336 ILE A N 1
ATOM 2760 C CA . ILE A 1 336 ? -11.399 -17.648 -16.641 1.00 93.88 336 ILE A CA 1
ATOM 2761 C C . ILE A 1 336 ? -10.184 -17.880 -15.736 1.00 93.88 336 ILE A C 1
ATOM 2763 O O . ILE A 1 336 ? -10.274 -18.643 -14.780 1.00 93.88 336 ILE A O 1
ATOM 2767 N N . GLU A 1 337 ? -9.059 -17.211 -15.992 1.00 92.69 337 GLU A N 1
ATOM 2768 C CA . GLU A 1 337 ? -7.863 -17.298 -15.144 1.00 92.69 337 GLU A CA 1
ATOM 2769 C C . GLU A 1 337 ? -8.157 -16.798 -13.725 1.00 92.69 337 GLU A C 1
ATOM 2771 O O . GLU A 1 337 ? -7.834 -17.482 -12.757 1.00 92.69 337 GLU A O 1
ATOM 2776 N N . SER A 1 338 ? -8.846 -15.662 -13.586 1.00 93.62 338 SER A N 1
ATOM 2777 C CA . SER A 1 338 ? -9.262 -15.141 -12.283 1.00 93.62 338 SER A CA 1
ATOM 2778 C C . SER A 1 338 ? -10.217 -16.087 -11.557 1.00 93.62 338 SER A C 1
ATOM 2780 O O . SER A 1 338 ? -10.104 -16.227 -10.340 1.00 93.62 338 SER A O 1
ATOM 2782 N N . LEU A 1 339 ? -11.142 -16.735 -12.272 1.00 89.75 339 LEU A N 1
ATOM 2783 C CA . LEU A 1 339 ? -12.030 -17.744 -11.700 1.00 89.75 339 LEU A CA 1
ATOM 2784 C C . LEU A 1 339 ? -11.221 -18.951 -11.224 1.00 89.75 339 LEU A C 1
ATOM 2786 O O . LEU A 1 339 ? -11.376 -19.355 -10.081 1.00 89.75 339 LEU A O 1
ATOM 2790 N N . ASN A 1 340 ? -10.309 -19.470 -12.044 1.00 86.44 340 ASN A N 1
ATOM 2791 C CA . ASN A 1 340 ? -9.460 -20.609 -11.692 1.00 86.44 340 ASN A CA 1
ATOM 2792 C C . ASN A 1 340 ? -8.555 -20.318 -10.486 1.00 86.44 340 ASN A C 1
ATOM 2794 O O . ASN A 1 340 ? -8.341 -21.199 -9.660 1.00 86.44 340 ASN A O 1
ATOM 2798 N N . LEU A 1 341 ? -8.048 -19.087 -10.363 1.00 86.75 341 LEU A N 1
ATOM 2799 C CA . LEU A 1 341 ? -7.269 -18.647 -9.201 1.00 86.75 341 LEU A CA 1
ATOM 2800 C C . LEU A 1 341 ? -8.129 -18.501 -7.939 1.00 86.75 341 LEU A C 1
ATOM 2802 O O . LEU A 1 341 ? -7.644 -18.738 -6.835 1.00 86.75 341 LEU A O 1
ATOM 2806 N N . ALA A 1 342 ? -9.395 -18.107 -8.091 1.00 86.44 342 ALA A N 1
ATOM 2807 C CA . ALA A 1 342 ? -10.348 -17.991 -6.989 1.00 86.44 342 ALA A CA 1
ATOM 2808 C C . ALA A 1 342 ? -11.011 -19.331 -6.615 1.00 86.44 342 ALA A C 1
ATOM 2810 O O . ALA A 1 342 ? -11.571 -19.459 -5.524 1.00 86.44 342 ALA A O 1
ATOM 2811 N N . MET A 1 343 ? -10.976 -20.327 -7.505 1.00 85.25 343 MET A N 1
ATOM 2812 C CA . MET A 1 343 ? -11.502 -21.663 -7.250 1.00 85.25 343 MET A CA 1
ATOM 2813 C C . MET A 1 343 ? -10.696 -22.355 -6.149 1.00 85.25 343 MET A C 1
ATOM 2815 O O . MET A 1 343 ? -9.470 -22.279 -6.077 1.00 85.25 343 MET A O 1
ATOM 2819 N N . MET A 1 344 ? -11.407 -23.059 -5.269 1.00 86.06 344 MET A N 1
ATOM 2820 C CA . MET A 1 344 ? -10.766 -23.859 -4.233 1.00 86.06 344 MET A CA 1
ATOM 2821 C C . MET A 1 344 ? -9.972 -25.007 -4.868 1.00 86.06 344 MET A C 1
ATOM 2823 O O . MET A 1 344 ? -10.445 -25.603 -5.837 1.00 86.06 344 MET A O 1
ATOM 2827 N N . PRO A 1 345 ? -8.818 -25.401 -4.297 1.00 88.50 345 PRO A N 1
ATOM 2828 C CA . PRO A 1 345 ? -8.124 -26.602 -4.736 1.00 88.50 345 PRO A CA 1
ATOM 2829 C C . PRO A 1 345 ? -9.066 -27.821 -4.735 1.00 88.50 345 PRO A C 1
ATOM 2831 O O . PRO A 1 345 ? -9.865 -27.953 -3.798 1.00 88.50 345 PRO A O 1
ATOM 2834 N N . PRO A 1 346 ? -8.953 -28.758 -5.700 1.00 85.38 346 PRO A N 1
ATOM 2835 C CA . PRO A 1 346 ? -9.915 -29.855 -5.880 1.00 85.38 346 PRO A CA 1
ATOM 2836 C C . PRO A 1 346 ? -10.186 -30.672 -4.609 1.00 85.38 346 PRO A C 1
ATOM 2838 O O . PRO A 1 346 ? -11.313 -31.078 -4.330 1.00 85.38 346 PRO A O 1
ATOM 2841 N N . ARG A 1 347 ? -9.161 -30.870 -3.773 1.00 87.44 347 ARG A N 1
ATOM 2842 C CA . ARG A 1 347 ? -9.289 -31.566 -2.483 1.00 87.44 347 ARG A CA 1
ATOM 2843 C C . ARG A 1 347 ? -10.195 -30.820 -1.497 1.00 87.44 347 ARG A C 1
ATOM 2845 O O . ARG A 1 347 ? -10.975 -31.446 -0.781 1.00 87.44 347 ARG A O 1
ATOM 2852 N N . MET A 1 348 ? -10.090 -29.495 -1.457 1.00 86.25 348 MET A N 1
ATOM 2853 C CA . MET A 1 348 ? -10.870 -28.637 -0.568 1.00 86.25 348 MET A CA 1
ATOM 2854 C C . MET A 1 348 ? -12.302 -28.465 -1.086 1.00 86.25 348 MET A C 1
ATOM 2856 O O . MET A 1 348 ? -13.246 -28.508 -0.301 1.00 86.25 348 MET A O 1
ATOM 2860 N N . GLU A 1 349 ? -12.481 -28.388 -2.405 1.00 88.88 349 GLU A N 1
ATOM 2861 C CA . GLU A 1 349 ? -13.801 -28.394 -3.041 1.00 88.88 349 GLU A CA 1
ATOM 2862 C C . GLU A 1 349 ? -14.587 -29.679 -2.723 1.00 88.88 349 GLU A C 1
ATOM 2864 O O . GLU A 1 349 ? -15.750 -29.620 -2.314 1.00 88.88 349 GLU A O 1
ATOM 2869 N N . LEU A 1 350 ? -13.942 -30.849 -2.821 1.00 87.31 350 LEU A N 1
ATOM 2870 C CA . LEU A 1 350 ? -14.550 -32.132 -2.451 1.00 87.31 350 LEU A CA 1
ATOM 2871 C C . LEU A 1 350 ? -14.983 -32.164 -0.981 1.00 87.31 350 LEU A C 1
ATOM 2873 O O . LEU A 1 350 ? -16.077 -32.644 -0.675 1.00 87.31 350 LEU A O 1
ATOM 2877 N N . TYR A 1 351 ? -14.159 -31.623 -0.083 1.00 88.69 351 TYR A N 1
ATOM 2878 C CA . TYR A 1 351 ? -14.472 -31.530 1.342 1.00 88.69 351 TYR A CA 1
ATOM 2879 C C . TYR A 1 351 ? -15.694 -30.634 1.603 1.00 88.69 351 TYR A C 1
ATOM 2881 O O . TYR A 1 351 ? -16.644 -31.058 2.266 1.00 88.69 351 TYR A O 1
ATOM 2889 N N . TYR A 1 352 ? -15.740 -29.441 1.002 1.00 84.69 352 TYR A N 1
ATOM 2890 C CA . TYR A 1 352 ? -16.897 -28.543 1.096 1.00 84.69 352 TYR A CA 1
ATOM 2891 C C . TYR A 1 352 ? -18.172 -29.167 0.521 1.00 84.69 352 TYR A C 1
ATOM 2893 O O . TYR A 1 352 ? -19.250 -29.044 1.109 1.00 84.69 352 TYR A O 1
ATOM 2901 N N . ARG A 1 353 ? -18.064 -29.898 -0.594 1.00 86.62 353 ARG A N 1
ATOM 2902 C CA . ARG A 1 353 ? -19.195 -30.610 -1.200 1.00 86.62 353 ARG A CA 1
ATOM 2903 C C . ARG A 1 353 ? -19.718 -31.730 -0.298 1.00 86.62 353 ARG A C 1
ATOM 2905 O O . ARG A 1 353 ? -20.927 -31.956 -0.258 1.00 86.62 353 ARG A O 1
ATOM 2912 N N . GLN A 1 354 ? -18.846 -32.417 0.438 1.00 85.12 354 GLN A N 1
ATOM 2913 C CA . GLN A 1 354 ? -19.247 -33.414 1.437 1.00 85.12 354 GLN A CA 1
ATOM 2914 C C . GLN A 1 354 ? -19.941 -32.767 2.644 1.00 85.12 354 GLN A C 1
ATOM 2916 O O . GLN A 1 354 ? -20.983 -33.260 3.069 1.00 85.12 354 GLN A O 1
ATOM 2921 N N . LEU A 1 355 ? -19.437 -31.632 3.138 1.00 81.12 355 LEU A N 1
ATOM 2922 C CA . LEU A 1 355 ? -20.068 -30.846 4.209 1.00 81.12 355 LEU A CA 1
ATOM 2923 C C . LEU A 1 355 ? -21.476 -30.365 3.837 1.00 81.12 355 LEU A C 1
ATOM 2925 O O . LEU A 1 355 ? -22.416 -30.554 4.605 1.00 81.12 355 LEU A O 1
ATOM 2929 N N . GLN A 1 356 ? -21.634 -29.808 2.634 1.00 79.56 356 GLN A N 1
ATOM 2930 C CA . GLN A 1 356 ? -22.924 -29.373 2.085 1.00 79.56 356 GLN A CA 1
ATOM 2931 C C . GLN A 1 356 ? -23.917 -30.534 1.922 1.00 79.56 356 GLN A C 1
ATOM 2933 O O . GLN A 1 356 ? -25.116 -30.369 2.129 1.00 79.56 356 GLN A O 1
ATOM 2938 N N . LYS A 1 357 ? -23.439 -31.730 1.553 1.00 77.75 357 LYS A N 1
ATOM 2939 C CA . LYS A 1 357 ? -24.283 -32.935 1.501 1.00 77.75 357 LYS A CA 1
ATOM 2940 C C . LYS A 1 357 ? -24.676 -33.407 2.904 1.00 77.75 357 LYS A C 1
ATOM 2942 O O . LYS A 1 357 ? -25.829 -33.767 3.114 1.00 77.75 357 LYS A O 1
ATOM 2947 N N . ALA A 1 358 ? -23.752 -33.351 3.862 1.00 68.12 358 ALA A N 1
ATOM 2948 C CA . ALA A 1 358 ? -23.982 -33.758 5.245 1.00 68.12 358 ALA A CA 1
ATOM 2949 C C . ALA A 1 358 ? -24.915 -32.812 6.025 1.00 68.12 358 ALA A C 1
ATOM 2951 O O . ALA A 1 358 ? -25.519 -33.250 7.003 1.00 68.12 358 ALA A O 1
ATOM 2952 N N . SER A 1 359 ? -25.043 -31.542 5.620 1.00 63.31 359 SER A N 1
ATOM 2953 C CA . SER A 1 359 ? -25.994 -30.594 6.221 1.00 63.31 359 SER A CA 1
ATOM 2954 C C . SER A 1 359 ? -27.422 -30.741 5.685 1.00 63.31 359 SER A C 1
ATOM 2956 O O . SER A 1 359 ? -28.369 -30.435 6.404 1.00 63.31 359 SER A O 1
ATOM 2958 N N . LYS A 1 360 ? -27.591 -31.236 4.450 1.00 66.44 360 LYS A N 1
ATOM 2959 C CA . LYS A 1 360 ? -28.906 -31.428 3.807 1.00 66.44 360 LYS A CA 1
ATOM 2960 C C . LYS A 1 360 ? -29.603 -32.729 4.199 1.00 66.44 360 LYS A C 1
ATOM 2962 O O . LYS A 1 360 ? -30.820 -32.824 4.088 1.00 66.44 360 LYS A O 1
ATOM 2967 N N . THR A 1 361 ? -28.862 -33.728 4.666 1.00 59.22 361 THR A N 1
ATOM 2968 C CA . THR A 1 361 ? -29.451 -34.934 5.256 1.00 59.22 361 THR A CA 1
ATOM 2969 C C . THR A 1 361 ? -29.606 -34.732 6.764 1.00 59.22 361 THR A C 1
ATOM 2971 O O . THR A 1 361 ? -28.585 -34.512 7.425 1.00 59.22 361 THR A O 1
ATOM 2974 N N . PRO A 1 362 ? -30.817 -34.824 7.348 1.00 59.00 362 PRO A N 1
ATOM 2975 C CA . PRO A 1 362 ? -30.970 -34.780 8.797 1.00 59.00 362 PRO A CA 1
ATOM 2976 C C . PRO A 1 362 ? -30.134 -35.906 9.404 1.00 59.00 362 PRO A C 1
ATOM 2978 O O . PRO A 1 362 ? -30.353 -37.083 9.111 1.00 59.00 362 PRO A O 1
ATOM 2981 N N . LYS A 1 363 ? -29.126 -35.542 10.209 1.00 58.06 363 LYS A N 1
ATOM 2982 C CA . LYS A 1 363 ? -28.271 -36.519 10.888 1.00 58.06 363 LYS A CA 1
ATOM 2983 C C . LYS A 1 363 ? -29.187 -37.431 11.714 1.00 58.06 363 LYS A C 1
ATOM 2985 O O . LYS A 1 363 ? -29.866 -36.919 12.608 1.00 58.06 363 LYS A O 1
ATOM 2990 N N . PRO A 1 364 ? -29.242 -38.750 11.451 1.00 62.31 364 PRO A N 1
ATOM 2991 C CA . PRO A 1 364 ? -29.988 -39.646 12.318 1.00 62.31 364 PRO A CA 1
ATOM 2992 C C . PRO A 1 364 ? -29.413 -39.510 13.728 1.00 62.31 364 PRO A C 1
ATOM 2994 O O . PRO A 1 364 ? -28.190 -39.528 13.900 1.00 62.31 364 PRO A O 1
ATOM 2997 N N . LYS A 1 365 ? -30.294 -39.326 14.723 1.00 59.50 365 LYS A N 1
ATOM 2998 C CA . LYS A 1 365 ? -29.909 -39.218 16.138 1.00 59.50 365 LYS A CA 1
ATOM 2999 C C . LYS A 1 365 ? -28.909 -40.338 16.450 1.00 59.50 365 LYS A C 1
ATOM 3001 O O . LYS A 1 365 ? -29.193 -41.488 16.093 1.00 59.50 365 LYS A O 1
ATOM 3006 N N . PRO A 1 366 ? -27.742 -40.038 17.047 1.00 53.00 366 PRO A N 1
ATOM 3007 C CA . PRO A 1 366 ? -26.730 -41.049 17.293 1.00 53.00 366 PRO A CA 1
ATOM 3008 C C . PRO A 1 366 ? -27.334 -42.116 18.201 1.00 53.00 366 PRO A C 1
ATOM 3010 O O . PRO A 1 366 ? -27.527 -41.902 19.395 1.00 53.00 366 PRO A O 1
ATOM 3013 N N . LYS A 1 367 ? -27.656 -43.283 17.628 1.00 65.69 367 LYS A N 1
ATOM 3014 C CA . LYS A 1 367 ? -27.877 -44.488 18.423 1.00 65.69 367 LYS A CA 1
ATOM 3015 C C . LYS A 1 367 ? -26.599 -44.670 19.229 1.00 65.69 367 LYS A C 1
ATOM 3017 O O . LYS A 1 367 ? -25.516 -44.686 18.640 1.00 65.69 367 LYS A O 1
ATOM 3022 N N . THR A 1 368 ? -26.723 -44.749 20.548 1.00 63.03 368 THR A N 1
ATOM 3023 C CA . THR A 1 368 ? -25.631 -44.958 21.498 1.00 63.03 368 THR A CA 1
ATOM 3024 C C . THR A 1 368 ? -24.920 -46.270 21.169 1.00 63.03 368 THR A C 1
ATOM 3026 O O . THR A 1 368 ? -25.219 -47.340 21.696 1.00 63.03 368 THR A O 1
ATOM 3029 N N . LYS A 1 369 ? -23.976 -46.221 20.226 1.00 66.50 369 LYS A N 1
ATOM 3030 C CA . LYS A 1 369 ? -23.075 -47.336 19.966 1.00 66.50 369 LYS A CA 1
ATOM 3031 C C . LYS A 1 369 ? -22.160 -47.400 21.177 1.00 66.50 369 LYS A C 1
ATOM 3033 O O . LYS A 1 369 ? -21.279 -46.559 21.326 1.00 66.50 369 LYS A O 1
ATOM 3038 N N . LYS A 1 370 ? -22.418 -48.371 22.056 1.00 72.25 370 LYS A N 1
ATOM 3039 C CA . LYS A 1 370 ? -21.515 -48.732 23.152 1.00 72.25 370 LYS A CA 1
ATOM 3040 C C . LYS A 1 370 ? -20.104 -48.820 22.567 1.00 72.25 370 LYS A C 1
ATOM 3042 O O . LYS A 1 370 ? -19.913 -49.504 21.558 1.00 72.25 370 LYS A O 1
ATOM 3047 N N . PHE A 1 371 ? -19.166 -48.071 23.141 1.00 74.44 371 PHE A N 1
ATOM 3048 C CA . PHE A 1 371 ? -17.769 -48.078 22.725 1.00 74.44 371 PHE A CA 1
ATOM 3049 C C . PHE A 1 371 ? -17.278 -49.530 22.684 1.00 74.44 371 PHE A C 1
ATOM 3051 O O . PHE A 1 371 ? -17.285 -50.221 23.699 1.00 74.44 371 PHE A O 1
ATOM 3058 N N . LYS A 1 372 ? -16.917 -50.011 21.493 1.00 76.31 372 LYS A N 1
ATOM 3059 C CA . LYS A 1 372 ? -16.224 -51.286 21.322 1.00 76.31 372 LYS A CA 1
ATOM 3060 C C . LYS A 1 372 ? -14.767 -50.943 21.069 1.00 76.31 372 LYS A C 1
ATOM 3062 O O . LYS A 1 372 ? -14.460 -50.345 20.036 1.00 76.31 372 LYS A O 1
ATOM 3067 N N . ALA A 1 373 ? -13.900 -51.277 22.021 1.00 80.75 373 ALA A N 1
ATOM 3068 C CA . ALA A 1 373 ? -12.464 -51.175 21.817 1.00 80.75 373 ALA A CA 1
ATOM 3069 C C . ALA A 1 373 ? -12.097 -51.971 20.557 1.00 80.75 373 ALA A C 1
ATOM 3071 O O . ALA A 1 373 ? -12.570 -53.093 20.358 1.00 80.75 373 ALA A O 1
ATOM 3072 N N . LYS A 1 374 ? -11.302 -51.366 19.673 1.00 80.31 374 LYS A N 1
ATOM 3073 C CA . LYS A 1 374 ? -10.750 -52.096 18.531 1.00 80.31 374 LYS A CA 1
ATOM 3074 C C . LYS A 1 374 ? -9.811 -53.167 19.083 1.00 80.31 374 LYS A C 1
ATOM 3076 O O . LYS A 1 374 ? -9.077 -52.893 20.031 1.00 80.31 374 LYS A O 1
ATOM 3081 N N . ALA A 1 375 ? -9.852 -54.364 18.502 1.00 84.25 375 ALA A N 1
ATOM 3082 C CA . ALA A 1 375 ? -8.888 -55.404 18.834 1.00 84.25 375 ALA A CA 1
ATOM 3083 C C . ALA A 1 375 ? -7.474 -54.860 18.610 1.00 84.25 375 ALA A C 1
ATOM 3085 O O . ALA A 1 375 ? -7.231 -54.152 17.627 1.00 84.25 375 ALA A O 1
ATOM 3086 N N . VAL A 1 376 ? -6.579 -55.153 19.551 1.00 87.00 376 VAL A N 1
ATOM 3087 C CA . VAL A 1 376 ? -5.181 -54.728 19.485 1.00 87.00 376 VAL A CA 1
ATOM 3088 C C . VAL A 1 376 ? -4.577 -55.304 18.198 1.00 87.00 376 VAL A C 1
ATOM 3090 O O . VAL A 1 376 ? -4.608 -56.525 18.030 1.00 87.00 376 VAL A O 1
ATOM 3093 N N . PRO A 1 377 ? -4.090 -54.465 17.263 1.00 87.56 377 PRO A N 1
ATOM 3094 C CA . PRO A 1 377 ? -3.455 -54.954 16.048 1.00 87.56 377 PRO A CA 1
ATOM 3095 C C . PRO A 1 377 ? -2.216 -55.787 16.371 1.00 87.56 377 PRO A C 1
ATOM 3097 O O . PRO A 1 377 ? -1.527 -55.534 17.359 1.00 87.56 377 PRO A O 1
ATOM 3100 N N . ASP A 1 378 ? -1.904 -56.752 15.510 1.00 91.44 378 ASP A N 1
ATOM 3101 C CA . ASP A 1 378 ? -0.662 -57.509 15.627 1.00 91.44 378 ASP A CA 1
ATOM 3102 C C . ASP A 1 378 ? 0.530 -56.626 15.231 1.00 91.44 378 ASP A C 1
ATOM 3104 O O . ASP A 1 378 ? 0.900 -56.498 14.059 1.00 91.44 378 ASP A O 1
ATOM 3108 N N . PHE A 1 379 ? 1.126 -55.986 16.236 1.00 91.50 379 PHE A N 1
ATOM 3109 C CA . PHE A 1 379 ? 2.278 -55.110 16.062 1.00 91.50 379 PHE A CA 1
ATOM 3110 C C . PHE A 1 379 ? 3.511 -55.847 15.546 1.00 91.50 379 PHE A C 1
ATOM 3112 O O . PHE A 1 379 ? 4.343 -55.218 14.900 1.00 91.50 379 PHE A O 1
ATOM 3119 N N . ARG A 1 380 ? 3.639 -57.161 15.780 1.00 92.94 380 ARG A N 1
ATOM 3120 C CA . ARG A 1 380 ? 4.782 -57.922 15.258 1.00 92.94 380 ARG A CA 1
ATOM 3121 C C . ARG A 1 380 ? 4.699 -58.035 13.750 1.00 92.94 380 ARG A C 1
ATOM 3123 O O . ARG A 1 380 ? 5.691 -57.794 13.070 1.00 92.94 380 ARG A O 1
ATOM 3130 N N . ARG A 1 381 ? 3.509 -58.338 13.232 1.00 93.38 381 ARG A N 1
ATOM 3131 C CA . ARG A 1 381 ? 3.275 -58.389 11.790 1.00 93.38 381 ARG A CA 1
ATOM 3132 C C . ARG A 1 381 ? 3.469 -57.019 11.142 1.00 93.38 381 ARG A C 1
ATOM 3134 O O . ARG A 1 381 ? 4.180 -56.923 10.152 1.00 93.38 381 ARG A O 1
ATOM 3141 N N . LEU A 1 382 ? 2.910 -55.959 11.728 1.00 94.50 382 LEU A N 1
ATOM 3142 C CA . LEU A 1 382 ? 3.088 -54.598 11.206 1.00 94.50 382 LEU A CA 1
ATOM 3143 C C . LEU A 1 382 ? 4.557 -54.160 11.211 1.00 94.50 382 LEU A C 1
ATOM 3145 O O . LEU A 1 382 ? 5.018 -53.545 10.253 1.00 94.50 382 LEU A O 1
ATOM 3149 N N . GLN A 1 383 ? 5.299 -54.502 12.266 1.00 93.56 383 GLN A N 1
ATOM 3150 C CA . GLN A 1 383 ? 6.727 -54.223 12.347 1.00 93.56 383 GLN A CA 1
ATOM 3151 C C . GLN A 1 383 ? 7.517 -55.025 11.306 1.00 93.56 383 GLN A C 1
ATOM 3153 O O . GLN A 1 383 ? 8.456 -54.489 10.726 1.00 93.56 383 GLN A O 1
ATOM 3158 N N . ALA A 1 384 ? 7.140 -56.280 11.045 1.00 95.62 384 ALA A N 1
ATOM 3159 C CA . ALA A 1 384 ? 7.770 -57.109 10.020 1.00 95.62 384 ALA A CA 1
ATOM 3160 C C . ALA A 1 384 ? 7.512 -56.565 8.607 1.00 95.62 384 ALA A C 1
ATOM 3162 O O . ALA A 1 384 ? 8.452 -56.441 7.826 1.00 95.62 384 ALA A O 1
ATOM 3163 N N . ASP A 1 385 ? 6.272 -56.165 8.310 1.00 95.25 385 ASP A N 1
ATOM 3164 C CA . ASP A 1 385 ? 5.907 -55.532 7.038 1.00 95.25 385 ASP A CA 1
ATOM 3165 C C . ASP A 1 385 ? 6.697 -54.223 6.852 1.00 95.25 385 ASP A C 1
ATOM 3167 O O . ASP A 1 385 ? 7.312 -53.994 5.810 1.00 95.25 385 ASP A O 1
ATOM 3171 N N . PHE A 1 386 ? 6.767 -53.390 7.896 1.00 95.50 386 PHE A N 1
ATOM 3172 C CA . PHE A 1 386 ? 7.555 -52.158 7.883 1.00 95.50 386 PHE A CA 1
ATOM 3173 C C . PHE A 1 386 ? 9.049 -52.429 7.657 1.00 95.50 386 PHE A C 1
ATOM 3175 O O . PHE A 1 386 ? 9.668 -51.809 6.791 1.00 95.50 386 PHE A O 1
ATOM 3182 N N . GLN A 1 387 ? 9.624 -53.399 8.366 1.00 95.31 387 GLN A N 1
ATOM 3183 C CA . GLN A 1 387 ? 11.028 -53.768 8.211 1.00 95.31 387 GLN A CA 1
ATOM 3184 C C . GLN A 1 387 ? 11.323 -54.290 6.798 1.00 95.31 387 GLN A C 1
ATOM 3186 O O . GLN A 1 387 ? 12.285 -53.847 6.176 1.00 95.31 387 GLN A O 1
ATOM 3191 N N . SER A 1 388 ? 10.439 -55.125 6.244 1.00 93.81 388 SER A N 1
ATOM 3192 C CA . SER A 1 388 ? 10.526 -55.602 4.861 1.00 93.81 388 SER A CA 1
ATOM 3193 C C . SER A 1 388 ? 10.550 -54.447 3.859 1.00 93.81 388 SER A C 1
ATOM 3195 O O . SER A 1 388 ? 11.311 -54.494 2.893 1.00 93.81 388 SER A O 1
ATOM 3197 N N . THR A 1 389 ? 9.735 -53.405 4.063 1.00 94.00 389 THR A N 1
ATOM 3198 C CA . THR A 1 389 ? 9.750 -52.229 3.175 1.00 94.00 389 THR A CA 1
ATOM 3199 C C . THR A 1 389 ? 11.044 -51.429 3.291 1.00 94.00 389 THR A C 1
ATOM 3201 O O . THR A 1 389 ? 11.590 -51.002 2.273 1.00 94.00 389 THR A O 1
ATOM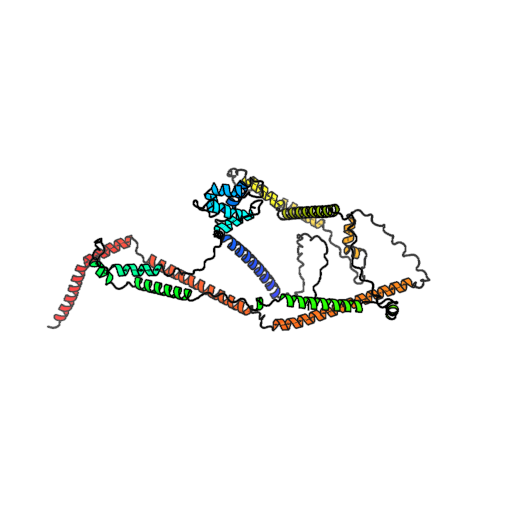 3204 N N . LEU A 1 390 ? 11.581 -51.265 4.505 1.00 92.62 390 LEU A N 1
ATOM 3205 C CA . LEU A 1 390 ? 12.857 -50.583 4.714 1.00 92.62 390 LEU A CA 1
ATOM 3206 C C . LEU A 1 390 ? 14.012 -51.340 4.066 1.00 92.62 390 LEU A C 1
ATOM 3208 O O . LEU A 1 390 ? 14.867 -50.723 3.431 1.00 92.62 390 LEU A O 1
ATOM 3212 N N . ASP A 1 391 ? 14.033 -52.660 4.210 1.00 92.38 391 ASP A N 1
ATOM 3213 C CA . ASP A 1 391 ? 15.098 -53.496 3.671 1.00 92.38 391 ASP A CA 1
ATOM 3214 C C . ASP A 1 391 ? 15.043 -53.534 2.139 1.00 92.38 391 ASP A C 1
ATOM 3216 O O . ASP A 1 391 ? 16.085 -53.399 1.500 1.00 92.38 391 ASP A O 1
ATOM 3220 N N . ALA A 1 392 ? 13.850 -53.573 1.536 1.00 91.38 392 ALA A N 1
ATOM 3221 C CA 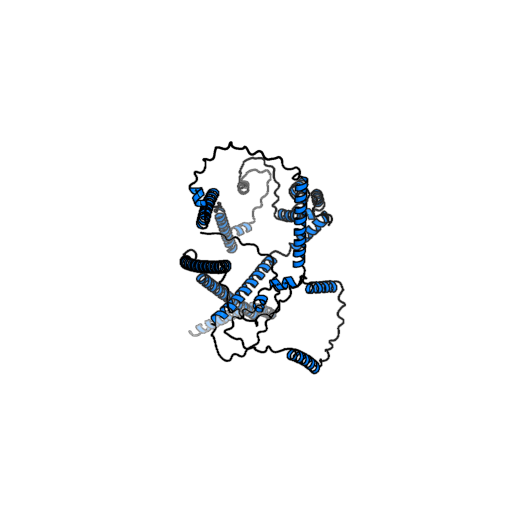. ALA A 1 392 ? 13.685 -53.431 0.088 1.00 91.38 392 ALA A CA 1
ATOM 3222 C C . ALA A 1 392 ? 14.202 -52.073 -0.428 1.00 91.38 392 ALA A C 1
ATOM 3224 O O . ALA A 1 392 ? 14.953 -52.020 -1.405 1.00 91.38 392 ALA A O 1
ATOM 3225 N N . CYS A 1 393 ? 13.870 -50.972 0.258 1.00 85.38 393 CYS A N 1
ATOM 3226 C CA . CYS A 1 393 ? 14.368 -49.640 -0.093 1.00 85.38 393 CYS A CA 1
ATOM 3227 C C . CYS A 1 393 ? 15.896 -49.552 0.020 1.00 85.38 393 CYS A C 1
ATOM 3229 O O . CYS A 1 393 ? 16.552 -49.055 -0.896 1.00 85.38 393 CYS A O 1
ATOM 3231 N N . LYS A 1 394 ? 16.481 -50.085 1.100 1.00 86.81 394 LYS A N 1
ATOM 3232 C CA . LYS A 1 394 ? 17.938 -50.124 1.294 1.00 86.81 394 LYS A CA 1
ATOM 3233 C C . LYS A 1 394 ? 18.645 -50.964 0.233 1.00 86.81 394 LYS A C 1
ATOM 3235 O O . LYS A 1 394 ? 19.683 -50.546 -0.261 1.00 86.81 394 LYS A O 1
ATOM 3240 N N . GLN A 1 395 ? 18.083 -52.115 -0.137 1.00 85.50 395 GLN A N 1
ATOM 3241 C CA . GLN A 1 395 ? 18.647 -52.990 -1.172 1.00 85.50 395 GLN A CA 1
ATOM 3242 C C . GLN A 1 395 ? 18.568 -52.367 -2.570 1.00 85.50 395 GLN A C 1
ATOM 3244 O O . GLN A 1 395 ? 19.453 -52.588 -3.390 1.00 85.50 395 GLN A O 1
ATOM 3249 N N . SER A 1 396 ? 17.536 -51.564 -2.844 1.00 83.31 396 SER A N 1
ATOM 3250 C CA . SER A 1 396 ? 17.393 -50.856 -4.123 1.00 83.31 396 SER A CA 1
ATOM 3251 C C . SER A 1 396 ? 18.342 -49.658 -4.286 1.00 83.31 396 SER A C 1
ATOM 3253 O O . SER A 1 396 ? 18.521 -49.157 -5.398 1.00 83.31 396 SER A O 1
ATOM 3255 N N . PHE A 1 397 ? 18.963 -49.189 -3.198 1.00 83.94 397 PHE A N 1
ATOM 3256 C CA . PHE A 1 397 ? 19.904 -48.076 -3.234 1.00 83.94 397 PHE A CA 1
ATOM 3257 C C . PHE A 1 397 ? 21.269 -48.546 -3.751 1.00 83.94 397 PHE A C 1
ATOM 3259 O O . PHE A 1 397 ? 22.031 -49.193 -3.038 1.00 83.94 397 PHE A O 1
ATOM 3266 N N . ASN A 1 398 ? 21.599 -48.190 -4.994 1.00 78.88 398 ASN A N 1
ATOM 3267 C CA . ASN A 1 398 ? 22.940 -48.378 -5.542 1.00 78.88 398 ASN A CA 1
ATOM 3268 C C . ASN A 1 398 ? 23.856 -47.249 -5.033 1.00 78.88 398 ASN A C 1
ATOM 3270 O O . ASN A 1 398 ? 23.691 -46.111 -5.482 1.00 78.88 398 ASN A O 1
ATOM 3274 N N . PRO A 1 399 ? 24.811 -47.510 -4.120 1.00 80.38 399 PRO A N 1
ATOM 3275 C CA . PRO A 1 399 ? 25.686 -46.464 -3.606 1.00 80.38 399 PRO A CA 1
ATOM 3276 C C . PRO A 1 399 ? 26.561 -45.906 -4.732 1.00 80.38 399 PRO A C 1
ATOM 3278 O O . PRO A 1 399 ? 27.195 -46.659 -5.478 1.00 80.38 399 PRO A O 1
ATOM 3281 N N . THR A 1 400 ? 26.611 -44.577 -4.847 1.00 80.06 400 THR A N 1
ATOM 3282 C CA . THR A 1 400 ? 27.485 -43.889 -5.802 1.00 80.06 400 THR A CA 1
ATOM 3283 C C . THR A 1 400 ? 28.938 -44.252 -5.508 1.00 80.06 400 THR A C 1
ATOM 3285 O O . THR A 1 400 ? 29.465 -43.917 -4.447 1.00 80.06 400 THR A O 1
ATOM 3288 N N . LYS A 1 401 ? 29.594 -44.946 -6.442 1.00 81.75 401 LYS A N 1
ATOM 3289 C CA . LYS A 1 401 ? 31.021 -45.265 -6.341 1.00 81.75 401 LYS A CA 1
ATOM 3290 C C . LYS A 1 401 ? 31.829 -44.008 -6.688 1.00 81.75 401 LYS A C 1
ATOM 3292 O O . LYS A 1 401 ? 31.577 -43.431 -7.745 1.00 81.75 401 LYS A O 1
ATOM 3297 N N . PRO A 1 402 ? 32.764 -43.558 -5.835 1.00 76.12 402 PRO A N 1
ATOM 3298 C CA . PRO A 1 402 ? 33.619 -42.428 -6.163 1.00 76.12 402 PRO A CA 1
ATOM 3299 C C . PRO A 1 402 ? 34.582 -42.832 -7.284 1.00 76.12 402 PRO A C 1
ATOM 3301 O O . PRO A 1 402 ? 35.420 -43.713 -7.098 1.00 76.12 402 PRO A O 1
ATOM 3304 N N . GLU A 1 403 ? 34.462 -42.196 -8.447 1.00 76.25 403 GLU A N 1
ATOM 3305 C CA . GLU A 1 403 ? 35.510 -42.242 -9.465 1.00 76.25 403 GLU A CA 1
ATOM 3306 C C . GLU A 1 403 ? 36.569 -41.171 -9.163 1.00 76.25 403 GLU A C 1
ATOM 3308 O O . GLU A 1 403 ? 36.218 -40.049 -8.778 1.00 76.25 403 GLU A O 1
ATOM 3313 N N . PRO A 1 404 ? 37.868 -41.486 -9.305 1.00 80.00 404 PRO A N 1
ATOM 3314 C CA . PRO A 1 404 ? 38.924 -40.501 -9.123 1.00 80.00 404 PRO A CA 1
ATOM 3315 C C . PRO A 1 404 ? 38.812 -39.413 -10.199 1.00 80.00 404 PRO A C 1
ATOM 3317 O O . PRO A 1 404 ? 38.807 -39.706 -11.392 1.00 80.00 404 PRO A O 1
ATOM 3320 N N . PHE A 1 405 ? 38.747 -38.148 -9.781 1.00 69.06 405 PHE A N 1
ATOM 3321 C CA . PHE A 1 405 ? 38.774 -37.011 -10.699 1.00 69.06 405 PHE A CA 1
ATOM 3322 C C . PHE A 1 405 ? 40.221 -36.556 -10.931 1.00 69.06 405 PHE A C 1
ATOM 3324 O O . PHE A 1 405 ? 40.996 -36.393 -9.988 1.00 69.06 405 PHE A O 1
ATOM 3331 N N . ALA A 1 406 ? 40.602 -36.336 -12.189 1.00 72.81 406 ALA A N 1
ATOM 3332 C CA . ALA A 1 406 ? 41.914 -35.804 -12.540 1.00 72.81 406 ALA A CA 1
ATOM 3333 C C . ALA A 1 406 ? 41.895 -34.265 -12.464 1.00 72.81 406 ALA A C 1
ATOM 3335 O O . ALA A 1 406 ? 41.246 -33.606 -13.271 1.00 72.81 406 ALA A O 1
ATOM 3336 N N . PHE A 1 407 ? 42.626 -33.677 -11.510 1.00 56.16 407 PHE A N 1
ATOM 3337 C CA . PHE A 1 407 ? 42.619 -32.227 -11.232 1.00 56.16 407 PHE A CA 1
ATOM 3338 C C . PHE A 1 407 ? 43.162 -31.349 -12.380 1.00 56.16 407 PHE A C 1
ATOM 3340 O O . PHE A 1 407 ? 42.934 -30.143 -12.398 1.00 56.16 407 PHE A O 1
ATOM 3347 N N . ASN A 1 408 ? 43.849 -31.949 -13.358 1.00 55.72 408 ASN A N 1
ATOM 3348 C CA . ASN A 1 408 ? 44.534 -31.238 -14.443 1.00 55.72 408 ASN A CA 1
ATOM 3349 C C . ASN A 1 408 ? 43.906 -31.449 -15.828 1.00 55.72 408 ASN A C 1
ATOM 3351 O O . ASN A 1 408 ? 44.452 -30.981 -16.826 1.00 55.72 408 ASN A O 1
ATOM 3355 N N . GLU A 1 409 ? 42.761 -32.123 -15.916 1.00 55.53 409 GLU A N 1
ATOM 3356 C CA . GLU A 1 409 ? 42.010 -32.177 -17.163 1.00 55.53 409 GLU A CA 1
ATOM 3357 C C . GLU A 1 409 ? 40.997 -31.036 -17.178 1.00 55.53 409 GLU A C 1
ATOM 3359 O O . GLU A 1 409 ? 40.024 -31.025 -16.424 1.00 55.53 409 GLU A O 1
ATOM 3364 N N . THR A 1 410 ? 41.190 -30.069 -18.076 1.00 55.03 410 THR A N 1
ATOM 3365 C CA . THR A 1 410 ? 40.086 -29.222 -18.520 1.00 55.03 410 THR A CA 1
ATOM 3366 C C . THR A 1 410 ? 39.098 -30.129 -19.245 1.00 55.03 410 THR A C 1
ATOM 3368 O O . THR A 1 410 ? 39.163 -30.310 -20.460 1.00 55.03 410 THR A O 1
ATOM 3371 N N . GLN A 1 411 ? 38.189 -30.752 -18.494 1.00 54.47 411 GLN A N 1
ATOM 3372 C CA . GLN A 1 411 ? 37.094 -31.537 -19.045 1.00 54.47 411 GLN A CA 1
ATOM 3373 C C . GLN A 1 411 ? 36.091 -30.593 -19.716 1.00 54.47 411 GLN A C 1
ATOM 3375 O O . GLN A 1 411 ? 34.968 -30.391 -19.270 1.00 54.47 411 GLN A O 1
ATOM 3380 N N . SER A 1 412 ? 36.495 -30.032 -20.855 1.00 53.88 412 SER A N 1
ATOM 3381 C CA . SER A 1 412 ? 35.593 -29.570 -21.901 1.00 53.88 412 SER A CA 1
ATOM 3382 C C . SER A 1 412 ? 35.063 -30.808 -22.626 1.00 53.88 412 SER A C 1
ATOM 3384 O O . SER A 1 412 ? 35.292 -31.025 -23.818 1.00 53.88 412 SER A O 1
ATOM 3386 N N . SER A 1 413 ? 34.427 -31.711 -21.877 1.00 55.62 413 SER A N 1
ATOM 3387 C CA . SER A 1 413 ? 33.683 -32.791 -22.491 1.00 55.62 413 SER A CA 1
ATOM 3388 C C . SER A 1 413 ? 32.414 -32.166 -23.064 1.00 55.62 413 SER A C 1
ATOM 3390 O O . SER A 1 413 ? 31.686 -31.420 -22.408 1.00 55.62 413 SER A O 1
ATOM 3392 N N . PHE A 1 414 ? 32.171 -32.443 -24.341 1.00 55.28 414 PHE A N 1
ATOM 3393 C CA . PHE A 1 414 ? 30.973 -32.024 -25.066 1.00 55.28 414 PHE A CA 1
ATOM 3394 C C . PHE A 1 414 ? 29.678 -32.359 -24.296 1.00 55.28 414 PHE A C 1
ATOM 3396 O O . PHE A 1 414 ? 28.682 -31.654 -24.426 1.00 55.28 414 PHE A O 1
ATOM 3403 N N . ASP A 1 415 ? 29.714 -33.391 -23.450 1.00 54.16 415 ASP A N 1
ATOM 3404 C CA . ASP A 1 415 ? 28.597 -33.829 -22.618 1.00 54.16 415 ASP A CA 1
ATOM 3405 C C . ASP A 1 415 ? 28.327 -32.900 -21.419 1.00 54.16 415 ASP A C 1
ATOM 3407 O O . ASP A 1 415 ? 27.164 -32.681 -21.088 1.00 54.16 415 ASP A O 1
ATOM 3411 N N . TYR A 1 416 ? 29.349 -32.269 -20.824 1.00 57.47 416 TYR A N 1
ATOM 3412 C CA . TYR A 1 416 ? 29.157 -31.279 -19.753 1.00 57.47 416 TYR A CA 1
ATOM 3413 C C . TYR A 1 416 ? 28.573 -29.960 -20.285 1.00 57.47 416 TYR A C 1
ATOM 3415 O O . TYR A 1 416 ? 27.666 -29.387 -19.683 1.00 57.47 416 TYR A O 1
ATOM 3423 N N . LEU A 1 417 ? 29.008 -29.519 -21.472 1.00 58.16 417 LEU A N 1
ATOM 3424 C CA . LEU A 1 417 ? 28.405 -28.370 -22.168 1.00 58.16 417 LEU A CA 1
ATOM 3425 C C . LEU A 1 417 ? 26.946 -28.640 -22.573 1.00 58.16 417 LEU A C 1
ATOM 3427 O O . LEU A 1 417 ? 26.104 -27.750 -22.501 1.00 58.16 417 LEU A O 1
ATOM 3431 N N . LYS A 1 418 ? 26.617 -29.889 -22.915 1.00 53.84 418 LYS A N 1
ATOM 3432 C CA . LYS A 1 418 ? 25.252 -30.317 -23.248 1.00 53.84 418 LYS A CA 1
ATOM 3433 C C . LYS A 1 418 ? 24.304 -30.337 -22.044 1.00 53.84 418 LYS A C 1
ATOM 3435 O O . LYS A 1 418 ? 23.106 -30.156 -22.226 1.00 53.84 418 LYS A O 1
ATOM 3440 N N . LEU A 1 419 ? 24.823 -30.533 -20.828 1.00 56.12 419 LEU A N 1
ATOM 3441 C CA . LEU A 1 419 ? 24.036 -30.418 -19.592 1.00 56.12 419 LEU A CA 1
ATOM 3442 C C . LEU A 1 419 ? 23.655 -28.963 -19.265 1.00 56.12 419 LEU A C 1
ATOM 3444 O O . LEU A 1 419 ? 22.656 -28.736 -18.577 1.00 56.12 419 LEU A O 1
ATOM 3448 N N . LEU A 1 420 ? 24.444 -27.995 -19.743 1.00 55.47 420 LEU A N 1
ATOM 3449 C CA . LEU A 1 420 ? 24.189 -26.563 -19.576 1.00 55.47 420 LEU A CA 1
ATOM 3450 C C . LEU A 1 420 ? 23.203 -26.027 -20.636 1.00 55.47 420 LEU A C 1
ATOM 3452 O O . LEU A 1 420 ? 22.365 -25.193 -20.300 1.00 55.47 420 LEU A O 1
ATOM 3456 N N . ASP A 1 421 ? 23.201 -26.582 -21.854 1.00 53.12 421 ASP A N 1
ATOM 3457 C CA . ASP A 1 421 ? 22.237 -26.278 -22.931 1.00 53.12 421 ASP A CA 1
ATOM 3458 C C . ASP A 1 421 ? 20.894 -27.032 -22.762 1.00 53.12 421 ASP A C 1
ATOM 3460 O O . ASP A 1 421 ? 20.479 -27.852 -23.588 1.00 53.12 421 ASP A O 1
ATOM 3464 N N . LYS A 1 422 ? 20.153 -26.740 -21.686 1.00 56.34 422 LYS A N 1
ATOM 3465 C CA . LYS A 1 422 ? 18.809 -27.316 -21.437 1.00 56.34 422 LYS A CA 1
ATOM 3466 C C . LYS A 1 422 ? 17.743 -26.906 -22.470 1.00 56.34 422 LYS A C 1
ATOM 3468 O O . LYS A 1 422 ? 16.666 -27.499 -22.505 1.00 56.34 422 LYS A O 1
ATOM 3473 N N . GLU A 1 423 ? 18.034 -25.944 -23.343 1.00 52.53 423 GLU A N 1
ATOM 3474 C CA . GLU A 1 423 ? 17.147 -25.537 -24.442 1.00 52.53 423 GLU A CA 1
ATOM 3475 C C . GLU A 1 423 ? 17.094 -26.576 -25.581 1.00 52.53 423 GLU A C 1
ATOM 3477 O O . GLU A 1 423 ? 16.073 -26.707 -26.260 1.00 52.53 423 GLU A O 1
ATOM 3482 N N . ALA A 1 424 ? 18.144 -27.387 -25.768 1.00 52.00 424 ALA A N 1
ATOM 3483 C CA . ALA A 1 424 ? 18.192 -28.385 -26.840 1.00 52.00 424 ALA A CA 1
ATOM 3484 C C . ALA A 1 424 ? 17.328 -29.631 -26.556 1.00 52.00 424 ALA A C 1
ATOM 3486 O O . ALA A 1 424 ? 16.762 -30.216 -27.484 1.00 52.00 424 ALA A O 1
ATOM 3487 N N . ASP A 1 425 ? 17.172 -30.026 -25.288 1.00 53.38 425 ASP A N 1
ATOM 3488 C CA . ASP A 1 425 ? 16.330 -31.171 -24.908 1.00 53.38 425 ASP A CA 1
ATOM 3489 C C . ASP A 1 425 ? 14.825 -30.847 -24.964 1.00 53.38 425 ASP A C 1
ATOM 3491 O O . ASP A 1 425 ? 14.011 -31.743 -25.204 1.00 53.38 425 ASP A O 1
ATOM 3495 N N . ALA A 1 426 ? 14.441 -29.568 -24.868 1.00 51.59 426 ALA A N 1
ATOM 3496 C CA . ALA A 1 426 ? 13.067 -29.129 -25.127 1.00 51.59 426 ALA A CA 1
ATOM 3497 C C . ALA A 1 426 ? 12.656 -29.363 -26.597 1.00 51.59 426 ALA A C 1
ATOM 3499 O O . ALA A 1 426 ? 11.532 -29.793 -26.868 1.00 51.59 426 ALA A O 1
ATOM 3500 N N . ASN A 1 427 ? 13.593 -29.204 -27.540 1.00 50.69 427 ASN A N 1
ATOM 3501 C CA . ASN A 1 427 ? 13.372 -29.463 -28.969 1.00 50.69 427 ASN A CA 1
ATOM 3502 C C . ASN A 1 427 ? 13.313 -30.958 -29.325 1.00 50.69 427 ASN A C 1
ATOM 3504 O O . ASN A 1 427 ? 12.832 -31.330 -30.393 1.00 50.69 427 ASN A O 1
ATOM 3508 N N . LYS A 1 428 ? 13.746 -31.842 -28.421 1.00 50.72 428 LYS A N 1
ATOM 3509 C CA . LYS A 1 428 ? 13.670 -33.299 -28.600 1.00 50.72 428 LYS A CA 1
ATOM 3510 C C . LYS A 1 428 ? 12.279 -33.867 -28.309 1.00 50.72 428 LYS A C 1
ATOM 3512 O O . LYS A 1 428 ? 11.925 -34.914 -28.843 1.00 50.72 428 LYS A O 1
ATOM 3517 N N . LYS A 1 429 ? 11.475 -33.168 -27.496 1.00 49.66 429 LYS A N 1
ATOM 3518 C CA . LYS A 1 429 ? 10.066 -33.515 -27.230 1.00 49.66 429 LYS A CA 1
ATOM 3519 C C . LYS A 1 429 ? 9.136 -33.221 -28.411 1.00 49.66 429 LYS A C 1
ATOM 3521 O O . LYS A 1 429 ? 8.042 -33.772 -28.453 1.00 49.66 429 LYS A O 1
ATOM 3526 N N . TRP A 1 430 ? 9.584 -32.431 -29.386 1.00 44.12 430 TRP A N 1
ATOM 3527 C CA . TRP A 1 430 ? 8.839 -32.116 -30.605 1.00 44.12 430 TRP A CA 1
ATOM 3528 C C . TRP A 1 430 ? 9.538 -32.689 -31.843 1.00 44.12 430 TRP A C 1
ATOM 3530 O O . TRP A 1 430 ? 10.006 -31.960 -32.707 1.00 44.12 430 TRP A O 1
ATOM 3540 N N . GLY A 1 431 ? 9.620 -34.022 -31.906 1.00 48.44 431 GLY A N 1
ATOM 3541 C CA . GLY A 1 431 ? 9.581 -34.801 -33.152 1.00 48.44 431 GLY A CA 1
ATOM 3542 C C . GLY A 1 431 ? 10.487 -34.401 -34.325 1.00 48.44 431 GLY A C 1
ATOM 3543 O O . GLY A 1 431 ? 10.093 -34.635 -35.464 1.00 48.44 431 GLY A O 1
ATOM 3544 N N . GLN A 1 432 ? 11.675 -33.830 -34.108 1.00 46.50 432 GLN A N 1
ATOM 3545 C CA . GLN A 1 432 ? 12.634 -33.588 -35.194 1.00 46.50 432 GLN A CA 1
ATOM 3546 C C . GLN A 1 432 ? 13.724 -34.676 -35.243 1.00 46.50 432 GLN A C 1
ATOM 3548 O O . GLN A 1 432 ? 14.317 -34.997 -34.207 1.00 46.50 432 GLN A O 1
ATOM 3553 N N . PRO A 1 433 ? 14.023 -35.257 -36.425 1.00 45.97 433 PRO A N 1
ATOM 3554 C CA . PRO A 1 433 ? 14.989 -36.342 -36.549 1.00 45.97 433 PRO A CA 1
ATOM 3555 C C . PRO A 1 433 ? 16.413 -35.848 -36.262 1.00 45.97 433 PRO A C 1
ATOM 3557 O O . PRO A 1 433 ? 16.911 -34.895 -36.863 1.00 45.97 433 PRO A O 1
ATOM 3560 N N . SER A 1 434 ? 17.094 -36.518 -35.332 1.00 47.28 434 SER A N 1
ATOM 3561 C CA . SER A 1 434 ? 18.469 -36.197 -34.950 1.00 47.28 434 SER A CA 1
ATOM 3562 C C . SER A 1 434 ? 19.452 -36.495 -36.085 1.00 47.28 434 SER A C 1
ATOM 3564 O O . SER A 1 434 ? 19.493 -37.617 -36.592 1.00 47.28 434 SER A O 1
ATOM 3566 N N . LYS A 1 435 ? 20.294 -35.516 -36.435 1.00 51.25 435 LYS A N 1
ATOM 3567 C CA . LYS A 1 435 ? 21.396 -35.670 -37.397 1.00 51.25 435 LYS A CA 1
ATOM 3568 C C . LYS A 1 435 ? 22.357 -36.791 -36.962 1.00 51.25 435 LYS A C 1
ATOM 3570 O O . LYS A 1 435 ? 22.726 -36.884 -35.791 1.00 51.25 435 LYS A O 1
ATOM 3575 N N . ALA A 1 436 ? 22.755 -37.631 -37.918 1.00 47.16 436 ALA A N 1
ATOM 3576 C CA . ALA A 1 436 ? 23.572 -38.825 -37.715 1.00 47.16 436 ALA A CA 1
ATOM 3577 C C . ALA A 1 436 ? 24.926 -38.541 -37.033 1.00 47.16 436 ALA A C 1
ATOM 3579 O O . ALA A 1 436 ? 25.625 -37.575 -37.347 1.00 47.16 436 ALA A O 1
ATOM 3580 N N . LYS A 1 437 ? 25.314 -39.432 -36.111 1.00 46.69 437 LYS A N 1
ATOM 3581 C CA . LYS A 1 437 ? 26.618 -39.435 -35.435 1.00 46.69 437 LYS A CA 1
ATOM 3582 C C . LYS A 1 437 ? 27.724 -39.717 -36.462 1.00 46.69 437 LYS A C 1
ATOM 3584 O O . LYS A 1 437 ? 27.800 -40.822 -36.989 1.00 46.69 437 LYS A O 1
ATOM 3589 N N . ARG A 1 438 ? 28.606 -38.746 -36.722 1.00 47.81 438 ARG A N 1
ATOM 3590 C CA . ARG A 1 438 ? 29.869 -38.992 -37.441 1.00 47.81 438 ARG A CA 1
ATOM 3591 C C . ARG A 1 438 ? 30.785 -39.845 -36.559 1.00 47.81 438 ARG A C 1
ATOM 3593 O O . ARG A 1 438 ? 31.069 -39.473 -35.421 1.00 47.81 438 ARG A O 1
ATOM 3600 N N . SER A 1 439 ? 31.225 -40.985 -37.079 1.00 47.78 439 SER A N 1
ATOM 3601 C CA . SER A 1 439 ? 32.171 -41.894 -36.433 1.00 47.78 439 SER A CA 1
ATOM 3602 C C . SER A 1 439 ? 33.550 -41.241 -36.245 1.00 47.78 439 SER A C 1
ATOM 3604 O O . SER A 1 439 ? 34.053 -40.524 -37.111 1.00 47.78 439 SER A O 1
ATOM 3606 N N . LYS A 1 440 ? 34.169 -41.495 -35.086 1.00 49.09 440 LYS A N 1
ATOM 3607 C CA . LYS A 1 440 ? 35.511 -41.034 -34.688 1.00 49.09 440 LYS A CA 1
ATOM 3608 C C . LYS A 1 440 ? 36.606 -42.022 -35.139 1.00 49.09 440 LYS A C 1
ATOM 3610 O O . LYS A 1 440 ? 37.403 -42.457 -34.317 1.00 49.09 440 LYS A O 1
ATOM 3615 N N . SER A 1 441 ? 36.640 -42.423 -36.411 1.00 48.16 441 SER A N 1
ATOM 3616 C CA . SER A 1 441 ? 37.562 -43.476 -36.889 1.00 48.16 441 SER A CA 1
ATOM 3617 C C . SER A 1 441 ? 38.674 -43.005 -37.839 1.00 48.16 441 SER A C 1
ATOM 3619 O O . SER A 1 441 ? 39.228 -43.828 -38.555 1.00 48.16 441 SER A O 1
ATOM 3621 N N . LEU A 1 442 ? 39.040 -41.717 -37.866 1.00 50.53 442 LEU A N 1
ATOM 3622 C CA . LEU A 1 442 ? 40.071 -41.213 -38.801 1.00 50.53 442 LEU A CA 1
ATOM 3623 C C . LEU A 1 442 ? 41.343 -40.640 -38.152 1.00 50.53 442 LEU A C 1
ATOM 3625 O O . LEU A 1 442 ? 42.181 -40.081 -38.849 1.00 50.53 442 LEU A O 1
ATOM 3629 N N . SER A 1 443 ? 41.547 -40.803 -36.844 1.00 50.25 443 SER A N 1
ATOM 3630 C CA . SER A 1 443 ? 42.686 -40.168 -36.152 1.00 50.25 443 SER A CA 1
ATOM 3631 C C . SER A 1 443 ? 44.003 -40.960 -36.180 1.00 50.25 443 SER A C 1
ATOM 3633 O O . SER A 1 443 ? 44.981 -40.492 -35.606 1.00 50.25 443 SER A O 1
ATOM 3635 N N . ILE A 1 444 ? 44.050 -42.148 -36.798 1.00 51.84 444 ILE A N 1
ATOM 3636 C CA . ILE A 1 444 ? 45.221 -43.053 -36.729 1.00 51.84 444 ILE A CA 1
ATOM 3637 C C . ILE A 1 444 ? 46.022 -43.102 -38.045 1.00 51.84 444 ILE A C 1
ATOM 3639 O O . ILE A 1 444 ? 47.104 -43.679 -38.083 1.00 51.84 444 ILE A O 1
ATOM 3643 N N . LEU A 1 445 ? 45.588 -42.431 -39.118 1.00 51.66 445 LEU A N 1
ATOM 3644 C CA . LEU A 1 445 ? 46.357 -42.412 -40.365 1.00 51.66 445 LEU A CA 1
ATOM 3645 C C . LEU A 1 445 ? 47.189 -41.126 -40.489 1.00 51.66 445 LEU A C 1
ATOM 3647 O O . LEU A 1 445 ? 46.657 -40.059 -40.769 1.00 51.66 445 LEU A O 1
ATOM 3651 N N . ASN A 1 446 ? 48.497 -41.271 -40.255 1.00 58.22 446 ASN A N 1
ATOM 3652 C CA . ASN A 1 446 ? 49.606 -40.458 -40.767 1.00 58.22 446 ASN A CA 1
ATOM 3653 C C . ASN A 1 446 ? 49.377 -38.936 -40.851 1.00 58.22 446 ASN A C 1
ATOM 3655 O O . ASN A 1 446 ? 48.839 -38.419 -41.830 1.00 58.22 446 ASN A O 1
ATOM 3659 N N . LYS A 1 447 ? 49.914 -38.190 -39.872 1.00 60.97 447 LYS A N 1
ATOM 3660 C CA . LYS A 1 447 ? 50.112 -36.738 -40.018 1.00 60.97 447 LYS A CA 1
ATOM 3661 C C . LYS A 1 447 ? 50.957 -36.498 -41.284 1.00 60.97 447 LYS A C 1
ATOM 3663 O O . LYS A 1 447 ? 52.032 -37.096 -41.387 1.00 60.97 447 LYS A O 1
ATOM 3668 N N . PRO A 1 448 ? 50.512 -35.670 -42.245 1.00 58.91 448 PRO A N 1
ATOM 3669 C CA . PRO A 1 448 ? 51.288 -35.424 -43.451 1.00 58.91 448 PRO A CA 1
ATOM 3670 C C . PRO A 1 448 ? 52.628 -34.783 -43.075 1.00 58.91 448 PRO A C 1
ATOM 3672 O O . PRO A 1 448 ? 52.680 -33.843 -42.283 1.00 58.91 448 PRO A O 1
ATOM 3675 N N . LYS A 1 449 ? 53.719 -35.300 -43.653 1.00 62.25 449 LYS A N 1
ATOM 3676 C CA . LYS A 1 449 ? 55.100 -34.831 -43.421 1.00 62.25 449 LYS A CA 1
ATOM 3677 C C . LYS A 1 449 ? 55.320 -33.381 -43.888 1.00 62.25 449 LYS A C 1
ATOM 3679 O O . LYS A 1 449 ? 56.311 -32.763 -43.522 1.00 62.25 449 LYS A O 1
ATOM 3684 N N . ILE A 1 450 ? 54.379 -32.842 -44.666 1.00 63.44 450 ILE A N 1
ATOM 3685 C CA . ILE A 1 450 ? 54.328 -31.455 -45.123 1.00 63.44 450 ILE A CA 1
ATOM 3686 C C . ILE A 1 450 ? 53.008 -30.863 -44.628 1.00 63.44 450 ILE A C 1
ATOM 3688 O O . ILE A 1 450 ? 51.929 -31.261 -45.069 1.00 63.44 450 ILE A O 1
ATOM 3692 N N . ILE A 1 451 ? 53.100 -29.921 -43.692 1.00 63.69 451 ILE A N 1
ATOM 3693 C CA . ILE A 1 451 ? 51.967 -29.110 -43.248 1.00 63.69 451 ILE A CA 1
ATOM 3694 C C . ILE A 1 451 ? 51.888 -27.931 -44.226 1.00 63.69 451 ILE A C 1
ATOM 3696 O O . ILE A 1 451 ? 52.854 -27.169 -44.305 1.00 63.69 451 ILE A O 1
ATOM 3700 N N . PRO A 1 452 ? 50.802 -27.765 -45.002 1.00 64.56 452 PRO A N 1
ATOM 3701 C CA . PRO A 1 452 ? 50.689 -26.618 -45.890 1.00 64.56 452 PRO A CA 1
ATOM 3702 C C . PRO A 1 452 ? 50.693 -25.327 -45.063 1.00 64.56 452 PRO A C 1
ATOM 3704 O O . PRO A 1 452 ? 50.029 -25.244 -44.025 1.00 64.56 452 PRO A O 1
ATOM 3707 N N . SER A 1 453 ? 51.450 -24.325 -45.522 1.00 69.06 453 SER A N 1
ATOM 3708 C CA . SER A 1 453 ? 51.466 -22.991 -44.915 1.00 69.06 453 SER A CA 1
ATOM 3709 C C . SER A 1 453 ? 50.034 -22.472 -44.785 1.00 69.06 453 SER A C 1
ATOM 3711 O O . SER A 1 453 ? 49.229 -22.588 -45.714 1.00 69.06 453 SER A O 1
ATOM 3713 N N . THR A 1 454 ? 49.699 -21.944 -43.608 1.00 69.94 454 THR A N 1
ATOM 3714 C CA . THR A 1 454 ? 48.355 -21.454 -43.298 1.00 69.94 454 THR A CA 1
ATOM 3715 C C . THR A 1 454 ? 47.918 -20.428 -44.336 1.00 69.94 454 THR A C 1
ATOM 3717 O O . THR A 1 454 ? 48.569 -19.401 -44.530 1.00 69.94 454 THR A O 1
ATOM 3720 N N . THR A 1 455 ? 46.792 -20.703 -45.002 1.00 80.94 455 THR A N 1
ATOM 3721 C CA . THR A 1 455 ? 46.241 -19.791 -46.012 1.00 80.94 455 THR A CA 1
ATOM 3722 C C . THR A 1 455 ? 45.951 -18.422 -45.396 1.00 80.94 455 THR A C 1
ATOM 3724 O O . THR A 1 455 ? 45.602 -18.335 -44.213 1.00 80.94 455 THR A O 1
ATOM 3727 N N . GLU A 1 456 ? 46.058 -17.353 -46.184 1.00 80.19 456 GLU A N 1
ATOM 3728 C CA . GLU A 1 456 ? 45.809 -15.975 -45.729 1.00 80.19 456 GLU A CA 1
ATOM 3729 C C . GLU A 1 456 ? 44.431 -15.815 -45.075 1.00 80.19 456 GLU A C 1
ATOM 3731 O O . GLU A 1 456 ? 44.297 -15.145 -44.055 1.00 80.19 456 GLU A O 1
ATOM 3736 N N . LYS A 1 457 ? 43.424 -16.547 -45.570 1.00 78.88 457 LYS A N 1
ATOM 3737 C CA . LYS A 1 457 ? 42.077 -16.596 -44.979 1.00 78.88 457 LYS A CA 1
ATOM 3738 C C . LYS A 1 457 ? 42.086 -17.111 -43.535 1.00 78.88 457 LYS A C 1
ATOM 3740 O O . LYS A 1 457 ? 41.385 -16.576 -42.680 1.00 78.88 457 LYS A O 1
ATOM 3745 N N . THR A 1 458 ? 42.900 -18.126 -43.241 1.00 79.62 458 THR A N 1
ATOM 3746 C CA . THR A 1 458 ? 43.089 -18.640 -41.873 1.00 79.62 458 THR A CA 1
ATOM 3747 C C . THR A 1 458 ? 43.791 -17.627 -40.974 1.00 79.62 458 THR A C 1
ATOM 3749 O O . THR A 1 458 ? 43.396 -17.480 -39.821 1.00 79.62 458 THR A O 1
ATOM 3752 N N . LYS A 1 459 ? 44.797 -16.908 -41.488 1.00 84.50 459 LYS A N 1
ATOM 3753 C CA . LYS A 1 459 ? 45.506 -15.864 -40.728 1.00 84.50 459 LYS A CA 1
ATOM 3754 C C . LYS A 1 459 ? 44.569 -14.700 -40.388 1.00 84.50 459 LYS A C 1
ATOM 3756 O O . LYS A 1 459 ? 44.444 -14.358 -39.216 1.00 84.50 459 LYS A O 1
ATOM 3761 N N . ALA A 1 460 ? 43.798 -14.222 -41.367 1.00 85.12 460 ALA A N 1
ATOM 3762 C CA . ALA A 1 460 ? 42.780 -13.189 -41.172 1.00 85.12 460 ALA A CA 1
ATOM 3763 C C . ALA A 1 460 ? 41.698 -13.608 -40.157 1.00 85.12 460 ALA A C 1
ATOM 3765 O O . ALA A 1 460 ? 41.295 -12.821 -39.302 1.00 85.12 460 ALA A O 1
ATOM 3766 N N . MET A 1 461 ? 41.256 -14.872 -40.183 1.00 86.69 461 MET A N 1
ATOM 3767 C CA . MET A 1 461 ? 40.300 -15.393 -39.197 1.00 86.69 461 MET A CA 1
ATOM 3768 C C . MET A 1 461 ? 40.883 -15.422 -37.772 1.00 86.69 461 MET A C 1
ATOM 3770 O O . MET A 1 461 ? 40.172 -15.139 -36.804 1.00 86.69 461 MET A O 1
ATOM 3774 N N . ILE A 1 462 ? 42.161 -15.780 -37.623 1.00 85.88 462 ILE A N 1
ATOM 3775 C CA . ILE A 1 462 ? 42.846 -15.805 -36.323 1.00 85.88 462 ILE A CA 1
ATOM 3776 C C . ILE A 1 462 ? 43.013 -14.381 -35.783 1.00 85.88 462 ILE A C 1
ATOM 3778 O O . ILE A 1 462 ? 42.710 -14.138 -34.614 1.00 85.88 462 ILE A O 1
ATOM 3782 N N . GLU A 1 463 ? 43.419 -13.435 -36.628 1.00 87.06 463 GLU A N 1
ATOM 3783 C CA . GLU A 1 463 ? 43.536 -12.020 -36.267 1.00 87.06 463 GLU A CA 1
ATOM 3784 C C . GLU A 1 463 ? 42.193 -11.421 -35.848 1.00 87.06 463 GLU A C 1
ATOM 3786 O O . GLU A 1 463 ? 42.115 -10.777 -34.801 1.00 87.06 463 GLU A O 1
ATOM 3791 N N . TYR A 1 464 ? 41.114 -11.724 -36.575 1.00 87.94 464 TYR A N 1
ATOM 3792 C CA . TYR A 1 464 ? 39.760 -11.309 -36.208 1.00 87.94 464 TYR A CA 1
ATOM 3793 C C . TYR A 1 464 ? 39.344 -11.834 -34.823 1.00 87.94 464 TYR A C 1
ATOM 3795 O O . TYR A 1 464 ? 38.837 -11.086 -33.984 1.00 87.94 464 TYR A O 1
ATOM 3803 N N . LYS A 1 465 ? 39.618 -13.113 -34.530 1.00 87.06 465 LYS A N 1
ATOM 3804 C CA . LYS A 1 465 ? 39.338 -13.696 -33.205 1.00 87.06 465 LYS A CA 1
ATOM 3805 C C . LYS A 1 465 ? 40.184 -13.073 -32.094 1.00 87.06 465 LYS A C 1
ATOM 3807 O O . LYS A 1 465 ? 39.698 -12.914 -30.974 1.00 87.06 465 LYS A O 1
ATOM 3812 N N . LEU A 1 466 ? 41.440 -12.734 -32.375 1.00 89.56 466 LEU A N 1
ATOM 3813 C CA . LEU A 1 466 ? 42.313 -12.050 -31.420 1.00 89.56 466 LEU A CA 1
ATOM 3814 C C . LEU A 1 466 ? 41.841 -10.615 -31.157 1.00 89.56 466 LEU A C 1
ATOM 3816 O O . LEU A 1 466 ? 41.851 -10.188 -30.003 1.00 89.56 466 LEU A O 1
ATOM 3820 N N . ALA A 1 467 ? 41.378 -9.899 -32.185 1.00 89.69 467 ALA A N 1
ATOM 3821 C CA . ALA A 1 467 ? 40.806 -8.561 -32.056 1.00 89.69 467 ALA A CA 1
ATOM 3822 C C . ALA A 1 467 ? 39.542 -8.567 -31.182 1.00 89.69 467 ALA A C 1
ATOM 3824 O O . ALA A 1 467 ? 39.480 -7.815 -30.211 1.00 89.69 467 ALA A O 1
ATOM 3825 N N . GLN A 1 468 ? 38.606 -9.495 -31.420 1.00 86.44 468 GLN A N 1
ATOM 3826 C CA . GLN A 1 468 ? 37.421 -9.643 -30.566 1.00 86.44 468 GLN A CA 1
ATOM 3827 C C . GLN A 1 468 ? 37.774 -9.945 -29.102 1.00 86.44 468 GLN A C 1
ATOM 3829 O O . GLN A 1 468 ? 37.177 -9.383 -28.185 1.00 86.44 468 GLN A O 1
ATOM 3834 N N . LYS A 1 469 ? 38.778 -10.799 -28.854 1.00 83.31 469 LYS A N 1
ATOM 3835 C CA . LYS A 1 469 ? 39.247 -11.072 -27.485 1.00 83.31 469 LYS A CA 1
ATOM 3836 C C . LYS A 1 469 ? 39.853 -9.839 -26.812 1.00 83.31 469 LYS A C 1
ATOM 3838 O O . LYS A 1 469 ? 39.676 -9.672 -25.608 1.00 83.31 469 LYS A O 1
ATOM 3843 N N . ARG A 1 470 ? 40.575 -8.989 -27.552 1.00 87.69 470 ARG A N 1
ATOM 3844 C CA . ARG A 1 470 ? 41.112 -7.722 -27.022 1.00 87.69 470 ARG A CA 1
ATOM 3845 C C . ARG A 1 470 ? 39.986 -6.744 -26.691 1.00 87.69 470 ARG A C 1
ATOM 3847 O O . ARG A 1 470 ? 40.002 -6.163 -25.613 1.00 87.69 470 ARG A O 1
ATOM 3854 N N . GLU A 1 471 ? 38.985 -6.632 -27.560 1.00 86.81 471 GLU A N 1
ATOM 3855 C CA . GLU A 1 471 ? 37.815 -5.778 -27.336 1.00 86.81 471 GLU A CA 1
ATOM 3856 C C . GLU A 1 471 ? 37.000 -6.225 -26.110 1.00 86.81 471 GLU A C 1
ATOM 3858 O O . GLU A 1 471 ? 36.609 -5.399 -25.287 1.00 86.81 471 GLU A O 1
ATOM 3863 N N . ALA A 1 472 ? 36.804 -7.536 -25.932 1.00 85.56 472 ALA A N 1
ATOM 3864 C CA . ALA A 1 472 ? 36.127 -8.089 -24.759 1.00 85.56 472 ALA A CA 1
ATOM 3865 C C . ALA A 1 472 ? 36.862 -7.749 -23.449 1.00 85.56 472 ALA A C 1
ATOM 3867 O O . ALA A 1 472 ? 36.229 -7.294 -22.499 1.00 85.56 472 ALA A O 1
ATOM 3868 N N . LYS A 1 473 ? 38.196 -7.883 -23.424 1.00 88.88 473 LYS A N 1
ATOM 3869 C CA . LYS A 1 473 ? 39.022 -7.515 -22.259 1.00 88.88 473 LYS A CA 1
ATOM 3870 C C . LYS A 1 473 ? 38.968 -6.019 -21.945 1.00 88.88 473 LYS A C 1
ATOM 3872 O O . LYS A 1 473 ? 38.897 -5.647 -20.780 1.00 88.88 473 LYS A O 1
ATOM 3877 N N . MET A 1 474 ? 38.970 -5.163 -22.969 1.00 89.12 474 MET A N 1
ATOM 3878 C CA . MET A 1 474 ? 38.838 -3.712 -22.785 1.00 89.12 474 MET A CA 1
ATOM 3879 C C . MET A 1 474 ? 37.471 -3.334 -22.201 1.00 89.12 474 MET A C 1
ATOM 3881 O O . MET A 1 474 ? 37.400 -2.508 -21.295 1.00 89.12 474 MET A O 1
ATOM 3885 N N . LYS A 1 475 ? 36.386 -3.973 -22.663 1.00 85.38 475 LYS A N 1
ATOM 3886 C CA . LYS A 1 475 ? 35.036 -3.773 -22.105 1.00 85.38 475 LYS A CA 1
ATOM 3887 C C . LYS A 1 475 ? 34.934 -4.237 -20.653 1.00 85.38 475 LYS A C 1
ATOM 3889 O O . LYS A 1 475 ? 34.250 -3.599 -19.860 1.00 85.38 475 LYS A O 1
ATOM 3894 N N . GLU A 1 476 ? 35.592 -5.337 -20.305 1.00 84.25 476 GLU A N 1
ATOM 3895 C CA . GLU A 1 476 ? 35.640 -5.847 -18.932 1.00 84.25 476 GLU A CA 1
ATOM 3896 C C . GLU A 1 476 ? 36.416 -4.902 -18.002 1.00 84.25 476 GLU A C 1
ATOM 3898 O O . GLU A 1 476 ? 35.916 -4.553 -16.936 1.00 84.25 476 GLU A O 1
ATOM 3903 N N . ALA A 1 477 ? 37.571 -4.391 -18.443 1.00 88.25 477 ALA A N 1
ATOM 3904 C CA . ALA A 1 477 ? 38.347 -3.404 -17.691 1.00 88.25 477 ALA A CA 1
ATOM 3905 C C . ALA A 1 477 ? 37.571 -2.092 -17.461 1.00 88.25 477 ALA A C 1
ATOM 3907 O O . ALA A 1 477 ? 37.588 -1.555 -16.355 1.00 88.25 477 ALA A O 1
ATOM 3908 N N . LEU A 1 478 ? 36.833 -1.612 -18.470 1.00 89.81 478 LEU A N 1
ATOM 3909 C CA . LEU A 1 478 ? 35.996 -0.414 -18.346 1.00 89.81 478 LEU A CA 1
ATOM 3910 C C . LEU A 1 478 ? 34.861 -0.608 -17.323 1.00 89.81 478 LEU A C 1
ATOM 3912 O O . LEU A 1 478 ? 34.599 0.279 -16.516 1.00 89.81 478 LEU A O 1
ATOM 3916 N N . LYS A 1 479 ? 34.219 -1.786 -17.315 1.00 87.88 479 LYS A N 1
ATOM 3917 C CA . LYS A 1 479 ? 33.179 -2.126 -16.327 1.00 87.88 479 LYS A CA 1
ATOM 3918 C C . LYS A 1 479 ? 33.724 -2.165 -14.901 1.00 87.88 479 LYS A C 1
ATOM 3920 O O . LYS A 1 479 ? 33.044 -1.712 -13.985 1.00 87.88 479 LYS A O 1
ATOM 3925 N N . MET A 1 480 ? 34.937 -2.690 -14.719 1.00 83.75 480 MET A N 1
ATOM 3926 C CA . MET A 1 480 ? 35.601 -2.707 -13.414 1.00 83.75 480 MET A CA 1
ATOM 3927 C C . MET A 1 480 ? 35.881 -1.285 -12.911 1.00 83.75 480 MET A C 1
ATOM 3929 O O . MET A 1 480 ? 35.553 -0.978 -11.768 1.00 83.75 480 MET A O 1
ATOM 3933 N N . GLN A 1 481 ? 36.380 -0.394 -13.775 1.00 84.75 481 GLN A N 1
ATOM 3934 C CA . GLN A 1 481 ? 36.592 1.018 -13.427 1.00 84.75 481 GLN A CA 1
ATOM 3935 C C . GLN A 1 481 ? 35.279 1.739 -13.082 1.00 84.75 481 GLN A C 1
ATOM 3937 O O . GLN A 1 481 ? 35.205 2.456 -12.086 1.00 84.75 481 GLN A O 1
ATOM 3942 N N . GLU A 1 482 ? 34.208 1.507 -13.846 1.00 87.00 482 GLU A N 1
ATOM 3943 C CA . GLU A 1 482 ? 32.887 2.079 -13.555 1.00 87.00 482 GLU A CA 1
ATOM 3944 C C . GLU A 1 482 ? 32.329 1.589 -12.205 1.00 87.00 482 GLU A C 1
ATOM 3946 O O . GLU A 1 482 ? 31.683 2.338 -11.465 1.00 87.00 482 GLU A O 1
ATOM 3951 N N . GLU A 1 483 ? 32.570 0.327 -11.847 1.00 81.81 483 GLU A N 1
ATOM 3952 C CA . GLU A 1 483 ? 32.168 -0.214 -10.551 1.00 81.81 483 GLU A CA 1
ATOM 3953 C C . GLU A 1 483 ? 32.966 0.394 -9.389 1.00 81.81 483 GLU A C 1
ATOM 3955 O O . GLU A 1 483 ? 32.370 0.736 -8.363 1.00 81.81 483 GLU A O 1
ATOM 3960 N N . GLU A 1 484 ? 34.273 0.599 -9.553 1.00 86.94 484 GLU A N 1
ATOM 3961 C CA . GLU A 1 484 ? 35.119 1.295 -8.577 1.00 86.94 484 GLU A CA 1
ATOM 3962 C C . GLU A 1 484 ? 34.669 2.749 -8.368 1.00 86.94 484 GLU A C 1
ATOM 3964 O O . GLU A 1 484 ? 34.486 3.188 -7.229 1.00 86.94 484 GLU A O 1
ATOM 3969 N N . GLU A 1 485 ? 34.367 3.480 -9.444 1.00 86.81 485 GLU A N 1
ATOM 3970 C CA . GLU A 1 485 ? 33.829 4.840 -9.350 1.00 86.81 485 GLU A CA 1
ATOM 3971 C C . GLU A 1 485 ? 32.467 4.894 -8.644 1.00 86.81 485 GLU A C 1
ATOM 3973 O O . GLU A 1 485 ? 32.202 5.811 -7.856 1.00 86.81 485 GLU A O 1
ATOM 3978 N N . ARG A 1 486 ? 31.582 3.919 -8.901 1.00 86.38 486 ARG A N 1
ATOM 3979 C CA . ARG A 1 486 ? 30.292 3.816 -8.198 1.00 86.38 486 ARG A CA 1
ATOM 3980 C C . ARG A 1 486 ? 30.487 3.577 -6.705 1.00 86.38 486 ARG A C 1
ATOM 3982 O O . ARG A 1 486 ? 29.773 4.191 -5.910 1.00 86.38 486 ARG A O 1
ATOM 3989 N N . ARG A 1 487 ? 31.449 2.731 -6.321 1.00 84.75 487 ARG A N 1
ATOM 3990 C CA . ARG A 1 487 ? 31.791 2.486 -4.911 1.00 84.75 487 ARG A CA 1
ATOM 3991 C C . ARG A 1 487 ? 32.296 3.761 -4.239 1.00 84.75 487 ARG A C 1
ATOM 3993 O O . ARG A 1 487 ? 31.741 4.151 -3.216 1.00 84.75 487 ARG A O 1
ATOM 4000 N N . MET A 1 488 ? 33.229 4.476 -4.869 1.00 86.06 488 MET A N 1
ATOM 4001 C CA . MET A 1 488 ? 33.758 5.744 -4.346 1.00 86.06 488 MET A CA 1
ATOM 4002 C C . MET A 1 488 ? 32.667 6.812 -4.170 1.00 86.06 488 MET A C 1
ATOM 4004 O O . MET A 1 488 ? 32.602 7.478 -3.136 1.00 86.06 488 MET A O 1
ATOM 4008 N N . LYS A 1 489 ? 31.754 6.954 -5.141 1.00 85.75 489 LYS A N 1
ATOM 4009 C CA . LYS A 1 489 ? 30.609 7.881 -5.037 1.00 85.75 489 LYS A CA 1
ATOM 4010 C C . LYS A 1 489 ? 29.643 7.491 -3.917 1.00 85.75 489 LYS A C 1
ATOM 4012 O O . LYS A 1 489 ? 29.146 8.367 -3.210 1.00 85.75 489 LYS A O 1
ATOM 4017 N N . HIS A 1 490 ? 29.374 6.196 -3.750 1.00 81.00 490 HIS A N 1
ATOM 4018 C CA . HIS A 1 490 ? 28.526 5.696 -2.669 1.00 81.00 490 HIS A CA 1
ATOM 4019 C C . HIS A 1 490 ? 29.134 5.994 -1.292 1.00 81.00 490 HIS A C 1
ATOM 4021 O O . HIS A 1 490 ? 28.427 6.456 -0.398 1.00 81.00 490 HIS A O 1
ATOM 4027 N N . GLU A 1 491 ? 30.443 5.798 -1.143 1.00 84.88 491 GLU A N 1
ATOM 4028 C CA . GLU A 1 491 ? 31.181 6.066 0.094 1.00 84.88 491 GLU A CA 1
ATOM 4029 C C . GLU A 1 491 ? 31.169 7.557 0.465 1.00 84.88 491 GLU A C 1
ATOM 4031 O O . GLU A 1 491 ? 30.832 7.916 1.594 1.00 84.88 491 GLU A O 1
ATOM 4036 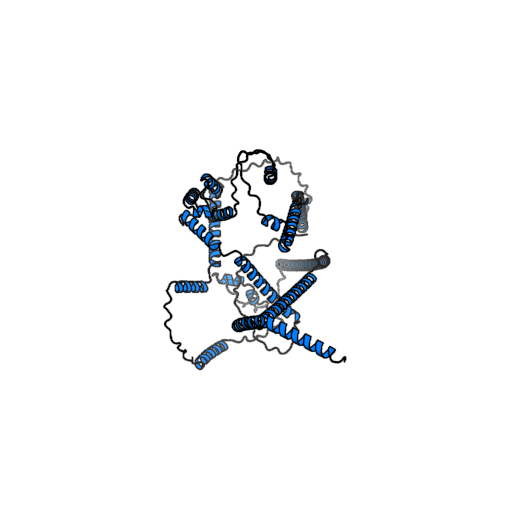N N . MET A 1 492 ? 31.406 8.437 -0.513 1.00 82.69 492 MET A N 1
ATOM 4037 C CA . MET A 1 492 ? 31.305 9.892 -0.339 1.00 82.69 492 MET A CA 1
ATOM 4038 C C . MET A 1 492 ? 29.894 10.323 0.088 1.00 82.69 492 MET A C 1
ATOM 4040 O O . MET A 1 492 ? 29.726 11.120 1.012 1.00 82.69 492 MET A O 1
ATOM 4044 N N . MET A 1 493 ? 28.857 9.766 -0.546 1.00 78.19 493 MET A N 1
ATOM 4045 C CA . MET A 1 493 ? 27.464 10.092 -0.229 1.00 78.19 493 MET A CA 1
ATOM 4046 C C . MET A 1 493 ? 27.048 9.577 1.155 1.00 78.19 493 MET A C 1
ATOM 4048 O O . MET A 1 493 ? 26.290 10.248 1.854 1.00 78.19 493 MET A O 1
ATOM 4052 N N . LYS A 1 494 ? 27.573 8.426 1.588 1.00 77.06 494 LYS A N 1
ATOM 4053 C CA . LYS A 1 494 ? 27.315 7.855 2.916 1.00 77.06 494 LYS A CA 1
ATOM 4054 C C . LYS A 1 494 ? 27.748 8.804 4.038 1.00 77.06 494 LYS A C 1
ATOM 4056 O O . LYS A 1 494 ? 26.977 9.004 4.972 1.00 77.06 494 LYS A O 1
ATOM 4061 N N . GLY A 1 495 ? 28.916 9.440 3.915 1.00 72.25 495 GLY A N 1
ATOM 4062 C CA . GLY A 1 495 ? 29.389 10.429 4.893 1.00 72.25 495 GLY A CA 1
ATOM 4063 C C . GLY A 1 495 ? 28.512 11.686 4.959 1.00 72.25 495 GLY A C 1
ATOM 4064 O O . GLY A 1 495 ? 28.224 12.191 6.042 1.00 72.25 495 GLY A O 1
ATOM 4065 N N . VAL A 1 496 ? 28.021 12.163 3.811 1.00 74.31 496 VAL A N 1
ATOM 4066 C CA . VAL A 1 496 ? 27.116 13.327 3.743 1.00 74.31 496 VAL A CA 1
ATOM 4067 C C . VAL A 1 496 ? 25.753 13.015 4.368 1.00 74.31 496 VAL A C 1
ATOM 4069 O O . VAL A 1 496 ? 25.221 13.830 5.117 1.00 74.31 496 VAL A O 1
ATOM 4072 N N . VAL A 1 497 ? 25.201 11.826 4.101 1.00 66.69 497 VAL A N 1
ATOM 4073 C CA . VAL A 1 497 ? 23.907 11.388 4.651 1.00 66.69 497 VAL A CA 1
ATOM 4074 C C . VAL A 1 497 ? 23.986 11.190 6.166 1.00 66.69 497 VAL A C 1
ATOM 4076 O O . VAL A 1 497 ? 23.091 11.642 6.874 1.00 66.69 497 VAL A O 1
ATOM 4079 N N . GLN A 1 498 ? 25.066 10.587 6.673 1.00 64.00 498 GLN A N 1
ATOM 4080 C CA . GLN A 1 498 ? 25.270 10.374 8.113 1.00 64.00 498 GLN A CA 1
ATOM 4081 C C . GLN A 1 498 ? 25.412 11.682 8.908 1.00 64.00 498 GLN A C 1
ATOM 4083 O O . GLN A 1 498 ? 24.995 11.744 10.061 1.00 64.00 498 GLN A O 1
ATOM 4088 N N . ASN A 1 499 ? 25.960 12.735 8.294 1.00 64.25 499 ASN A N 1
ATOM 4089 C CA . ASN A 1 499 ? 26.192 14.027 8.947 1.00 64.25 499 ASN A CA 1
ATOM 4090 C C . ASN A 1 499 ? 25.056 15.045 8.728 1.00 64.25 499 ASN A C 1
ATOM 4092 O O . ASN A 1 499 ? 25.128 16.172 9.224 1.00 64.25 499 ASN A O 1
ATOM 4096 N N . CYS A 1 500 ? 24.005 14.685 7.986 1.00 63.69 500 CYS A N 1
ATOM 4097 C CA . CYS A 1 500 ? 22.901 15.591 7.696 1.00 63.69 500 CYS A CA 1
ATOM 4098 C C . CYS A 1 500 ? 21.957 15.710 8.906 1.00 63.69 500 CYS A C 1
ATOM 4100 O O . CYS A 1 500 ? 21.338 14.739 9.336 1.00 63.69 500 CYS A O 1
ATOM 4102 N N . SER A 1 501 ? 21.791 16.922 9.440 1.00 58.75 501 SER A N 1
ATOM 4103 C CA . SER A 1 501 ? 20.975 17.191 10.634 1.00 58.75 501 SER A CA 1
ATOM 4104 C C . SER A 1 501 ? 19.474 16.908 10.467 1.00 58.75 501 SER A C 1
ATOM 4106 O O . SER A 1 501 ? 18.783 16.764 11.476 1.00 58.75 501 SER A O 1
ATOM 4108 N N . LEU A 1 502 ? 18.975 16.801 9.227 1.00 57.72 502 LEU A N 1
ATOM 4109 C CA . LEU A 1 502 ? 17.589 16.424 8.916 1.00 57.72 502 LEU A CA 1
ATOM 4110 C C . LEU A 1 502 ? 17.330 14.909 9.014 1.00 57.72 502 LEU A C 1
ATOM 4112 O O . LEU A 1 502 ? 16.175 14.500 9.089 1.00 57.72 502 LEU A O 1
ATOM 4116 N N . ILE A 1 503 ? 18.383 14.085 9.035 1.00 56.00 503 ILE A N 1
ATOM 4117 C CA . ILE A 1 503 ? 18.323 12.618 9.135 1.00 56.00 503 ILE A CA 1
ATOM 4118 C C . ILE A 1 503 ? 19.121 12.196 10.376 1.00 56.00 503 ILE A C 1
ATOM 4120 O O . ILE A 1 503 ? 20.028 11.373 10.327 1.00 56.00 503 ILE A O 1
ATOM 4124 N N . LYS A 1 504 ? 18.829 12.815 11.524 1.00 58.06 504 LYS A N 1
ATOM 4125 C CA . LYS A 1 504 ? 19.295 12.279 12.805 1.00 58.06 504 LYS A CA 1
ATOM 4126 C C . LYS A 1 504 ? 18.450 11.051 13.124 1.00 58.06 504 LYS A C 1
ATOM 4128 O O . LYS A 1 504 ? 17.239 11.163 13.314 1.00 58.06 504 LYS A O 1
ATOM 4133 N N . ASP A 1 505 ? 19.082 9.882 13.165 1.00 60.88 505 ASP A N 1
ATOM 4134 C CA . ASP A 1 505 ? 18.447 8.636 13.591 1.00 60.88 505 ASP A CA 1
ATOM 4135 C C . ASP A 1 505 ? 18.070 8.719 15.081 1.00 60.88 505 ASP A C 1
ATOM 4137 O O . ASP A 1 505 ? 18.773 8.232 15.963 1.00 60.88 505 ASP A O 1
ATOM 4141 N N . ASN A 1 506 ? 16.905 9.297 15.378 1.00 68.31 506 ASN A N 1
ATOM 4142 C CA . ASN A 1 506 ? 16.341 9.400 16.732 1.00 68.31 506 ASN A CA 1
ATOM 4143 C C . ASN A 1 506 ? 15.800 8.053 17.252 1.00 68.31 506 ASN A C 1
ATOM 4145 O O . ASN A 1 506 ? 14.999 7.997 18.185 1.00 68.31 506 ASN A O 1
ATOM 4149 N N . THR A 1 507 ? 16.199 6.940 16.639 1.00 73.88 507 THR A N 1
ATOM 4150 C CA . THR A 1 507 ? 15.691 5.598 16.939 1.00 73.88 507 THR A CA 1
ATOM 4151 C C . THR A 1 507 ? 16.024 5.177 18.369 1.00 73.88 507 THR A C 1
ATOM 4153 O O . THR A 1 507 ? 15.172 4.603 19.046 1.00 73.88 507 THR A O 1
ATOM 4156 N N . ALA A 1 508 ? 17.220 5.518 18.860 1.00 76.94 508 ALA A N 1
ATOM 4157 C CA . ALA A 1 508 ? 17.651 5.223 20.225 1.00 76.94 508 ALA A CA 1
ATOM 4158 C C . ALA A 1 508 ? 16.864 6.028 21.274 1.00 76.94 508 ALA A C 1
ATOM 4160 O O . ALA A 1 508 ? 16.406 5.465 22.267 1.00 76.94 508 ALA A O 1
ATOM 4161 N N . GLU A 1 509 ? 16.641 7.320 21.030 1.00 81.31 509 GLU A N 1
ATOM 4162 C CA . GLU A 1 509 ? 15.881 8.191 21.934 1.00 81.31 509 GLU A CA 1
ATOM 4163 C C . GLU A 1 509 ? 14.395 7.807 21.972 1.00 81.31 509 GLU A C 1
ATOM 4165 O O . GLU A 1 509 ? 13.804 7.675 23.045 1.00 81.31 509 GLU A O 1
ATOM 4170 N N . LEU A 1 510 ? 13.800 7.518 20.809 1.00 78.44 510 LEU A N 1
ATOM 4171 C CA . LEU A 1 510 ? 12.429 7.013 20.709 1.00 78.44 510 LEU A CA 1
ATOM 4172 C C . LEU A 1 510 ? 12.264 5.662 21.409 1.00 78.44 510 LEU A C 1
ATOM 4174 O O . LEU A 1 510 ? 11.233 5.417 22.039 1.00 78.44 510 LEU A O 1
ATOM 4178 N N . LYS A 1 511 ? 13.274 4.789 21.325 1.00 83.94 511 LYS A N 1
ATOM 4179 C CA . LYS A 1 511 ? 13.281 3.511 22.038 1.00 83.94 511 LYS A CA 1
ATOM 4180 C C . LYS A 1 511 ? 13.317 3.729 23.550 1.00 83.94 511 LYS A C 1
ATOM 4182 O O . LYS A 1 511 ? 12.482 3.152 24.240 1.00 83.94 511 LYS A O 1
ATOM 4187 N N . ARG A 1 512 ? 14.182 4.623 24.041 1.00 86.69 512 ARG A N 1
ATOM 4188 C CA . ARG A 1 512 ? 14.262 4.973 25.467 1.00 86.69 512 ARG A CA 1
ATOM 4189 C C . ARG A 1 512 ? 12.939 5.542 25.985 1.00 86.69 512 ARG A C 1
ATOM 4191 O O . ARG A 1 512 ? 12.415 5.070 26.987 1.00 86.69 512 ARG A O 1
ATOM 4198 N N . ARG A 1 513 ? 12.336 6.483 25.251 1.00 89.44 513 ARG A N 1
ATOM 4199 C CA . ARG A 1 513 ? 11.038 7.084 25.603 1.00 89.44 513 ARG A CA 1
ATOM 4200 C C . ARG A 1 513 ? 9.903 6.056 25.618 1.00 89.44 513 ARG A C 1
ATOM 4202 O O . ARG A 1 513 ? 9.002 6.122 26.451 1.00 89.44 513 ARG A O 1
ATOM 4209 N N . ARG A 1 514 ? 9.935 5.090 24.696 1.00 86.00 514 ARG A N 1
ATOM 4210 C CA . ARG A 1 514 ? 8.973 3.982 24.658 1.00 86.00 514 ARG A CA 1
ATOM 4211 C C . ARG A 1 514 ? 9.146 3.043 25.850 1.00 86.00 514 ARG A C 1
ATOM 4213 O O . ARG A 1 514 ? 8.146 2.625 26.423 1.00 86.00 514 ARG A O 1
ATOM 4220 N N . GLU A 1 515 ? 10.382 2.714 26.209 1.00 90.88 515 GLU A N 1
ATOM 4221 C CA . GLU A 1 515 ? 10.699 1.881 27.374 1.00 90.88 515 GLU A CA 1
ATOM 4222 C C . GLU A 1 515 ? 10.256 2.558 28.680 1.00 90.88 515 GLU A C 1
ATOM 4224 O O . GLU A 1 515 ? 9.576 1.922 29.483 1.00 90.88 515 GLU A O 1
ATOM 4229 N N . GLU A 1 516 ? 10.520 3.858 28.840 1.00 92.50 516 GLU A N 1
ATOM 4230 C CA . GLU A 1 516 ? 10.028 4.667 29.967 1.00 92.50 516 GLU A CA 1
ATOM 4231 C C . GLU A 1 516 ? 8.490 4.678 30.032 1.00 92.50 516 GLU A C 1
ATOM 4233 O O . GLU A 1 516 ? 7.912 4.411 31.081 1.00 92.50 516 GLU A O 1
ATOM 4238 N N . SER A 1 517 ? 7.798 4.883 28.905 1.00 91.94 517 SER A N 1
ATOM 4239 C CA . SER A 1 517 ? 6.327 4.865 28.870 1.00 91.94 517 SER A CA 1
ATOM 4240 C C . SER A 1 517 ? 5.732 3.499 29.240 1.00 91.94 517 SER A C 1
ATOM 4242 O O . SER A 1 517 ? 4.708 3.437 29.921 1.00 91.94 517 SER A O 1
ATOM 4244 N N . ILE A 1 518 ? 6.364 2.399 28.819 1.00 90.44 518 ILE A N 1
ATOM 4245 C CA . ILE A 1 518 ? 5.942 1.042 29.199 1.00 90.44 518 ILE A CA 1
ATOM 4246 C C . ILE A 1 518 ? 6.164 0.814 30.696 1.00 90.44 518 ILE A C 1
ATOM 4248 O O . ILE A 1 518 ? 5.313 0.199 31.337 1.00 90.44 518 ILE A O 1
ATOM 4252 N N . LYS A 1 519 ? 7.283 1.302 31.246 1.00 94.12 519 LYS A N 1
ATOM 4253 C CA . LYS A 1 519 ? 7.596 1.189 32.671 1.00 94.12 519 LYS A CA 1
ATOM 4254 C C . LYS A 1 519 ? 6.560 1.926 33.522 1.00 94.12 519 LYS A C 1
ATOM 4256 O O . LYS A 1 519 ? 5.932 1.286 34.357 1.00 94.12 519 LYS A O 1
ATOM 4261 N N . ASN A 1 520 ? 6.283 3.191 33.210 1.00 91.00 520 ASN A N 1
ATOM 4262 C CA . ASN A 1 520 ? 5.285 3.988 33.930 1.00 91.00 520 ASN A CA 1
ATOM 4263 C C . ASN A 1 520 ? 3.898 3.332 33.876 1.00 91.00 520 ASN A C 1
ATOM 4265 O O . ASN A 1 520 ? 3.203 3.250 34.878 1.00 91.00 520 ASN A O 1
ATOM 4269 N N . ARG A 1 521 ? 3.506 2.776 32.721 1.00 91.00 521 ARG A N 1
ATOM 4270 C CA . ARG A 1 521 ? 2.212 2.089 32.587 1.00 91.00 521 ARG A CA 1
ATOM 4271 C C . ARG A 1 521 ? 2.125 0.799 33.408 1.00 91.00 521 ARG A C 1
ATOM 4273 O O . ARG A 1 521 ? 1.031 0.414 33.806 1.00 91.00 521 ARG A O 1
ATOM 4280 N N . ARG A 1 522 ? 3.246 0.100 33.617 1.00 93.06 522 ARG A N 1
ATOM 4281 C CA . ARG A 1 522 ? 3.296 -1.071 34.506 1.00 93.06 522 ARG A CA 1
ATOM 4282 C C . ARG A 1 522 ? 3.161 -0.647 35.963 1.00 93.06 522 ARG A C 1
ATOM 4284 O O . ARG A 1 522 ? 2.345 -1.238 36.655 1.00 93.06 522 ARG A O 1
ATOM 4291 N N . GLU A 1 523 ? 3.889 0.389 36.370 1.00 94.12 523 GLU A N 1
ATOM 4292 C CA . GLU A 1 523 ? 3.807 0.963 37.719 1.00 94.12 523 GLU A CA 1
ATOM 4293 C C . GLU A 1 523 ? 2.371 1.439 38.024 1.00 94.12 523 GLU A C 1
ATOM 4295 O O . GLU A 1 523 ? 1.802 1.045 39.038 1.00 94.12 523 GLU A O 1
ATOM 4300 N N . GLU A 1 524 ? 1.712 2.139 37.091 1.00 93.94 524 GLU A N 1
ATOM 4301 C CA . GLU A 1 524 ? 0.302 2.550 37.230 1.00 93.94 524 GLU A CA 1
ATOM 4302 C C . GLU A 1 524 ? -0.676 1.369 37.364 1.00 93.94 524 GLU A C 1
ATOM 4304 O O . GLU A 1 524 ? -1.696 1.468 38.049 1.00 93.94 524 GLU A O 1
ATOM 4309 N N . LEU A 1 525 ? -0.435 0.260 36.655 1.00 92.50 525 LEU A N 1
ATOM 4310 C CA . LEU A 1 525 ? -1.284 -0.931 36.761 1.00 92.50 525 LEU A CA 1
ATOM 4311 C C . LEU A 1 525 ? -1.098 -1.626 38.111 1.00 92.50 525 LEU A C 1
ATOM 4313 O O . LEU A 1 525 ? -2.077 -2.075 38.699 1.00 92.50 525 LEU A O 1
ATOM 4317 N N . GLU A 1 526 ? 0.137 -1.679 38.598 1.00 94.88 526 GLU A N 1
ATOM 4318 C CA . GLU A 1 526 ? 0.494 -2.272 39.885 1.00 94.88 526 GLU A CA 1
ATOM 4319 C C . GLU A 1 526 ? -0.042 -1.435 41.061 1.00 94.88 526 GLU A C 1
ATOM 4321 O O . GLU A 1 526 ? -0.503 -1.980 42.062 1.00 94.88 526 GLU A O 1
ATOM 4326 N N . GLU A 1 527 ? -0.065 -0.106 40.934 1.00 94.62 527 GLU A N 1
ATOM 4327 C CA . GLU A 1 527 ? -0.754 0.795 41.869 1.00 94.62 527 GLU A CA 1
ATOM 4328 C C . GLU A 1 527 ? -2.263 0.545 41.900 1.00 94.62 527 GLU A C 1
ATOM 4330 O O . GLU A 1 527 ? -2.819 0.311 42.971 1.00 94.62 527 GLU A O 1
ATOM 4335 N N . LYS A 1 528 ? -2.919 0.479 40.737 1.00 95.00 528 LYS A N 1
ATOM 4336 C CA . LYS A 1 528 ? -4.362 0.187 40.657 1.00 95.00 528 LYS A CA 1
ATOM 4337 C C . LYS A 1 528 ? -4.723 -1.185 41.215 1.00 95.00 528 LYS A C 1
ATOM 4339 O O . LYS A 1 528 ? -5.789 -1.355 41.801 1.00 95.00 528 LYS A O 1
ATOM 4344 N N . GLU A 1 529 ? -3.859 -2.175 41.017 1.00 95.12 529 GLU A N 1
ATOM 4345 C CA . GLU A 1 529 ? -4.055 -3.506 41.579 1.00 95.12 529 GLU A CA 1
ATOM 4346 C C . GLU A 1 529 ? -3.935 -3.484 43.111 1.00 95.12 529 GLU A C 1
ATOM 4348 O O . GLU A 1 529 ? -4.788 -4.055 43.793 1.00 95.12 529 GLU A O 1
ATOM 4353 N N . ARG A 1 530 ? -2.948 -2.763 43.662 1.00 96.06 530 ARG A N 1
ATOM 4354 C CA . ARG A 1 530 ? -2.822 -2.549 45.114 1.00 96.06 530 ARG A CA 1
ATOM 4355 C C . ARG A 1 530 ? -4.049 -1.854 45.696 1.00 96.06 530 ARG A C 1
ATOM 4357 O O . ARG A 1 530 ? -4.640 -2.382 46.635 1.00 96.06 530 ARG A O 1
ATOM 4364 N N . GLU A 1 531 ? -4.490 -0.754 45.088 1.00 95.12 531 GLU A N 1
ATOM 4365 C CA . GLU A 1 531 ? -5.704 -0.034 45.497 1.00 95.12 531 GLU A CA 1
ATOM 4366 C C . GLU A 1 531 ? -6.941 -0.943 45.474 1.00 95.12 531 GLU A C 1
ATOM 4368 O O . GLU A 1 531 ? -7.769 -0.913 46.384 1.00 95.12 531 GLU A O 1
ATOM 4373 N N . TYR A 1 532 ? -7.065 -1.795 44.454 1.00 95.94 532 TYR A N 1
ATOM 4374 C CA . TYR A 1 532 ? -8.157 -2.760 44.363 1.00 95.94 532 TYR A CA 1
ATOM 4375 C C . TYR A 1 532 ? -8.122 -3.789 45.501 1.00 95.94 532 TYR A C 1
ATOM 4377 O O . TYR A 1 532 ? -9.165 -4.102 46.082 1.00 95.94 532 TYR A O 1
ATOM 4385 N N . TYR A 1 533 ? -6.944 -4.316 45.848 1.00 96.06 533 TYR A N 1
ATOM 4386 C CA . TYR A 1 533 ? -6.811 -5.258 46.961 1.00 96.06 533 TYR A CA 1
ATOM 4387 C C . TYR A 1 533 ? -7.068 -4.605 48.318 1.00 96.06 533 TYR A C 1
ATOM 4389 O O . TYR A 1 533 ? -7.721 -5.226 49.158 1.00 96.06 533 TYR A O 1
ATOM 4397 N N . GLU A 1 534 ? -6.627 -3.364 48.519 1.00 96.19 534 GLU A N 1
ATOM 4398 C CA . GLU A 1 534 ? -6.930 -2.589 49.725 1.00 96.19 534 GLU A CA 1
ATOM 4399 C C . GLU A 1 534 ? -8.437 -2.354 49.866 1.00 96.19 534 GLU A C 1
ATOM 4401 O O . GLU A 1 534 ? -9.014 -2.677 50.904 1.00 96.19 534 GLU A O 1
ATOM 4406 N N . GLN A 1 535 ? -9.112 -1.916 48.798 1.00 94.50 535 GLN A N 1
ATOM 4407 C CA . GLN A 1 535 ? -10.571 -1.753 48.793 1.00 94.50 535 GLN A CA 1
ATOM 4408 C C . GLN A 1 535 ? -11.294 -3.074 49.068 1.00 94.50 535 GLN A C 1
ATOM 4410 O O . GLN A 1 535 ? -12.265 -3.128 49.825 1.00 94.50 535 GLN A O 1
ATOM 4415 N N . LYS A 1 536 ? -10.820 -4.172 48.473 1.00 95.50 536 LYS A N 1
ATOM 4416 C CA . LYS A 1 536 ? -11.371 -5.508 48.709 1.00 95.50 536 LYS A CA 1
ATOM 4417 C C . LYS A 1 536 ? -11.202 -5.931 50.173 1.00 95.50 536 LYS A C 1
ATOM 4419 O O . LYS A 1 536 ? -12.142 -6.484 50.743 1.00 95.50 536 LYS A O 1
ATOM 4424 N N . ALA A 1 537 ? -10.048 -5.662 50.784 1.00 95.62 537 ALA A N 1
ATOM 4425 C CA . ALA A 1 537 ? -9.797 -5.933 52.198 1.00 95.62 537 ALA A CA 1
ATOM 4426 C C . ALA A 1 537 ? -10.703 -5.088 53.107 1.00 95.62 537 ALA A C 1
ATOM 4428 O O . ALA A 1 537 ? -11.333 -5.638 54.010 1.00 95.62 537 ALA A O 1
ATOM 4429 N N . GLU A 1 538 ? -10.861 -3.795 52.811 1.00 96.38 538 GLU A N 1
ATOM 4430 C CA . GLU A 1 538 ? -11.760 -2.897 53.544 1.00 96.38 538 GLU A CA 1
ATOM 4431 C C . GLU A 1 538 ? -13.217 -3.385 53.482 1.00 96.38 538 GLU A C 1
ATOM 4433 O O . GLU A 1 538 ? -13.929 -3.404 54.489 1.00 96.38 538 GLU A O 1
ATOM 4438 N N . ILE A 1 539 ? -13.671 -3.840 52.308 1.00 94.06 539 ILE A N 1
ATOM 4439 C CA . ILE A 1 539 ? -15.007 -4.420 52.141 1.00 94.06 539 ILE A CA 1
ATOM 4440 C C . ILE A 1 539 ? -15.155 -5.685 52.990 1.00 94.06 539 ILE A C 1
ATOM 4442 O O . ILE A 1 539 ? -16.171 -5.829 53.672 1.00 94.06 539 ILE A O 1
ATOM 4446 N N . TYR A 1 540 ? -14.169 -6.587 52.986 1.00 95.00 540 TYR A N 1
ATOM 4447 C CA . TYR A 1 540 ? -14.222 -7.792 53.818 1.00 95.00 540 TYR A CA 1
ATOM 4448 C C . TYR A 1 540 ? -14.271 -7.466 55.304 1.00 95.00 540 TYR A C 1
ATOM 4450 O O . TYR A 1 540 ? -15.082 -8.048 56.022 1.00 95.00 540 TYR A O 1
ATOM 4458 N N . GLU A 1 541 ? -13.465 -6.514 55.764 1.00 95.56 541 GLU A N 1
ATOM 4459 C CA . GLU A 1 541 ? -13.471 -6.082 57.156 1.00 95.56 541 GLU A CA 1
ATOM 4460 C C . GLU A 1 541 ? -14.824 -5.466 57.536 1.00 95.56 541 GLU A C 1
ATOM 4462 O O . GLU A 1 541 ? -15.413 -5.816 58.561 1.00 95.56 541 GLU A O 1
ATOM 4467 N N . ARG A 1 542 ? -15.378 -4.608 56.672 1.00 94.31 542 ARG A N 1
ATOM 4468 C CA . ARG A 1 542 ? -16.692 -3.984 56.870 1.00 94.31 542 ARG A CA 1
ATOM 4469 C C . ARG A 1 542 ? -17.818 -5.013 56.917 1.00 94.31 542 ARG A C 1
ATOM 4471 O O . ARG A 1 542 ? -18.730 -4.882 57.729 1.00 94.31 542 ARG A O 1
ATOM 4478 N N . VAL A 1 543 ? -17.775 -6.023 56.049 1.00 93.88 543 VAL A N 1
ATOM 4479 C CA . VAL A 1 543 ? -18.754 -7.119 56.031 1.00 93.88 543 VAL A CA 1
ATOM 4480 C C . VAL A 1 543 ? -18.590 -8.006 57.263 1.00 93.88 543 VAL A C 1
ATOM 4482 O O . VAL A 1 543 ? -19.593 -8.353 57.876 1.00 93.88 543 VAL A O 1
ATOM 4485 N N . SER A 1 544 ? -17.356 -8.304 57.677 1.00 92.38 544 SER A N 1
ATOM 4486 C CA . SER A 1 544 ? -17.069 -9.103 58.874 1.00 92.38 544 SER A CA 1
ATOM 4487 C C . SER A 1 544 ? -17.527 -8.423 60.164 1.00 92.38 544 SER A C 1
ATOM 4489 O O . SER A 1 544 ? -17.972 -9.107 61.078 1.00 92.38 544 SER A O 1
ATOM 4491 N N . LYS A 1 545 ? -17.418 -7.093 60.258 1.00 89.75 545 LYS A N 1
ATOM 4492 C CA . LYS A 1 545 ? -17.871 -6.311 61.422 1.00 89.75 545 LYS A CA 1
ATOM 4493 C C . LYS A 1 545 ? -19.377 -6.038 61.417 1.00 89.75 545 LYS A C 1
ATOM 4495 O O . LYS A 1 545 ? -19.895 -5.461 62.371 1.00 89.75 545 LYS A O 1
ATOM 4500 N N . ARG A 1 546 ? -20.090 -6.382 60.340 1.00 88.56 546 ARG A N 1
ATOM 4501 C CA . ARG A 1 546 ? -21.520 -6.103 60.223 1.00 88.56 546 ARG A CA 1
ATOM 4502 C C . ARG A 1 546 ? -22.300 -7.129 61.054 1.00 88.56 546 ARG A C 1
ATOM 4504 O O . ARG A 1 546 ? -22.248 -8.310 60.720 1.00 88.56 546 ARG A O 1
ATOM 4511 N N . PRO A 1 547 ? -23.057 -6.703 62.082 1.00 88.62 547 PRO A N 1
ATOM 4512 C CA . PRO A 1 547 ? -23.803 -7.634 62.920 1.00 88.62 547 PRO A CA 1
ATOM 4513 C C . PRO A 1 547 ? -24.868 -8.358 62.099 1.00 88.62 547 PRO A C 1
ATOM 4515 O O . PRO A 1 547 ? -25.497 -7.763 61.210 1.00 88.62 547 PRO A O 1
ATOM 4518 N N . LEU A 1 548 ? -25.085 -9.633 62.415 1.00 90.62 548 LEU A N 1
ATOM 4519 C CA . LEU A 1 548 ? -26.103 -10.463 61.775 1.00 90.62 548 LEU A CA 1
ATOM 4520 C C . LEU A 1 548 ? -27.501 -9.903 62.052 1.00 90.62 548 LEU A C 1
ATOM 4522 O O . LEU A 1 548 ? -27.733 -9.217 63.042 1.00 90.62 548 LEU A O 1
ATOM 4526 N N . LEU A 1 549 ? -28.479 -10.215 61.199 1.00 86.25 549 LEU A N 1
ATOM 4527 C CA . LEU A 1 549 ? -29.843 -9.691 61.357 1.00 86.25 549 LEU A CA 1
ATOM 4528 C C . LEU A 1 549 ? -30.457 -10.065 62.721 1.00 86.25 549 LEU A C 1
ATOM 4530 O O . LEU A 1 549 ? -31.148 -9.260 63.338 1.00 86.25 549 LEU A O 1
ATOM 4534 N N . VAL A 1 550 ? -30.152 -11.267 63.213 1.00 89.19 550 VAL A N 1
ATOM 4535 C CA . VAL A 1 550 ? -30.592 -11.755 64.528 1.00 89.19 550 VAL A CA 1
ATOM 4536 C C . VAL A 1 550 ? -29.934 -10.957 65.658 1.00 89.19 550 VAL A C 1
ATOM 4538 O O . VAL A 1 550 ? -30.616 -10.527 66.586 1.00 89.19 550 VAL A O 1
ATOM 4541 N N . GLU A 1 551 ? -28.634 -10.678 65.539 1.00 85.38 551 GLU A N 1
ATOM 4542 C CA . GLU A 1 551 ? -27.894 -9.831 66.480 1.00 85.38 551 GLU A CA 1
ATOM 4543 C C . GLU A 1 551 ? -28.411 -8.394 66.450 1.00 85.38 551 GLU A C 1
ATOM 4545 O O . GLU A 1 551 ? -28.581 -7.794 67.499 1.00 85.38 551 GLU A O 1
ATOM 4550 N N . GLN A 1 552 ? -28.757 -7.844 65.284 1.00 84.81 552 GLN A N 1
ATOM 4551 C CA . GLN A 1 552 ? -29.334 -6.501 65.169 1.00 84.81 552 GLN A CA 1
ATOM 4552 C C . GLN A 1 552 ? -30.681 -6.383 65.886 1.00 84.81 552 GLN A C 1
ATOM 4554 O O . GLN A 1 552 ? -30.952 -5.364 66.521 1.00 84.81 552 GLN A O 1
ATOM 4559 N N . VAL A 1 553 ? -31.536 -7.406 65.796 1.00 86.06 553 VAL A N 1
ATOM 4560 C CA . VAL A 1 553 ? -32.815 -7.440 66.521 1.00 86.06 553 VAL A CA 1
ATOM 4561 C C . VAL A 1 553 ? -32.572 -7.560 68.028 1.00 86.06 553 VAL A C 1
ATOM 4563 O O . VAL A 1 553 ? -33.202 -6.834 68.799 1.00 86.06 553 VAL A O 1
ATOM 4566 N N . ALA A 1 554 ? -31.622 -8.401 68.448 1.00 84.69 554 ALA A N 1
ATOM 4567 C CA . ALA A 1 554 ? -31.229 -8.537 69.850 1.00 84.69 554 ALA A CA 1
ATOM 4568 C C . ALA A 1 554 ? -30.609 -7.244 70.410 1.00 84.69 554 ALA A C 1
ATOM 4570 O O . ALA A 1 554 ? -31.007 -6.804 71.482 1.00 84.69 554 ALA A O 1
ATOM 4571 N N . MET A 1 555 ? -29.717 -6.582 69.666 1.00 81.31 555 MET A N 1
ATOM 4572 C CA . MET A 1 555 ? -29.102 -5.307 70.046 1.00 81.31 555 MET A CA 1
ATOM 4573 C C . MET A 1 555 ? -30.117 -4.169 70.088 1.00 81.31 555 MET A C 1
ATOM 4575 O O . MET A 1 555 ? -30.041 -3.341 70.982 1.00 81.31 555 MET A O 1
ATOM 4579 N N . LYS A 1 556 ? -31.099 -4.127 69.177 1.00 83.25 556 LYS A N 1
ATOM 4580 C CA . LYS A 1 556 ? -32.198 -3.148 69.253 1.00 83.25 556 LYS A CA 1
ATOM 4581 C C . LYS A 1 556 ? -33.078 -3.367 70.476 1.00 83.25 556 LYS A C 1
ATOM 4583 O O . LYS A 1 556 ? -33.506 -2.392 71.082 1.00 83.25 556 LYS A O 1
ATOM 4588 N N . LYS A 1 557 ? -33.353 -4.625 70.833 1.00 82.38 557 LYS A N 1
ATOM 4589 C CA . LYS A 1 557 ? -34.087 -4.954 72.057 1.00 82.38 557 LYS A CA 1
ATOM 4590 C C . LYS A 1 557 ? -33.278 -4.546 73.293 1.00 82.38 557 LYS A C 1
ATOM 4592 O O . LYS A 1 557 ? -33.787 -3.793 74.104 1.00 82.38 557 LYS A O 1
ATOM 4597 N N . LEU A 1 558 ? -31.999 -4.919 73.352 1.00 78.88 558 LEU A N 1
ATOM 4598 C CA . LEU A 1 558 ? -31.083 -4.568 74.441 1.00 78.88 558 LEU A CA 1
ATOM 4599 C C . LEU A 1 558 ? -30.877 -3.049 74.574 1.00 78.88 558 LEU A C 1
ATOM 4601 O O . LEU A 1 558 ? -30.849 -2.535 75.683 1.00 78.88 558 LEU A O 1
ATOM 4605 N N . ALA A 1 559 ? -30.777 -2.321 73.459 1.00 79.06 559 ALA A N 1
ATOM 4606 C CA . ALA A 1 559 ? -30.694 -0.860 73.439 1.00 79.06 559 ALA A CA 1
ATOM 4607 C C . ALA A 1 559 ? -31.986 -0.210 73.948 1.00 79.06 559 ALA A C 1
ATOM 4609 O O . ALA A 1 559 ? -31.925 0.753 74.701 1.00 79.06 559 ALA A O 1
ATOM 4610 N N . LYS A 1 560 ? -33.148 -0.767 73.591 1.00 80.00 560 LYS A N 1
ATOM 4611 C CA . LYS A 1 560 ? -34.451 -0.312 74.086 1.00 80.00 560 LYS A CA 1
ATOM 4612 C C . LYS A 1 560 ? -34.625 -0.601 75.581 1.00 80.00 560 LYS A C 1
ATOM 4614 O O . LYS A 1 560 ? -35.146 0.243 76.300 1.00 80.00 560 LYS A O 1
ATOM 4619 N N . ASP A 1 561 ? -34.145 -1.750 76.048 1.00 77.44 561 ASP A N 1
ATOM 4620 C CA . ASP A 1 561 ? -34.141 -2.126 77.466 1.00 77.44 561 ASP A CA 1
ATOM 4621 C C . ASP A 1 561 ? -33.156 -1.237 78.269 1.00 77.44 561 ASP A C 1
ATOM 4623 O O . ASP A 1 561 ? -33.468 -0.803 79.375 1.00 77.44 561 ASP A O 1
ATOM 4627 N N . LEU A 1 562 ? -31.999 -0.876 77.692 1.00 71.75 562 LEU A N 1
ATOM 4628 C CA . LEU A 1 562 ? -31.032 0.077 78.264 1.00 71.75 562 LEU A CA 1
ATOM 4629 C C . LEU A 1 562 ? -31.543 1.526 78.284 1.00 71.75 562 LEU A C 1
ATOM 4631 O O . LEU A 1 562 ? -31.297 2.229 79.258 1.00 71.75 562 LEU A O 1
ATOM 4635 N N . GLU A 1 563 ? -32.262 1.977 77.253 1.00 71.12 563 GLU A N 1
ATOM 4636 C CA . GLU A 1 563 ? -32.941 3.285 77.250 1.00 71.12 563 GLU A CA 1
ATOM 4637 C C . GLU A 1 563 ? -34.039 3.346 78.319 1.00 71.12 563 GLU A C 1
ATOM 4639 O O . GLU A 1 563 ? -34.196 4.370 78.979 1.00 71.12 563 GLU A O 1
ATOM 4644 N N . GLN A 1 564 ? -34.760 2.244 78.547 1.00 68.69 564 GLN A N 1
ATOM 4645 C CA . GLN A 1 564 ? -35.748 2.134 79.627 1.00 68.69 564 GLN A CA 1
ATOM 4646 C C . GLN A 1 564 ? -35.108 2.118 81.025 1.00 68.69 564 GLN A C 1
ATOM 4648 O O . GLN A 1 564 ? -35.732 2.568 81.983 1.00 68.69 564 GLN A O 1
ATOM 4653 N N . LEU A 1 565 ? -33.858 1.661 81.141 1.00 62.53 565 LEU A N 1
ATOM 4654 C CA . LEU A 1 565 ? -33.033 1.759 82.352 1.00 62.53 565 LEU A CA 1
ATOM 4655 C C . LEU A 1 565 ? -32.324 3.117 82.501 1.00 62.53 565 LEU A C 1
ATOM 4657 O O . LEU A 1 565 ? -31.794 3.401 83.573 1.00 62.53 565 LEU A O 1
ATOM 4661 N N . GLY A 1 566 ? -32.321 3.963 81.466 1.00 62.12 566 GLY A N 1
ATOM 4662 C CA . GLY A 1 566 ? -31.705 5.294 81.465 1.00 62.12 566 GLY A CA 1
ATOM 4663 C C . GLY A 1 566 ? -32.130 6.178 82.647 1.00 62.12 566 GLY A C 1
ATOM 4664 O O . GLY A 1 566 ? -31.248 6.639 83.368 1.00 62.12 566 GLY A O 1
ATOM 4665 N N . PRO A 1 567 ? -33.439 6.329 82.938 1.00 63.12 567 PRO A N 1
ATOM 4666 C CA . PRO A 1 567 ? -33.909 7.108 84.087 1.00 63.12 567 PRO A CA 1
ATOM 4667 C C . PRO A 1 567 ? -33.470 6.530 85.443 1.00 63.12 567 PRO A C 1
ATOM 4669 O O . PRO A 1 567 ? -33.231 7.272 86.389 1.00 63.12 567 PRO A O 1
ATOM 4672 N N . VAL A 1 568 ? -33.346 5.202 85.544 1.00 58.69 568 VAL A N 1
ATOM 4673 C CA . VAL A 1 568 ? -32.951 4.499 86.779 1.00 58.69 568 VAL A CA 1
ATOM 4674 C C . VAL A 1 568 ? -31.440 4.601 87.012 1.00 58.69 568 VAL A C 1
ATOM 4676 O O . VAL A 1 568 ? -30.989 4.742 88.144 1.00 58.69 568 VAL A O 1
ATOM 4679 N N . ARG A 1 569 ? -30.644 4.586 85.938 1.00 59.69 569 ARG A N 1
ATOM 4680 C CA . ARG A 1 569 ? -29.185 4.739 85.990 1.00 59.69 569 ARG A CA 1
ATOM 4681 C C . ARG A 1 569 ? -28.758 6.165 86.336 1.00 59.69 569 ARG A C 1
ATOM 4683 O O . ARG A 1 569 ? -27.771 6.342 87.042 1.00 59.69 569 ARG A O 1
ATOM 4690 N N . GLU A 1 570 ? -29.493 7.164 85.854 1.00 60.41 570 GLU A N 1
ATOM 4691 C CA . GLU A 1 570 ? -29.243 8.574 86.170 1.00 60.41 570 GLU A CA 1
ATOM 4692 C C . GLU A 1 570 ? -29.513 8.863 87.658 1.00 60.41 570 GLU A C 1
ATOM 4694 O O . GLU A 1 570 ? -28.703 9.527 88.300 1.00 60.41 570 GLU A O 1
ATOM 4699 N N . LEU A 1 571 ? -30.561 8.258 88.236 1.00 57.94 571 LEU A N 1
ATOM 4700 C CA . LEU A 1 571 ? -30.856 8.312 89.675 1.00 57.94 571 LEU A CA 1
ATOM 4701 C C . LEU A 1 571 ? -29.780 7.625 90.536 1.00 57.94 571 LEU A C 1
ATOM 4703 O O . LEU A 1 571 ? -29.296 8.232 91.486 1.00 57.94 571 LEU A O 1
ATOM 4707 N N . LEU A 1 572 ? -29.332 6.420 90.168 1.00 57.44 572 LEU A N 1
ATOM 4708 C CA . LEU A 1 572 ? -28.260 5.710 90.889 1.00 57.44 572 LEU A CA 1
ATOM 4709 C C . LEU A 1 572 ? -26.910 6.447 90.817 1.00 57.44 572 LEU A C 1
ATOM 4711 O O . LEU A 1 572 ? -26.183 6.506 91.803 1.00 57.44 572 LEU A O 1
ATOM 4715 N N . SER A 1 573 ? -26.587 7.075 89.679 1.00 59.47 573 SER A N 1
ATOM 4716 C CA . SER A 1 573 ? -25.361 7.882 89.550 1.00 59.47 573 SER A CA 1
ATOM 4717 C C . SER A 1 573 ? -25.391 9.175 90.375 1.00 59.47 573 SER A C 1
ATOM 4719 O O . SER A 1 573 ? -24.344 9.663 90.797 1.00 59.47 573 SER A O 1
ATOM 4721 N N . GLN A 1 574 ? -26.587 9.723 90.628 1.00 58.41 574 GLN A N 1
ATOM 4722 C CA . GLN A 1 574 ? -26.771 10.876 91.511 1.00 58.41 574 GLN A CA 1
ATOM 4723 C C . GLN A 1 574 ? -26.651 10.478 92.989 1.00 58.41 574 GLN A C 1
ATOM 4725 O O . GLN A 1 574 ? -26.080 11.241 93.769 1.00 58.41 574 GLN A O 1
ATOM 4730 N N . GLU A 1 575 ? -27.105 9.279 93.368 1.00 56.78 575 GLU A N 1
ATOM 4731 C CA . GLU A 1 575 ? -26.932 8.728 94.720 1.00 56.78 575 GLU A CA 1
ATOM 4732 C C . GLU A 1 575 ? -25.454 8.443 95.045 1.00 56.78 575 GLU A C 1
ATOM 4734 O O . GLU A 1 575 ? -24.971 8.911 96.076 1.00 56.78 575 GLU A O 1
ATOM 4739 N N . GLU A 1 576 ? -24.691 7.829 94.131 1.00 56.38 576 GLU A N 1
ATOM 4740 C CA . GLU A 1 576 ? -23.248 7.570 94.323 1.00 56.38 576 GLU A CA 1
ATOM 4741 C C . GLU A 1 576 ? -22.420 8.867 94.463 1.00 56.38 576 GLU A C 1
ATOM 4743 O O . GLU A 1 576 ? -21.443 8.921 95.212 1.00 56.38 576 GLU A O 1
ATOM 4748 N N . SER A 1 577 ? -22.823 9.951 93.787 1.00 54.28 577 SER A N 1
ATOM 4749 C CA . SER A 1 577 ? -22.174 11.266 93.928 1.00 54.28 577 SER A CA 1
ATOM 4750 C C . SER A 1 577 ? -22.548 12.021 95.216 1.00 54.28 577 SER A C 1
ATOM 4752 O O . SER A 1 577 ? -21.762 12.847 95.692 1.00 54.28 577 SER A O 1
ATOM 4754 N N . ASN A 1 578 ? -23.712 11.722 95.806 1.00 54.09 578 ASN A N 1
ATOM 4755 C CA . ASN A 1 578 ? -24.158 12.299 97.078 1.00 54.09 578 ASN A CA 1
ATOM 4756 C C . ASN A 1 578 ? -23.570 11.563 98.292 1.00 54.09 578 ASN A C 1
ATOM 4758 O O . ASN A 1 578 ? -23.212 12.222 99.269 1.00 54.09 578 ASN A O 1
ATOM 4762 N N . GLU A 1 579 ? -23.389 10.240 98.222 1.00 53.28 579 GLU A N 1
ATOM 4763 C CA . GLU A 1 579 ? -22.698 9.461 99.266 1.00 53.28 579 GLU A CA 1
ATOM 4764 C C . GLU A 1 579 ? -21.224 9.878 99.398 1.00 53.28 579 GLU A C 1
ATOM 4766 O O . GLU A 1 579 ? -20.737 10.119 100.503 1.00 53.28 579 GLU A O 1
ATOM 4771 N N . TYR A 1 580 ? -20.537 10.123 98.275 1.00 53.22 580 TYR A N 1
ATOM 4772 C CA . TYR A 1 580 ? -19.133 10.561 98.285 1.00 53.22 580 TYR A CA 1
ATOM 4773 C C . TYR A 1 580 ? -18.931 11.989 98.836 1.00 53.22 580 TYR A C 1
ATOM 4775 O O . TYR A 1 580 ? -17.834 12.350 99.267 1.00 53.22 580 TYR A O 1
ATOM 4783 N N . SER A 1 581 ? -19.985 12.816 98.835 1.00 53.66 581 SER A N 1
ATOM 4784 C CA . SER A 1 581 ? -19.960 14.175 99.396 1.00 53.66 581 SER A CA 1
ATOM 4785 C C . SER A 1 581 ? -20.356 14.219 100.879 1.00 53.66 581 SER A C 1
ATOM 4787 O O . SER A 1 581 ? -19.885 15.105 101.592 1.00 53.66 581 SER A O 1
ATOM 4789 N N . GLN A 1 582 ? -21.160 13.272 101.381 1.00 53.19 582 GLN A N 1
ATOM 4790 C CA . GLN A 1 582 ? -21.458 13.163 102.818 1.00 53.19 582 GLN A CA 1
ATOM 4791 C C . GLN A 1 582 ? -20.290 12.584 103.630 1.00 53.19 582 GLN A C 1
ATOM 4793 O O . GLN A 1 582 ? -20.017 13.078 104.726 1.00 53.19 582 GLN A O 1
ATOM 4798 N N . ASP A 1 583 ? -19.532 11.633 103.081 1.00 53.81 583 ASP A N 1
ATOM 4799 C CA . ASP A 1 583 ? -18.371 11.055 103.776 1.00 53.81 583 ASP A CA 1
ATOM 4800 C C . ASP A 1 583 ? -17.200 12.042 103.935 1.00 53.81 583 ASP A C 1
ATOM 4802 O O . ASP A 1 583 ? -16.476 12.002 104.932 1.00 53.81 583 ASP A O 1
ATOM 4806 N N . MET A 1 584 ? -17.054 13.001 103.013 1.00 54.00 584 MET A N 1
ATOM 4807 C CA . MET A 1 584 ? -16.053 14.077 103.110 1.00 54.00 584 MET A CA 1
ATOM 4808 C C . MET A 1 584 ? -16.442 15.184 104.108 1.00 54.00 584 MET A C 1
ATOM 4810 O O . MET A 1 584 ? -15.578 15.942 104.546 1.00 54.00 584 MET A O 1
ATOM 4814 N N . LEU A 1 585 ? -17.721 15.281 104.492 1.00 53.38 585 LEU A N 1
ATOM 4815 C CA . LEU A 1 585 ? -18.220 16.247 105.482 1.00 53.38 585 LEU A CA 1
ATOM 4816 C C . LEU A 1 585 ? -18.222 15.692 106.918 1.00 53.38 585 LEU A C 1
ATOM 4818 O O . LEU A 1 585 ? -18.103 16.469 107.863 1.00 53.38 585 LEU A O 1
ATOM 4822 N N . ASN A 1 586 ? -18.266 14.368 107.096 1.00 53.69 586 ASN A N 1
ATOM 4823 C CA . ASN A 1 586 ? -18.211 13.720 108.415 1.00 53.69 586 ASN A CA 1
ATOM 4824 C C . ASN A 1 586 ? -16.787 13.477 108.956 1.00 53.69 586 ASN A C 1
ATOM 4826 O O . ASN A 1 586 ? -16.643 13.038 110.093 1.00 53.69 586 ASN A O 1
ATOM 4830 N N . GLN A 1 587 ? -15.731 13.789 108.196 1.00 53.72 587 GLN A N 1
ATOM 4831 C CA . GLN A 1 587 ? -14.339 13.754 108.683 1.00 53.72 587 GLN A CA 1
ATOM 4832 C C . GLN A 1 587 ? -13.838 15.107 109.231 1.00 53.72 587 GLN A C 1
ATOM 4834 O O . GLN A 1 587 ? -12.661 15.236 109.561 1.00 53.72 587 GLN A O 1
ATOM 4839 N N . SER A 1 588 ? -14.712 16.118 109.336 1.00 50.53 588 SER A N 1
ATOM 4840 C CA . SER A 1 588 ? -14.370 17.478 109.790 1.00 50.53 588 SER A CA 1
ATOM 4841 C C . SER A 1 588 ? -15.033 17.895 111.120 1.00 50.53 588 SER A C 1
ATOM 4843 O O . SER A 1 588 ? -15.058 19.090 111.426 1.00 50.53 588 SER A O 1
ATOM 4845 N N . TYR A 1 589 ? -15.545 16.954 111.917 1.00 44.66 589 TYR A N 1
ATOM 4846 C CA . TYR A 1 589 ? -16.062 17.223 113.267 1.00 44.66 589 TYR A CA 1
ATOM 4847 C C . TYR A 1 589 ? -15.407 16.351 114.330 1.00 44.66 589 TYR A C 1
ATOM 4849 O O . TYR A 1 589 ? -15.204 15.146 114.059 1.00 44.66 589 TYR A O 1
#

Organism: NCBI:txid1481888

Radius of gyration: 50.65 Å; chains: 1; bounding box: 114×108×168 Å

pLDDT: mean 73.07, std 17.42, range [31.97, 96.69]

Sequence (589 aa):
MSAGFEFPTYGRGVDPSPDLDFGFMFRHPDEKIGCVAPQKIIYEQKLEDFLKTKLQAQIEKKRDLLKSGENEIPDIIKFLKEEFLRLTRKTATRLEKGVFIAELKKNPLLAEVFGFDENSKDKEIEEQVENIGTEEGINMDKFLLFYQVSKNNLLKPIHSKTETQSSVTNDSFMEQNKQRTDDMSRAKGTRFAITVPEPFKFDRREKRKGMSIRERRLKEMLEEKEKEIKESIKITYKATPVPPEVKIPRYEQIMKEQEERRMQVKQNSIAITKANEQPFSFYYRDLTKTKPEPAEMPKHVFTANPVPWTTSVPLYDKIVSERELARKERISKAAIESLNLAMMPPRMELYYRQLQKASKTPKPKPKTKKFKAKAVPDFRRLQADFQSTLDACKQSFNPTKPEPFAFNETQSSFDYLKLLDKEADANKKWGQPSKAKRSKSLSILNKPKIIPSTTEKTKAMIEYKLAQKREAKMKEALKMQEEEERRMKHEMMKGVVQNCSLIKDNTAELKRRREESIKNRREELEEKEREYYEQKAEIYERVSKRPLLVEQVAMKKLAKDLEQLGPVRELLSQEESNEYSQDMLNQSY